Protein AF-0000000080306924 (afdb_homodimer)

Secondary structure (DSSP, 8-state):
---HHHHHS-HHHHHHHHHHHHHHHHHS-TTT--HHHHHHHHT--GGGHHHH-SSHHHHHHHIIIIIHHHHHHHHH--TT-TTS-HHHHHHHHHHHHHHHHHHSHHHHHHHHHHT-TT--HHHHHHHHHHHHHHHHHHHHHHHHHHHTTSB-TTS-HHHHHHHHHHIIIIIHHHHHHHHHT--HHHHHH-HHHHHHS-HHHHHHHHHHHHHHHHHHHB-/---HHHHTS-HHHHHHHHHHHHHHHHHS-TTT--HHHHHHHHT--GGGHHHH-SSHHHHHHHIIIIIHHHHHHHHH--TT-TTS-HHHHHHHHHHHHHHHHHHSHHHHHHHHHHT-TT--HHHHHHHHHHHHHHHHHHHHHHHHHHHTTSB-TTS-HHHHHHHHHHIIIIIHHHHHHHHHT--HHHHHH-HHHHHTS-HHHHHHHHHHHHHHHHHHHB-

Nearest PDB structures (foldseek):
  3nrg-assembly1_A  TM=6.809E-01  e=2.296E-10  Chloroflexus aurantiacus J-10-fl
  3e7q-assembly1_A  TM=7.339E-01  e=5.431E-05  Pseudomonas aeruginosa
  4yze-assembly2_D  TM=7.458E-01  e=1.459E-04  Escherichia coli K-12
  2qtq-assembly1_A  TM=5.943E-01  e=2.810E-05  Novosphingobium aromaticivorans DSM 12444
  3s5r-assembly1_B  TM=6.260E-01  e=7.570E-04  Syntrophus aciditrophicus SB

Foldseek 3Di:
DFDVVLVVDDPVLSVLLLVLLLVQVLVDPLVPGDLQVSCVVSVHDSCVVCNTAVDSLRSLLCCLQPVLVVVLCVQLPACPDPVDDLLVSQLSSLLSLLLCCLVVLSSLRSLVQLCDCPGDPSSNVSNVVNVVSQLVRVLVSVVVCVVVQFFDPPDDSSVLSVVLCVCSRVVSQVVLCVVLVHDSVVSVVDPVSSPVCDSVNSSVVSVVSSVVSSVVTGD/DFDVVLVVDDPVLSVLLLVLLLVQVLVDPLVPGDLQVSCVVSVHDSCVVCNTAVDSLRSLLCCLQPVLVVVLCVQLPACPDPPDDLLVSQLSSLLSLLLCCLVVLSSLRSLVQLCDCPGDPSSNVSNVSNVVSQLVRVLVSVVVCVVVQFFDPPDDSSVLSVVLCVCSRVVSQVVLCVVLVHDSVVSVVDPVSSPVCDSVNSSVVSVVSSVVSSVVTGD

Structure (mmCIF, N/CA/C/O backbone):
data_AF-0000000080306924-model_v1
#
loop_
_entity.id
_entity.type
_entity.pdbx_description
1 polymer 'Transcriptional regulator, TetR family protein'
#
loop_
_atom_site.group_PDB
_atom_site.id
_atom_site.type_symbol
_atom_site.label_atom_id
_atom_site.label_alt_id
_atom_site.label_comp_id
_atom_site.label_asym_id
_atom_site.label_entity_id
_atom_site.label_seq_id
_atom_site.pdbx_PDB_ins_code
_atom_site.Cartn_x
_atom_site.Cartn_y
_atom_site.Cartn_z
_atom_site.occupancy
_atom_site.B_iso_or_equiv
_atom_site.auth_seq_id
_atom_site.auth_comp_id
_atom_site.auth_asym_id
_atom_site.auth_atom_id
_atom_site.pdbx_PDB_model_num
ATOM 1 N N . MET A 1 1 ? 20.203 -15.438 3.871 1 89.31 1 MET A N 1
ATOM 2 C CA . MET A 1 1 ? 21.359 -14.531 3.848 1 89.31 1 MET A CA 1
ATOM 3 C C . MET A 1 1 ? 22.5 -15.133 3.049 1 89.31 1 MET A C 1
ATOM 5 O O . MET A 1 1 ? 22.719 -16.344 3.08 1 89.31 1 MET A O 1
ATOM 9 N N . PRO A 1 2 ? 23.062 -14.156 2.406 1 94.25 2 PRO A N 1
ATOM 10 C CA . PRO A 1 2 ? 24.141 -14.68 1.57 1 94.25 2 PRO A CA 1
ATOM 11 C C . PRO A 1 2 ? 25.266 -15.305 2.389 1 94.25 2 PRO A C 1
ATOM 13 O O . PRO A 1 2 ? 25.609 -14.797 3.461 1 94.25 2 PRO A O 1
ATOM 16 N N . THR A 1 3 ? 25.844 -16.375 1.933 1 93.56 3 THR A N 1
ATOM 17 C CA . THR A 1 3 ? 27 -17 2.543 1 93.56 3 THR A CA 1
ATOM 18 C C . THR A 1 3 ? 28.281 -16.234 2.201 1 93.56 3 THR A C 1
ATOM 20 O O . THR A 1 3 ? 28.281 -15.422 1.278 1 93.56 3 THR A O 1
ATOM 23 N N . PRO A 1 4 ? 29.359 -16.562 2.893 1 93.75 4 PRO A N 1
ATOM 24 C CA . PRO A 1 4 ? 30.641 -15.922 2.559 1 93.75 4 PRO A CA 1
ATOM 25 C C . PRO A 1 4 ? 31.062 -16.188 1.119 1 93.75 4 PRO A C 1
ATOM 27 O O . PRO A 1 4 ? 31.766 -15.367 0.517 1 93.75 4 PRO A O 1
ATOM 30 N N . THR A 1 5 ? 30.719 -17.312 0.599 1 92 5 THR A N 1
ATOM 31 C CA . THR A 1 5 ? 31.078 -17.688 -0.766 1 92 5 THR A CA 1
ATOM 32 C C . THR A 1 5 ? 30.5 -16.688 -1.767 1 92 5 THR A C 1
ATOM 34 O O . THR A 1 5 ? 31.141 -16.375 -2.779 1 92 5 THR A O 1
ATOM 37 N N . PHE A 1 6 ? 29.359 -16.219 -1.459 1 93.88 6 PHE A N 1
ATOM 38 C CA . PHE A 1 6 ? 28.734 -15.219 -2.316 1 93.88 6 PHE A CA 1
ATOM 39 C C . PHE A 1 6 ? 29.594 -13.961 -2.404 1 93.88 6 PHE A C 1
ATOM 41 O O . PHE A 1 6 ? 29.781 -13.406 -3.488 1 93.88 6 PHE A O 1
ATOM 48 N N . PHE A 1 7 ? 30.203 -13.609 -1.329 1 92.12 7 PHE A N 1
ATOM 49 C CA . PHE A 1 7 ? 30.953 -12.367 -1.279 1 92.12 7 PHE A CA 1
ATOM 50 C C . PHE A 1 7 ? 32.375 -12.57 -1.813 1 92.12 7 PHE A C 1
ATOM 52 O O . PHE A 1 7 ? 33.094 -11.602 -2.043 1 92.12 7 PHE A O 1
ATOM 59 N N . ARG A 1 8 ? 32.719 -13.773 -1.98 1 90.75 8 ARG A N 1
ATOM 60 C CA . ARG A 1 8 ? 34.062 -14.078 -2.541 1 90.75 8 ARG A CA 1
ATOM 61 C C . ARG A 1 8 ? 34 -14.094 -4.066 1 90.75 8 ARG A C 1
ATOM 63 O O . ARG A 1 8 ? 35.031 -14.148 -4.723 1 90.75 8 ARG A O 1
ATOM 70 N N . LEU A 1 9 ? 32.781 -13.977 -4.582 1 89.06 9 LEU A N 1
ATOM 71 C CA . LEU A 1 9 ? 32.625 -13.859 -6.031 1 89.06 9 LEU A CA 1
ATOM 72 C C . LEU A 1 9 ? 33.25 -12.562 -6.531 1 89.06 9 LEU A C 1
ATOM 74 O O . LEU A 1 9 ? 33.219 -11.547 -5.832 1 89.06 9 LEU A O 1
ATOM 78 N N . PRO A 1 10 ? 33.812 -12.688 -7.785 1 92.19 10 PRO A N 1
ATOM 79 C CA . PRO A 1 10 ? 34.188 -11.422 -8.391 1 92.19 10 PRO A CA 1
ATOM 80 C C . PRO A 1 10 ? 33.062 -10.406 -8.453 1 92.19 10 PRO A C 1
ATOM 82 O O . PRO A 1 10 ? 31.906 -10.781 -8.688 1 92.19 10 PRO A O 1
ATOM 85 N N . ASP A 1 11 ? 33.375 -9.156 -8.336 1 93.19 11 ASP A N 1
ATOM 86 C CA . ASP A 1 11 ? 32.375 -8.086 -8.234 1 93.19 11 ASP A CA 1
ATOM 87 C C . ASP A 1 11 ? 31.438 -8.102 -9.438 1 93.19 11 ASP A C 1
ATOM 89 O O . ASP A 1 11 ? 30.219 -7.965 -9.289 1 93.19 11 ASP A O 1
ATOM 93 N N . GLU A 1 12 ? 31.969 -8.289 -10.562 1 93.06 12 GLU A N 1
ATOM 94 C CA . GLU A 1 12 ? 31.172 -8.258 -11.781 1 93.06 12 GLU A CA 1
ATOM 95 C C . GLU A 1 12 ? 30.141 -9.383 -11.789 1 93.06 12 GLU A C 1
ATOM 97 O O . GLU A 1 12 ? 28.984 -9.172 -12.172 1 93.06 12 GLU A O 1
ATOM 102 N N . LYS A 1 13 ? 30.547 -10.562 -11.375 1 91.38 13 LYS A N 1
ATOM 103 C CA . LYS A 1 13 ? 29.641 -11.711 -11.344 1 91.38 13 LYS A CA 1
ATOM 104 C C . LYS A 1 13 ? 28.578 -11.555 -10.258 1 91.38 13 LYS A C 1
ATOM 106 O O . LYS A 1 13 ? 27.422 -11.906 -10.469 1 91.38 13 LYS A O 1
ATOM 111 N N . ARG A 1 14 ? 29.031 -11.055 -9.109 1 94.12 14 ARG A N 1
ATOM 112 C CA . ARG A 1 14 ? 28.094 -10.82 -8.008 1 94.12 14 ARG A CA 1
ATOM 113 C C . ARG A 1 14 ? 27.031 -9.805 -8.398 1 94.12 14 ARG A C 1
ATOM 115 O O . ARG A 1 14 ? 25.844 -10.023 -8.148 1 94.12 14 ARG A O 1
ATOM 122 N N . GLU A 1 15 ? 27.469 -8.75 -9.039 1 95.38 15 GLU A N 1
ATOM 123 C CA . GLU A 1 15 ? 26.531 -7.707 -9.469 1 95.38 15 GLU A CA 1
ATOM 124 C C . GLU A 1 15 ? 25.562 -8.234 -10.531 1 95.38 15 GLU A C 1
ATOM 126 O O . GLU A 1 15 ? 24.391 -7.898 -10.516 1 95.38 15 GLU A O 1
ATOM 131 N N . ARG A 1 16 ? 26.078 -9.023 -11.383 1 95.19 16 ARG A N 1
ATOM 132 C CA . ARG A 1 16 ? 25.234 -9.625 -12.406 1 95.19 16 ARG A CA 1
ATOM 133 C C . ARG A 1 16 ? 24.188 -10.531 -11.773 1 95.19 16 ARG A C 1
ATOM 135 O O . ARG A 1 16 ? 23.031 -10.539 -12.195 1 95.19 16 ARG A O 1
ATOM 142 N N . PHE A 1 17 ? 24.656 -11.305 -10.828 1 95.62 17 PHE A N 1
ATOM 143 C CA . PHE A 1 17 ? 23.734 -12.18 -10.117 1 95.62 17 PHE A CA 1
ATOM 144 C C . PHE A 1 17 ? 22.625 -11.375 -9.461 1 95.62 17 PHE A C 1
ATOM 146 O O . PHE A 1 17 ? 21.438 -11.703 -9.602 1 95.62 17 PHE A O 1
ATOM 153 N N . VAL A 1 18 ? 23 -10.32 -8.781 1 96.88 18 VAL A N 1
ATOM 154 C CA . VAL A 1 18 ? 22.047 -9.484 -8.062 1 96.88 18 VAL A CA 1
ATOM 155 C C . VAL A 1 18 ? 21.094 -8.828 -9.055 1 96.88 18 VAL A C 1
ATOM 157 O O . VAL A 1 18 ? 19.875 -8.82 -8.844 1 96.88 18 VAL A O 1
ATOM 160 N N . ASP A 1 19 ? 21.641 -8.375 -10.148 1 96.81 19 ASP A N 1
ATOM 161 C CA . ASP A 1 19 ? 20.812 -7.719 -11.164 1 96.81 19 ASP A CA 1
ATOM 162 C C . ASP A 1 19 ? 19.797 -8.688 -11.758 1 96.81 19 ASP A C 1
ATOM 164 O O . ASP A 1 19 ? 18.641 -8.336 -11.953 1 96.81 19 ASP A O 1
ATOM 168 N N . GLU A 1 20 ? 20.219 -9.883 -12.008 1 96.62 20 GLU A N 1
ATOM 169 C CA . GLU A 1 20 ? 19.312 -10.875 -12.578 1 96.62 20 GLU A CA 1
ATOM 170 C C . GLU A 1 20 ? 18.266 -11.32 -11.562 1 96.62 20 GLU A C 1
ATOM 172 O O . GLU A 1 20 ? 17.125 -11.625 -11.93 1 96.62 20 GLU A O 1
ATOM 177 N N . ALA A 1 21 ? 18.719 -11.414 -10.312 1 97.12 21 ALA A N 1
ATOM 178 C CA . ALA A 1 21 ? 17.75 -11.719 -9.258 1 97.12 21 ALA A CA 1
ATOM 179 C C . ALA A 1 21 ? 16.672 -10.633 -9.172 1 97.12 21 ALA A C 1
ATOM 181 O O . ALA A 1 21 ? 15.484 -10.938 -9.094 1 97.12 21 ALA A O 1
ATOM 182 N N . ILE A 1 22 ? 17.094 -9.367 -9.273 1 96.5 22 ILE A N 1
ATOM 183 C CA . ILE A 1 22 ? 16.172 -8.234 -9.25 1 96.5 22 ILE A CA 1
ATOM 184 C C . ILE A 1 22 ? 15.25 -8.297 -10.461 1 96.5 22 ILE A C 1
ATOM 186 O O . ILE A 1 22 ? 14.031 -8.125 -10.328 1 96.5 22 ILE A O 1
ATOM 190 N N . ASN A 1 23 ? 15.797 -8.609 -11.586 1 95 23 ASN A N 1
ATOM 191 C CA . ASN A 1 23 ? 14.992 -8.742 -12.789 1 95 23 ASN A CA 1
ATOM 192 C C . ASN A 1 23 ? 13.93 -9.828 -12.641 1 95 23 ASN A C 1
ATOM 194 O O . ASN A 1 23 ? 12.766 -9.617 -12.992 1 95 23 ASN A O 1
ATOM 198 N N . GLU A 1 24 ? 14.32 -10.922 -12.094 1 95.56 24 GLU A N 1
ATOM 199 C CA . GLU A 1 24 ? 13.43 -12.062 -11.93 1 95.56 24 GLU A CA 1
ATOM 200 C C . GLU A 1 24 ? 12.273 -11.727 -10.992 1 95.56 24 GLU A C 1
ATOM 202 O O . GLU A 1 24 ? 11.109 -11.953 -11.328 1 95.56 24 GLU A O 1
ATOM 207 N N . PHE A 1 25 ? 12.57 -11.125 -9.883 1 93.94 25 PHE A N 1
ATOM 208 C CA . PHE A 1 25 ? 11.57 -10.859 -8.859 1 93.94 25 PHE A CA 1
ATOM 209 C C . PHE A 1 25 ? 10.742 -9.633 -9.219 1 93.94 25 PHE A C 1
ATOM 211 O O . PHE A 1 25 ? 9.664 -9.422 -8.664 1 93.94 25 PHE A O 1
ATOM 218 N N . ALA A 1 26 ? 11.258 -8.82 -10.109 1 91.69 26 ALA A N 1
ATOM 219 C CA . ALA A 1 26 ? 10.5 -7.66 -10.57 1 91.69 26 ALA A CA 1
ATOM 220 C C . ALA A 1 26 ? 9.523 -8.055 -11.68 1 91.69 26 ALA A C 1
ATOM 222 O O . ALA A 1 26 ? 8.438 -7.484 -11.789 1 91.69 26 ALA A O 1
ATOM 223 N N . ASP A 1 27 ? 9.898 -9.008 -12.477 1 87.62 27 ASP A N 1
ATOM 224 C CA . ASP A 1 27 ? 9.125 -9.367 -13.664 1 87.62 27 ASP A CA 1
ATOM 225 C C . ASP A 1 27 ? 8.062 -10.414 -13.32 1 87.62 27 ASP A C 1
ATOM 227 O O . ASP A 1 27 ? 7.078 -10.562 -14.055 1 87.62 27 ASP A O 1
ATOM 231 N N . ARG A 1 28 ? 8.273 -11.062 -12.203 1 86.25 28 ARG A N 1
ATOM 232 C CA . ARG A 1 28 ? 7.391 -12.156 -11.805 1 86.25 28 ARG A CA 1
ATOM 233 C C . ARG A 1 28 ? 7.004 -12.039 -10.336 1 86.25 28 ARG A C 1
ATOM 235 O O . ARG A 1 28 ? 7.723 -11.422 -9.547 1 86.25 28 ARG A O 1
ATOM 242 N N . SER A 1 29 ? 5.773 -12.625 -10.078 1 83 29 SER A N 1
ATOM 243 C CA . SER A 1 29 ? 5.445 -12.758 -8.664 1 83 29 SER A CA 1
ATOM 244 C C . SER A 1 29 ? 6.457 -13.656 -7.945 1 83 29 SER A C 1
ATOM 246 O O . SER A 1 29 ? 7.18 -14.422 -8.586 1 83 29 SER A O 1
ATOM 248 N N . TYR A 1 30 ? 6.508 -13.539 -6.648 1 87.44 30 TYR A N 1
ATOM 249 C CA . TYR A 1 30 ? 7.402 -14.398 -5.887 1 87.44 30 TYR A CA 1
ATOM 250 C C . TYR A 1 30 ? 7.148 -15.867 -6.203 1 87.44 30 TYR A C 1
ATOM 252 O O . TYR A 1 30 ? 8.086 -16.656 -6.348 1 87.44 30 TYR A O 1
ATOM 260 N N . ALA A 1 31 ? 5.918 -16.188 -6.227 1 83.31 31 ALA A N 1
ATOM 261 C CA . ALA A 1 31 ? 5.551 -17.578 -6.469 1 83.31 31 ALA A CA 1
ATOM 262 C C . ALA A 1 31 ? 6.055 -18.047 -7.828 1 83.31 31 ALA A C 1
ATOM 264 O O . ALA A 1 31 ? 6.488 -19.203 -7.973 1 83.31 31 ALA A O 1
ATOM 265 N N . GLU A 1 32 ? 6.098 -17.25 -8.836 1 86.94 32 GLU A N 1
ATOM 266 C CA . GLU A 1 32 ? 6.445 -17.609 -10.203 1 86.94 32 GLU A CA 1
ATOM 267 C C . GLU A 1 32 ? 7.949 -17.484 -10.438 1 86.94 32 GLU A C 1
ATOM 269 O O . GLU A 1 32 ? 8.477 -18.031 -11.406 1 86.94 32 GLU A O 1
ATOM 274 N N . ALA A 1 33 ? 8.617 -16.703 -9.617 1 91.88 33 ALA A N 1
ATOM 275 C CA . ALA A 1 33 ? 10.055 -16.5 -9.781 1 91.88 33 ALA A CA 1
ATOM 276 C C . ALA A 1 33 ? 10.82 -17.812 -9.578 1 91.88 33 ALA A C 1
ATOM 278 O O . ALA A 1 33 ? 10.367 -18.688 -8.844 1 91.88 33 ALA A O 1
ATOM 279 N N . SER A 1 34 ? 11.938 -17.906 -10.25 1 94 34 SER A N 1
ATOM 280 C CA . SER A 1 34 ? 12.695 -19.156 -10.25 1 94 34 SER A CA 1
ATOM 281 C C . SER A 1 34 ? 14.188 -18.891 -10.07 1 94 34 SER A C 1
ATOM 283 O O . SER A 1 34 ? 14.797 -18.156 -10.844 1 94 34 SER A O 1
ATOM 285 N N . LEU A 1 35 ? 14.727 -19.641 -9.141 1 93.69 35 LEU A N 1
ATOM 286 C CA . LEU A 1 35 ? 16.172 -19.578 -8.93 1 93.69 35 LEU A CA 1
ATOM 287 C C . LEU A 1 35 ? 16.922 -20.141 -10.125 1 93.69 35 LEU A C 1
ATOM 289 O O . LEU A 1 35 ? 17.969 -19.625 -10.516 1 93.69 35 LEU A O 1
ATOM 293 N N . SER A 1 36 ? 16.344 -21.188 -10.688 1 92.19 36 SER A N 1
ATOM 294 C CA . SER A 1 36 ? 16.953 -21.828 -11.844 1 92.19 36 SER A CA 1
ATOM 295 C C . SER A 1 36 ? 17.062 -20.859 -13.016 1 92.19 36 SER A C 1
ATOM 297 O O . SER A 1 36 ? 18.062 -20.875 -13.742 1 92.19 36 SER A O 1
ATOM 299 N N . GLN A 1 37 ? 16.125 -20.062 -13.188 1 93.25 37 GLN A N 1
ATOM 300 C CA . GLN A 1 37 ? 16.141 -19.094 -14.273 1 93.25 37 GLN A CA 1
ATOM 301 C C . GLN A 1 37 ? 17.188 -18.016 -14.031 1 93.25 37 GLN A C 1
ATOM 303 O O . GLN A 1 37 ? 17.859 -17.547 -14.969 1 93.25 37 GLN A O 1
ATOM 308 N N . ILE A 1 38 ? 17.359 -17.578 -12.789 1 93.81 38 ILE A N 1
ATOM 309 C CA . ILE A 1 38 ? 18.359 -16.578 -12.43 1 93.81 38 ILE A CA 1
ATOM 310 C C . ILE A 1 38 ? 19.75 -17.109 -12.773 1 93.81 38 ILE A C 1
ATOM 312 O O . ILE A 1 38 ? 20.531 -16.438 -13.445 1 93.81 38 ILE A O 1
ATOM 316 N N . VAL A 1 39 ? 20.047 -18.312 -12.344 1 91.44 39 VAL A N 1
ATOM 317 C CA . VAL A 1 39 ? 21.359 -18.922 -12.531 1 91.44 39 VAL A CA 1
ATOM 318 C C . VAL A 1 39 ? 21.625 -19.109 -14.023 1 91.44 39 VAL A C 1
ATOM 320 O O . VAL A 1 39 ? 22.75 -18.906 -14.492 1 91.44 39 VAL A O 1
ATOM 323 N N . LYS A 1 40 ? 20.641 -19.547 -14.719 1 92.25 40 LYS A N 1
ATOM 324 C CA . LYS A 1 40 ? 20.766 -19.734 -16.172 1 92.25 40 LYS A CA 1
ATOM 325 C C . LYS A 1 40 ? 21.125 -18.422 -16.859 1 92.25 40 LYS A C 1
ATOM 327 O O . LYS A 1 40 ? 22 -18.391 -17.719 1 92.25 40 LYS A O 1
ATOM 332 N N . ARG A 1 41 ? 20.578 -17.375 -16.5 1 92.38 41 ARG A N 1
ATOM 333 C CA . ARG A 1 41 ? 20.812 -16.078 -17.125 1 92.38 41 ARG A CA 1
ATOM 334 C C . ARG A 1 41 ? 22.203 -15.555 -16.766 1 92.38 41 ARG A C 1
ATOM 336 O O . ARG A 1 41 ? 22.844 -14.867 -17.562 1 92.38 41 ARG A O 1
ATOM 343 N N . VAL A 1 42 ? 22.578 -15.789 -15.531 1 91.5 42 VAL A N 1
ATOM 344 C CA . VAL A 1 42 ? 23.875 -15.336 -15.07 1 91.5 42 VAL A CA 1
ATOM 345 C C . VAL A 1 42 ? 24.969 -16.188 -15.711 1 91.5 42 VAL A C 1
ATOM 347 O O . VAL A 1 42 ? 26.094 -15.711 -15.914 1 91.5 42 VAL A O 1
ATOM 350 N N . GLY A 1 43 ? 24.688 -17.438 -15.992 1 90.06 43 GLY A N 1
ATOM 351 C CA . GLY A 1 43 ? 25.656 -18.344 -16.594 1 90.06 43 GLY A CA 1
ATOM 352 C C . GLY A 1 43 ? 26.484 -19.094 -15.578 1 90.06 43 GLY A C 1
ATOM 353 O O . GLY A 1 43 ? 27.688 -19.266 -15.766 1 90.06 43 GLY A O 1
ATOM 354 N N . ILE A 1 44 ? 25.891 -19.422 -14.531 1 85.44 44 ILE A N 1
ATOM 355 C CA . ILE A 1 44 ? 26.562 -20.234 -13.531 1 85.44 44 ILE A CA 1
ATOM 356 C C . ILE A 1 44 ? 25.844 -21.578 -13.375 1 85.44 44 ILE A C 1
ATOM 358 O O . ILE A 1 44 ? 24.734 -21.75 -13.867 1 85.44 44 ILE A O 1
ATOM 362 N N . ALA A 1 45 ? 26.531 -22.516 -12.68 1 85.25 45 ALA A N 1
ATOM 363 C CA . ALA A 1 45 ? 25.938 -23.844 -12.469 1 85.25 45 ALA A CA 1
ATOM 364 C C . ALA A 1 45 ? 24.719 -23.766 -11.562 1 85.25 45 ALA A C 1
ATOM 366 O O . ALA A 1 45 ? 24.688 -22.969 -10.617 1 85.25 45 ALA A O 1
ATOM 367 N N . LYS A 1 46 ? 23.641 -24.547 -11.789 1 83.69 46 LYS A N 1
ATOM 368 C CA . LYS A 1 46 ? 22.375 -24.547 -11.062 1 83.69 46 LYS A CA 1
ATOM 369 C C . LYS A 1 46 ? 22.594 -24.734 -9.562 1 83.69 46 LYS A C 1
ATOM 371 O O . LYS A 1 46 ? 21.953 -24.062 -8.75 1 83.69 46 LYS A O 1
ATOM 376 N N . GLY A 1 47 ? 23.531 -25.578 -9.211 1 85.62 47 GLY A N 1
ATOM 377 C CA . GLY A 1 47 ? 23.797 -25.859 -7.805 1 85.62 47 GLY A CA 1
ATOM 378 C C . GLY A 1 47 ? 24.531 -24.75 -7.09 1 85.62 47 GLY A C 1
ATOM 379 O O . GLY A 1 47 ? 24.531 -24.688 -5.859 1 85.62 47 GLY A O 1
ATOM 380 N N . SER A 1 48 ? 25.078 -23.797 -7.82 1 87.19 48 SER A N 1
ATOM 381 C CA . SER A 1 48 ? 25.875 -22.719 -7.238 1 87.19 48 SER A CA 1
ATOM 382 C C . SER A 1 48 ? 25.016 -21.797 -6.375 1 87.19 48 SER A C 1
ATOM 384 O O . SER A 1 48 ? 25.484 -21.281 -5.359 1 87.19 48 SER A O 1
ATOM 386 N N . VAL A 1 49 ? 23.766 -21.594 -6.781 1 89.44 49 VAL A N 1
ATOM 387 C CA . VAL A 1 49 ? 22.891 -20.672 -6.059 1 89.44 49 VAL A CA 1
ATOM 388 C C . VAL A 1 49 ? 22.734 -21.141 -4.613 1 89.44 49 VAL A C 1
ATOM 390 O O . VAL A 1 49 ? 22.656 -20.312 -3.695 1 89.44 49 VAL A O 1
ATOM 393 N N . TYR A 1 50 ? 22.797 -22.375 -4.445 1 90.62 50 TYR A N 1
ATOM 394 C CA . TYR A 1 50 ? 22.578 -22.938 -3.113 1 90.62 50 TYR A CA 1
ATOM 395 C C . TYR A 1 50 ? 23.859 -22.828 -2.273 1 90.62 50 TYR A C 1
ATOM 397 O O . TYR A 1 50 ? 23.828 -23.031 -1.059 1 90.62 50 TYR A O 1
ATOM 405 N N . GLN A 1 51 ? 24.922 -22.531 -2.938 1 91.5 51 GLN A N 1
ATOM 406 C CA . GLN A 1 51 ? 26.125 -22.172 -2.209 1 91.5 51 GLN A CA 1
ATOM 407 C C . GLN A 1 51 ? 26.047 -20.75 -1.675 1 91.5 51 GLN A C 1
ATOM 409 O O . GLN A 1 51 ? 26.766 -20.375 -0.745 1 91.5 51 GLN A O 1
ATOM 414 N N . TYR A 1 52 ? 25.234 -20 -2.346 1 93.75 52 TYR A N 1
ATOM 415 C CA . TYR A 1 52 ? 25.141 -18.594 -2 1 93.75 52 TYR A CA 1
ATOM 416 C C . TYR A 1 52 ? 23.984 -18.344 -1.036 1 93.75 52 TYR A C 1
ATOM 418 O O . TYR A 1 52 ? 24.125 -17.578 -0.08 1 93.75 52 TYR A O 1
ATOM 426 N N . PHE A 1 53 ? 22.859 -19 -1.313 1 96.25 53 PHE A N 1
ATOM 427 C CA . PHE A 1 53 ? 21.641 -18.812 -0.531 1 96.25 53 PHE A CA 1
ATOM 428 C C . PHE A 1 53 ? 21.016 -20.172 -0.214 1 96.25 53 PHE A C 1
ATOM 430 O O . PHE A 1 53 ? 21.109 -21.109 -1.003 1 96.25 53 PHE A O 1
ATOM 437 N N . ALA A 1 54 ? 20.297 -20.188 0.881 1 95.12 54 ALA A N 1
ATOM 438 C CA . ALA A 1 54 ? 19.672 -21.438 1.323 1 95.12 54 ALA A CA 1
ATOM 439 C C . ALA A 1 54 ? 18.516 -21.844 0.406 1 95.12 54 ALA A C 1
ATOM 441 O O . ALA A 1 54 ? 18.312 -23.031 0.137 1 95.12 54 ALA A O 1
ATOM 442 N N . ASP A 1 55 ? 17.719 -20.938 0.012 1 94.38 55 ASP A N 1
ATOM 443 C CA . ASP A 1 55 ? 16.578 -21.156 -0.868 1 94.38 55 ASP A CA 1
ATOM 444 C C . ASP A 1 55 ? 16.094 -19.828 -1.464 1 94.38 55 ASP A C 1
ATOM 446 O O . ASP A 1 55 ? 16.734 -18.797 -1.28 1 94.38 55 ASP A O 1
ATOM 450 N N . LYS A 1 56 ? 15.133 -19.859 -2.232 1 94.25 56 LYS A N 1
ATOM 451 C CA . LYS A 1 56 ? 14.562 -18.688 -2.904 1 94.25 56 LYS A CA 1
ATOM 452 C C . LYS A 1 56 ? 14.156 -17.625 -1.896 1 94.25 56 LYS A C 1
ATOM 454 O O . LYS A 1 56 ? 14.406 -16.438 -2.117 1 94.25 56 LYS A O 1
ATOM 459 N N . LEU A 1 57 ? 13.586 -18.047 -0.792 1 93.38 57 LEU A N 1
ATOM 460 C CA . LEU A 1 57 ? 13.125 -17.109 0.225 1 93.38 57 LEU A CA 1
ATOM 461 C C . LEU A 1 57 ? 14.305 -16.391 0.865 1 93.38 57 LEU A C 1
ATOM 463 O O . LEU A 1 57 ? 14.219 -15.188 1.158 1 93.38 57 LEU A O 1
ATOM 467 N N . ASP A 1 58 ? 15.266 -17.078 1.064 1 95.38 58 ASP A N 1
ATOM 468 C CA . ASP A 1 58 ? 16.469 -16.484 1.656 1 95.38 58 ASP A CA 1
ATOM 469 C C . ASP A 1 58 ? 17.047 -15.391 0.762 1 95.38 58 ASP A C 1
ATOM 471 O O . ASP A 1 58 ? 17.391 -14.312 1.243 1 95.38 58 ASP A O 1
ATOM 475 N N . LEU A 1 59 ? 17.172 -15.664 -0.481 1 96.19 59 LEU A N 1
ATOM 476 C CA . LEU A 1 59 ? 17.641 -14.672 -1.444 1 96.19 59 LEU A CA 1
ATOM 477 C C . LEU A 1 59 ? 16.688 -13.484 -1.503 1 96.19 59 LEU A C 1
ATOM 479 O O . LEU A 1 59 ? 17.125 -12.328 -1.456 1 96.19 59 LEU A O 1
ATOM 483 N N . TYR A 1 60 ? 15.422 -13.805 -1.598 1 94.94 60 TYR A N 1
ATOM 484 C CA . TYR A 1 60 ? 14.406 -12.758 -1.687 1 94.94 60 TYR A CA 1
ATOM 485 C C . TYR A 1 60 ? 14.445 -11.859 -0.458 1 94.94 60 TYR A C 1
ATOM 487 O O . TYR A 1 60 ? 14.391 -10.633 -0.578 1 94.94 60 TYR A O 1
ATOM 495 N N . ARG A 1 61 ? 14.555 -12.453 0.655 1 93.88 61 ARG A N 1
ATOM 496 C CA . ARG A 1 61 ? 14.641 -11.711 1.91 1 93.88 61 ARG A CA 1
ATOM 497 C C . ARG A 1 61 ? 15.852 -10.781 1.918 1 93.88 61 ARG A C 1
ATOM 499 O O . ARG A 1 61 ? 15.734 -9.609 2.268 1 93.88 61 ARG A O 1
ATOM 506 N N . TRP A 1 62 ? 16.922 -11.273 1.595 1 95.69 62 TRP A N 1
ATOM 507 C CA . TRP A 1 62 ? 18.141 -10.461 1.575 1 95.69 62 TRP A CA 1
ATOM 508 C C . TRP A 1 62 ? 18 -9.289 0.612 1 95.69 62 TRP A C 1
ATOM 510 O O . TRP A 1 62 ? 18.391 -8.164 0.93 1 95.69 62 TRP A O 1
ATOM 520 N N . LEU A 1 63 ? 17.469 -9.5 -0.604 1 95.81 63 LEU A N 1
ATOM 521 C CA . LEU A 1 63 ? 17.234 -8.43 -1.569 1 95.81 63 LEU A CA 1
ATOM 522 C C . LEU A 1 63 ? 16.375 -7.328 -0.966 1 95.81 63 LEU A C 1
ATOM 524 O O . LEU A 1 63 ? 16.719 -6.148 -1.061 1 95.81 63 LEU A O 1
ATOM 528 N N . LEU A 1 64 ? 15.375 -7.742 -0.275 1 93.81 64 LEU A N 1
ATOM 529 C CA . LEU A 1 64 ? 14.352 -6.805 0.179 1 93.81 64 LEU A CA 1
ATOM 530 C C . LEU A 1 64 ? 14.812 -6.055 1.421 1 93.81 64 LEU A C 1
ATOM 532 O O . LEU A 1 64 ? 14.477 -4.883 1.607 1 93.81 64 LEU A O 1
ATOM 536 N N . ILE A 1 65 ? 15.602 -6.68 2.25 1 92.12 65 ILE A N 1
ATOM 537 C CA . ILE A 1 65 ? 15.922 -6.113 3.557 1 92.12 65 ILE A CA 1
ATOM 538 C C . ILE A 1 65 ? 17.281 -5.414 3.498 1 92.12 65 ILE A C 1
ATOM 540 O O . ILE A 1 65 ? 17.516 -4.457 4.238 1 92.12 65 ILE A O 1
ATOM 544 N N . GLU A 1 66 ? 18.078 -5.809 2.561 1 93.38 66 GLU A N 1
ATOM 545 C CA . GLU A 1 66 ? 19.438 -5.273 2.57 1 93.38 66 GLU A CA 1
ATOM 546 C C . GLU A 1 66 ? 19.781 -4.613 1.237 1 93.38 66 GLU A C 1
ATOM 548 O O . GLU A 1 66 ? 20.062 -3.414 1.188 1 93.38 66 GLU A O 1
ATOM 553 N N . GLU A 1 67 ? 19.672 -5.355 0.194 1 95.31 67 GLU A N 1
ATOM 554 C CA . GLU A 1 67 ? 20.219 -4.906 -1.077 1 95.31 67 GLU A CA 1
ATOM 555 C C . GLU A 1 67 ? 19.406 -3.758 -1.663 1 95.31 67 GLU A C 1
ATOM 557 O O . GLU A 1 67 ? 19.969 -2.73 -2.055 1 95.31 67 GLU A O 1
ATOM 562 N N . VAL A 1 68 ? 18.156 -3.914 -1.736 1 93.44 68 VAL A N 1
ATOM 563 C CA . VAL A 1 68 ? 17.312 -2.898 -2.34 1 93.44 68 VAL A CA 1
ATOM 564 C C . VAL A 1 68 ? 17.344 -1.625 -1.498 1 93.44 68 VAL A C 1
ATOM 566 O O . VAL A 1 68 ? 17.547 -0.531 -2.025 1 93.44 68 VAL A O 1
ATOM 569 N N . PRO A 1 69 ? 17.25 -1.754 -0.175 1 91.5 69 PRO A N 1
ATOM 570 C CA . PRO A 1 69 ? 17.375 -0.547 0.646 1 91.5 69 PRO A CA 1
ATOM 571 C C . PRO A 1 69 ? 18.734 0.137 0.493 1 91.5 69 PRO A C 1
ATOM 573 O O . PRO A 1 69 ? 18.812 1.368 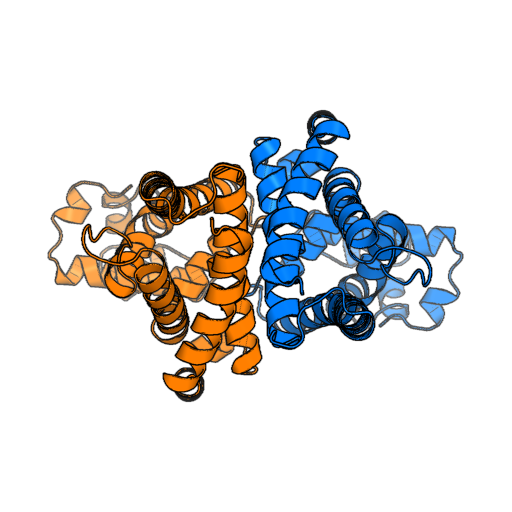0.498 1 91.5 69 PRO A O 1
ATOM 576 N N . ARG A 1 70 ? 19.719 -0.628 0.375 1 93.25 70 ARG A N 1
ATOM 577 C CA . ARG A 1 70 ? 21.047 -0.06 0.179 1 93.25 70 ARG A CA 1
ATOM 578 C C . ARG A 1 70 ? 21.125 0.75 -1.111 1 93.25 70 ARG A C 1
ATOM 580 O O . ARG A 1 70 ? 21.609 1.884 -1.116 1 93.25 70 ARG A O 1
ATOM 587 N N . ARG A 1 71 ? 20.656 0.194 -2.195 1 94.81 71 ARG A N 1
ATOM 588 C CA . ARG A 1 71 ? 20.641 0.885 -3.48 1 94.81 71 ARG A CA 1
ATOM 589 C C . ARG A 1 71 ? 19.797 2.148 -3.414 1 94.81 71 ARG A C 1
ATOM 591 O O . ARG A 1 71 ? 20.156 3.18 -3.986 1 94.81 71 ARG A O 1
ATOM 598 N N . ARG A 1 72 ? 18.75 2.055 -2.736 1 92.12 72 ARG A N 1
ATOM 599 C CA . ARG A 1 72 ? 17.891 3.223 -2.582 1 92.12 72 ARG A CA 1
ATOM 600 C C . ARG A 1 72 ? 18.594 4.32 -1.795 1 92.12 72 ARG A C 1
ATOM 602 O O . ARG A 1 72 ? 18.547 5.492 -2.182 1 92.12 72 ARG A O 1
ATOM 609 N N . ARG A 1 73 ? 19.203 3.93 -0.719 1 90.06 73 ARG A N 1
ATOM 610 C CA . ARG A 1 73 ? 19.922 4.898 0.101 1 90.06 73 ARG A CA 1
ATOM 611 C C . ARG A 1 73 ? 21.031 5.582 -0.702 1 90.06 73 ARG A C 1
ATOM 613 O O . ARG A 1 73 ? 21.25 6.785 -0.559 1 90.06 73 ARG A O 1
ATOM 620 N N . GLU A 1 74 ? 21.641 4.793 -1.446 1 93.06 74 GLU A N 1
ATOM 621 C CA . GLU A 1 74 ? 22.719 5.34 -2.271 1 93.06 74 GLU A CA 1
ATOM 622 C C . GLU A 1 74 ? 22.172 6.355 -3.275 1 93.06 74 GLU A C 1
ATOM 624 O O . GLU A 1 74 ? 22.844 7.355 -3.57 1 93.06 74 GLU A O 1
ATOM 629 N N . PHE A 1 75 ? 21.016 6.129 -3.734 1 93.81 75 PHE A N 1
ATOM 630 C CA . PHE A 1 75 ? 20.438 7 -4.746 1 93.81 75 PHE A CA 1
ATOM 631 C C . PHE A 1 75 ? 19.766 8.211 -4.094 1 93.81 75 PHE A C 1
ATOM 633 O O . PHE A 1 75 ? 19.984 9.344 -4.512 1 93.81 75 PHE A O 1
ATOM 640 N N . VAL A 1 76 ? 18.984 7.957 -3.059 1 90.75 76 VAL A N 1
ATOM 641 C CA . VAL A 1 76 ? 18.125 8.977 -2.469 1 90.75 76 VAL A CA 1
ATOM 642 C C . VAL A 1 76 ? 18.906 9.789 -1.439 1 90.75 76 VAL A C 1
ATOM 644 O O . VAL A 1 76 ? 18.625 10.969 -1.22 1 90.75 76 VAL A O 1
ATOM 647 N N . GLY A 1 77 ? 19.844 9.211 -0.841 1 84.06 77 GLY A N 1
ATOM 648 C CA . GLY A 1 77 ? 20.609 9.844 0.223 1 84.06 77 GLY A CA 1
ATOM 649 C C . GLY A 1 77 ? 19.984 9.664 1.593 1 84.06 77 GLY A C 1
ATOM 650 O O . GLY A 1 77 ? 18.938 9.023 1.725 1 84.06 77 GLY A O 1
ATOM 651 N N . VAL A 1 78 ? 20.656 10.031 2.656 1 75.5 78 VAL A N 1
ATOM 652 C CA . VAL A 1 78 ? 20.203 9.969 4.039 1 75.5 78 VAL A CA 1
ATOM 653 C C . VAL A 1 78 ? 20.109 11.383 4.613 1 75.5 78 VAL A C 1
ATOM 655 O O . VAL A 1 78 ? 20.859 12.273 4.211 1 75.5 78 VAL A O 1
ATOM 658 N N . ILE A 1 79 ? 19.016 11.57 5.406 1 72.75 79 ILE A N 1
ATOM 659 C CA . ILE A 1 79 ? 18.922 12.844 6.109 1 72.75 79 ILE A CA 1
ATOM 660 C C . ILE A 1 79 ? 19.953 12.906 7.223 1 72.75 79 ILE A C 1
ATOM 662 O O . ILE A 1 79 ? 19.812 12.258 8.258 1 72.75 79 ILE A O 1
ATOM 666 N N . ASP A 1 80 ? 21.141 12.531 7.188 1 66.31 80 ASP A N 1
ATOM 667 C CA . ASP A 1 80 ? 22.125 12.492 8.266 1 66.31 80 ASP A CA 1
ATOM 668 C C . ASP A 1 80 ? 22.969 13.773 8.281 1 66.31 80 ASP A C 1
ATOM 670 O O . ASP A 1 80 ? 23.812 13.953 9.164 1 66.31 80 ASP A O 1
ATOM 674 N N . ASP A 1 81 ? 22.766 14.609 7.305 1 59.19 81 ASP A N 1
ATOM 675 C CA . ASP A 1 81 ? 23.875 15.547 7.293 1 59.19 81 ASP A CA 1
ATOM 676 C C . ASP A 1 81 ? 23.656 16.672 8.297 1 59.19 81 ASP A C 1
ATOM 678 O O . ASP A 1 81 ? 22.594 17.312 8.297 1 59.19 81 ASP A O 1
ATOM 682 N N . ALA A 1 82 ? 24.516 16.656 9.383 1 59.53 82 ALA A N 1
ATOM 683 C CA . ALA A 1 82 ? 24.594 17.547 10.547 1 59.53 82 ALA A CA 1
ATOM 684 C C . ALA A 1 82 ? 24.391 19 10.141 1 59.53 82 ALA A C 1
ATOM 686 O O . ALA A 1 82 ? 23.812 19.781 10.906 1 59.53 82 ALA A O 1
ATOM 687 N N . ASP A 1 83 ? 24.609 19.297 8.945 1 63.72 83 ASP A N 1
ATOM 688 C CA . ASP A 1 83 ? 24.641 20.734 8.688 1 63.72 83 ASP A CA 1
ATOM 689 C C . ASP A 1 83 ? 23.453 21.156 7.82 1 63.72 83 ASP A C 1
ATOM 691 O O . ASP A 1 83 ? 23.25 22.359 7.586 1 63.72 83 ASP A O 1
ATOM 695 N N . THR A 1 84 ? 22.578 20.188 7.582 1 74.38 84 THR A N 1
ATOM 696 C CA . THR A 1 84 ? 21.516 20.562 6.664 1 74.38 84 THR A CA 1
ATOM 697 C C . THR A 1 84 ? 20.188 20.719 7.414 1 74.38 84 THR A C 1
ATOM 699 O O . THR A 1 84 ? 19.953 20.031 8.406 1 74.38 84 THR A O 1
ATOM 702 N N . ASP A 1 85 ? 19.516 21.75 7.023 1 87.62 85 ASP A N 1
ATOM 703 C CA . ASP A 1 85 ? 18.141 21.922 7.48 1 87.62 85 ASP A CA 1
ATOM 704 C C . ASP A 1 85 ? 17.312 20.656 7.258 1 87.62 85 ASP A C 1
ATOM 706 O O . ASP A 1 85 ? 17.344 20.078 6.168 1 87.62 85 ASP A O 1
ATOM 710 N N . PHE A 1 86 ? 16.719 20.203 8.305 1 89.19 86 PHE A N 1
ATOM 711 C CA . PHE A 1 86 ? 15.969 18.953 8.297 1 89.19 86 PHE A CA 1
ATOM 712 C C . PHE A 1 86 ? 14.961 18.938 7.156 1 89.19 86 PHE A C 1
ATOM 714 O O . PHE A 1 86 ? 14.867 17.953 6.41 1 89.19 86 PHE A O 1
ATOM 721 N N . TRP A 1 87 ? 14.258 20 7.016 1 92.25 87 TRP A N 1
ATOM 722 C CA . TRP A 1 87 ? 13.188 20.062 6.031 1 92.25 87 TRP A CA 1
ATOM 723 C C . TRP A 1 87 ? 13.75 20.109 4.617 1 92.25 87 TRP A C 1
ATOM 725 O O . TRP A 1 87 ? 13.195 19.484 3.701 1 92.25 87 TRP A O 1
ATOM 735 N N . ALA A 1 88 ? 14.828 20.797 4.453 1 91.5 88 ALA A N 1
ATOM 736 C CA . ALA A 1 88 ? 15.484 20.844 3.148 1 91.5 88 ALA A CA 1
ATOM 737 C C . ALA A 1 88 ? 15.992 19.453 2.752 1 91.5 88 ALA A C 1
ATOM 739 O O . ALA A 1 88 ? 15.875 19.047 1.594 1 91.5 88 ALA A O 1
ATOM 740 N N . ALA A 1 89 ? 16.484 18.781 3.703 1 90.88 89 ALA A N 1
ATOM 741 C CA . ALA A 1 89 ? 16.969 17.422 3.463 1 90.88 89 ALA A CA 1
ATOM 742 C C . ALA A 1 89 ? 15.82 16.484 3.117 1 90.88 89 ALA A C 1
ATOM 744 O O . ALA A 1 89 ? 15.938 15.664 2.207 1 90.88 89 ALA A O 1
ATOM 745 N N . LEU A 1 90 ? 14.727 16.625 3.818 1 91.75 90 LEU A N 1
ATOM 746 C CA . LEU A 1 90 ? 13.57 15.781 3.557 1 91.75 90 LEU A CA 1
ATOM 747 C C . LEU A 1 90 ? 12.984 16.062 2.178 1 91.75 90 LEU A C 1
ATOM 749 O O . LEU A 1 90 ? 12.586 15.141 1.465 1 91.75 90 LEU A O 1
ATOM 753 N N . GLU A 1 91 ? 12.977 17.281 1.827 1 93.56 91 GLU A N 1
ATOM 754 C CA . GLU A 1 91 ? 12.5 17.641 0.496 1 93.56 91 GLU A CA 1
ATOM 755 C C . GLU A 1 91 ? 13.32 16.95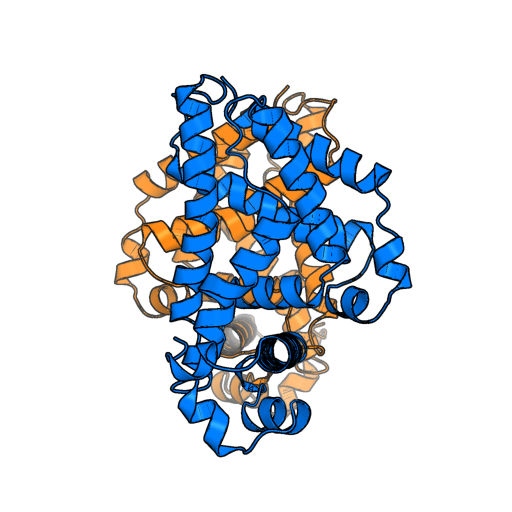3 -0.592 1 93.56 91 GLU A C 1
ATOM 757 O O . GLU A 1 91 ? 12.766 16.422 -1.549 1 93.56 91 GLU A O 1
ATOM 762 N N . THR A 1 92 ? 14.609 17.031 -0.408 1 92.56 92 THR A N 1
ATOM 763 C CA . THR A 1 92 ? 15.516 16.406 -1.358 1 92.56 92 THR A CA 1
ATOM 764 C C . THR A 1 92 ? 15.289 14.891 -1.411 1 92.56 92 THR A C 1
ATOM 766 O O . THR A 1 92 ? 15.281 14.297 -2.49 1 92.56 92 THR A O 1
ATOM 769 N N . GLN A 1 93 ? 15.078 14.336 -0.321 1 92.25 93 GLN A N 1
ATOM 770 C CA . GLN A 1 93 ? 14.844 12.898 -0.262 1 92.25 93 GLN A CA 1
ATOM 771 C C . GLN A 1 93 ? 13.539 12.523 -0.954 1 92.25 93 GLN A C 1
ATOM 773 O O . GLN A 1 93 ? 13.461 11.5 -1.635 1 92.25 93 GLN A O 1
ATOM 778 N N . ILE A 1 94 ? 12.539 13.336 -0.739 1 94.25 94 ILE A N 1
ATOM 779 C CA . ILE A 1 94 ? 11.25 13.086 -1.374 1 94.25 94 ILE A CA 1
ATOM 780 C C . ILE A 1 94 ? 11.391 13.188 -2.891 1 94.25 94 ILE A C 1
ATOM 782 O O . ILE A 1 94 ? 10.93 12.312 -3.627 1 94.25 94 ILE A O 1
ATOM 786 N N . GLU A 1 95 ? 12.055 14.211 -3.318 1 95.69 95 GLU A N 1
ATOM 787 C CA . GLU A 1 95 ? 12.258 14.414 -4.75 1 95.69 95 GLU A CA 1
ATOM 788 C C . GLU A 1 95 ? 13.055 13.258 -5.359 1 95.69 95 GLU A C 1
ATOM 790 O O . GLU A 1 95 ? 12.703 12.742 -6.418 1 95.69 95 GLU A O 1
ATOM 795 N N . ARG A 1 96 ? 14.102 12.875 -4.719 1 94.38 96 ARG A N 1
ATOM 796 C CA . ARG A 1 96 ? 14.945 11.789 -5.207 1 94.38 96 ARG A CA 1
ATOM 797 C C . ARG A 1 96 ? 14.227 10.445 -5.105 1 94.38 96 ARG A C 1
ATOM 799 O O . ARG A 1 96 ? 14.477 9.547 -5.906 1 94.38 96 ARG A O 1
ATOM 806 N N . GLY A 1 97 ? 13.398 10.367 -4.117 1 93.94 97 GLY A N 1
ATOM 807 C CA . GLY A 1 97 ? 12.57 9.172 -4.031 1 93.94 97 GLY A CA 1
ATOM 808 C C . GLY A 1 97 ? 11.672 8.984 -5.238 1 93.94 97 GLY A C 1
ATOM 809 O O . GLY A 1 97 ? 11.523 7.867 -5.742 1 93.94 97 GLY A O 1
ATOM 810 N N . MET A 1 98 ? 11.109 10.055 -5.711 1 94.12 98 MET A N 1
ATOM 811 C CA . MET A 1 98 ? 10.289 9.992 -6.922 1 94.12 98 MET A CA 1
ATOM 812 C C . MET A 1 98 ? 11.141 9.648 -8.141 1 94.12 98 MET A C 1
ATOM 814 O O . MET A 1 98 ? 10.727 8.875 -9 1 94.12 98 MET A O 1
ATOM 818 N N . ALA A 1 99 ? 12.312 10.227 -8.164 1 93.75 99 ALA A N 1
ATOM 819 C CA . ALA A 1 99 ? 13.234 9.914 -9.25 1 93.75 99 ALA A CA 1
ATOM 820 C C . ALA A 1 99 ? 13.625 8.438 -9.234 1 93.75 99 ALA A C 1
ATOM 822 O O . ALA A 1 99 ? 13.734 7.809 -10.289 1 93.75 99 ALA A O 1
ATOM 823 N N . PHE A 1 100 ? 13.82 7.938 -8.078 1 93.06 100 PHE A N 1
ATOM 824 C CA . PHE A 1 100 ? 14.188 6.535 -7.914 1 93.06 100 PHE A CA 1
ATOM 825 C C . PHE A 1 100 ? 13.117 5.625 -8.516 1 93.06 100 PHE A C 1
ATOM 827 O O . PHE A 1 100 ? 13.445 4.641 -9.18 1 93.06 100 PHE A O 1
ATOM 834 N N . LEU A 1 101 ? 11.906 5.953 -8.281 1 92.12 101 LEU A N 1
ATOM 835 C CA . LEU A 1 101 ? 10.781 5.172 -8.773 1 92.12 101 LEU A CA 1
ATOM 836 C C . LEU A 1 101 ? 10.805 5.074 -10.297 1 92.12 101 LEU A C 1
ATOM 838 O O . LEU A 1 101 ? 10.555 4.008 -10.859 1 92.12 101 LEU A O 1
ATOM 842 N N . VAL A 1 102 ? 11.148 6.141 -10.953 1 92.38 102 VAL A N 1
ATOM 843 C CA . VAL A 1 102 ? 11.039 6.18 -12.406 1 92.38 102 VAL A CA 1
ATOM 844 C C . VAL A 1 102 ? 12.352 5.707 -13.039 1 92.38 102 VAL A C 1
ATOM 846 O O . VAL A 1 102 ? 12.344 5.109 -14.117 1 92.38 102 VAL A O 1
ATOM 849 N N . GLU A 1 103 ? 13.438 5.902 -12.344 1 92.62 103 GLU A N 1
ATOM 850 C CA . GLU A 1 103 ? 14.734 5.551 -12.914 1 92.62 103 GLU A CA 1
ATOM 851 C C . GLU A 1 103 ? 15.102 4.105 -12.594 1 92.62 103 GLU A C 1
ATOM 853 O O . GLU A 1 103 ? 15.914 3.496 -13.289 1 92.62 103 GLU A O 1
ATOM 858 N N . HIS A 1 104 ? 14.57 3.613 -11.539 1 93.25 104 HIS A N 1
ATOM 859 C CA . HIS A 1 104 ? 14.805 2.232 -11.133 1 93.25 104 HIS A CA 1
ATOM 860 C C . HIS A 1 104 ? 13.492 1.5 -10.891 1 93.25 104 HIS A C 1
ATOM 862 O O . HIS A 1 104 ? 13.25 0.99 -9.797 1 93.25 104 HIS A O 1
ATOM 868 N N . PRO A 1 105 ? 12.719 1.383 -11.945 1 91.44 105 PRO A N 1
ATOM 869 C CA . PRO A 1 105 ? 11.359 0.865 -11.789 1 91.44 105 PRO A CA 1
ATOM 870 C C . PRO A 1 105 ? 11.328 -0.582 -11.297 1 91.44 105 PRO A C 1
ATOM 872 O O . PRO A 1 105 ? 10.391 -0.982 -10.594 1 91.44 105 PRO A O 1
ATOM 875 N N . LYS A 1 106 ? 12.328 -1.354 -11.578 1 93.56 106 LYS A N 1
ATOM 876 C CA . LYS A 1 106 ? 12.367 -2.734 -11.102 1 93.56 106 LYS A CA 1
ATOM 877 C C . LYS A 1 106 ? 12.531 -2.789 -9.586 1 93.56 106 LYS A C 1
ATOM 879 O O . LYS A 1 106 ? 11.875 -3.588 -8.914 1 93.56 106 LYS A O 1
ATOM 884 N N . LEU A 1 107 ? 13.422 -1.936 -9.078 1 93.75 107 LEU A N 1
ATOM 885 C CA . LEU A 1 107 ? 13.602 -1.874 -7.637 1 93.75 107 LEU A CA 1
ATOM 886 C C . LEU A 1 107 ? 12.336 -1.383 -6.945 1 93.75 107 LEU A C 1
ATOM 888 O O . LEU A 1 107 ? 11.961 -1.899 -5.891 1 93.75 107 LEU A O 1
ATOM 892 N N . ALA A 1 108 ? 11.719 -0.449 -7.578 1 90.12 108 ALA A N 1
ATOM 893 C CA . ALA A 1 108 ? 10.461 0.073 -7.039 1 90.12 108 ALA A CA 1
ATOM 894 C C . ALA A 1 108 ? 9.383 -1.006 -7.016 1 90.12 108 ALA A C 1
ATOM 896 O O . ALA A 1 108 ? 8.617 -1.108 -6.055 1 90.12 108 ALA A O 1
ATOM 897 N N . ARG A 1 109 ? 9.352 -1.783 -7.992 1 90.5 109 ARG A N 1
ATOM 898 C CA . ARG A 1 109 ? 8.336 -2.83 -8.094 1 90.5 109 ARG A CA 1
ATOM 899 C C . ARG A 1 109 ? 8.547 -3.896 -7.02 1 90.5 109 ARG A C 1
ATOM 901 O O . ARG A 1 109 ? 7.59 -4.348 -6.391 1 90.5 109 ARG A O 1
ATOM 908 N N . ILE A 1 110 ? 9.766 -4.285 -6.816 1 91.25 110 ILE A N 1
ATOM 909 C CA . ILE A 1 110 ? 10.07 -5.305 -5.82 1 91.25 110 ILE A CA 1
ATOM 910 C C . ILE A 1 110 ? 9.727 -4.781 -4.426 1 91.25 110 ILE A C 1
ATOM 912 O O . ILE A 1 110 ? 9.195 -5.52 -3.592 1 91.25 110 ILE A O 1
ATOM 916 N N . THR A 1 111 ? 9.969 -3.547 -4.246 1 89 111 THR A N 1
ATOM 917 C CA . THR A 1 111 ? 9.672 -2.928 -2.959 1 89 111 THR A CA 1
ATOM 918 C C . THR A 1 111 ? 8.164 -2.861 -2.727 1 89 111 THR A C 1
ATOM 920 O O . THR A 1 111 ? 7.68 -3.193 -1.642 1 89 111 THR A O 1
ATOM 923 N N . ALA A 1 112 ? 7.488 -2.479 -3.73 1 87.81 112 ALA A N 1
ATOM 924 C CA . ALA A 1 112 ? 6.035 -2.385 -3.625 1 87.81 112 ALA A CA 1
ATOM 925 C C . ALA A 1 112 ? 5.414 -3.756 -3.379 1 87.81 112 ALA A C 1
ATOM 927 O O . ALA A 1 112 ? 4.488 -3.891 -2.574 1 87.81 112 ALA A O 1
ATOM 928 N N . ALA A 1 113 ? 5.926 -4.719 -4.023 1 86.88 113 ALA A N 1
ATOM 929 C CA . ALA A 1 113 ? 5.418 -6.078 -3.854 1 86.88 113 ALA A CA 1
ATOM 930 C C . ALA A 1 113 ? 5.652 -6.578 -2.43 1 86.88 113 ALA A C 1
ATOM 932 O O . ALA A 1 113 ? 4.793 -7.246 -1.853 1 86.88 113 ALA A O 1
ATOM 933 N N . ALA A 1 114 ? 6.793 -6.215 -1.929 1 84.81 114 ALA A N 1
ATOM 934 C CA . ALA A 1 114 ? 7.156 -6.648 -0.582 1 84.81 114 ALA A CA 1
ATOM 935 C C . ALA A 1 114 ? 6.305 -5.941 0.47 1 84.81 114 ALA A C 1
ATOM 937 O O . ALA A 1 114 ? 6.121 -6.453 1.575 1 84.81 114 ALA A O 1
ATOM 938 N N . ALA A 1 115 ? 5.754 -4.836 0.079 1 82.69 115 ALA A N 1
ATOM 939 C CA . ALA A 1 115 ? 4.969 -4.031 1.014 1 82.69 115 ALA A CA 1
ATOM 940 C C . ALA A 1 115 ? 3.494 -4.414 0.966 1 82.69 115 ALA A C 1
ATOM 942 O O . ALA A 1 115 ? 2.682 -3.879 1.725 1 82.69 115 ALA A O 1
ATOM 943 N N . ASP A 1 116 ? 3.154 -5.328 0.149 1 84.12 116 ASP A N 1
ATOM 944 C CA . ASP A 1 116 ? 1.771 -5.773 0.029 1 84.12 116 ASP A CA 1
ATOM 945 C C . ASP A 1 116 ? 1.356 -6.613 1.236 1 84.12 116 ASP A C 1
ATOM 947 O O . ASP A 1 116 ? 1.851 -7.727 1.426 1 84.12 116 ASP A O 1
ATOM 951 N N . PRO A 1 117 ? 0.41 -6.137 1.979 1 83.44 117 PRO A N 1
ATOM 952 C CA . PRO A 1 117 ? 0.018 -6.871 3.186 1 83.44 117 PRO A CA 1
ATOM 953 C C . PRO A 1 117 ? -0.75 -8.156 2.871 1 83.44 117 PRO A C 1
ATOM 955 O O . PRO A 1 117 ? -1.02 -8.953 3.773 1 83.44 117 PRO A O 1
ATOM 958 N N . THR A 1 118 ? -1.061 -8.383 1.629 1 80.94 118 THR A N 1
ATOM 959 C CA . THR A 1 118 ? -1.854 -9.547 1.255 1 80.94 118 THR A CA 1
ATOM 960 C C . THR A 1 118 ? -0.996 -10.578 0.522 1 80.94 118 THR A C 1
ATOM 962 O O . THR A 1 118 ? -1.52 -11.523 -0.067 1 80.94 118 THR A O 1
ATOM 965 N N . ALA A 1 119 ? 0.238 -10.344 0.571 1 77 119 ALA A N 1
ATOM 966 C CA . ALA A 1 119 ? 1.155 -11.227 -0.147 1 77 119 ALA A CA 1
ATOM 967 C C . ALA A 1 119 ? 0.977 -12.68 0.29 1 77 119 ALA A C 1
ATOM 969 O O . ALA A 1 119 ? 0.434 -12.945 1.363 1 77 119 ALA A O 1
ATOM 970 N N . HIS A 1 120 ? 1.47 -13.477 -0.472 1 73.94 120 HIS A N 1
ATOM 971 C CA . HIS A 1 120 ? 1.393 -14.922 -0.263 1 73.94 120 HIS A CA 1
ATOM 972 C C . HIS A 1 120 ? 1.985 -15.312 1.085 1 73.94 120 HIS A C 1
ATOM 974 O O . HIS A 1 120 ? 2.887 -14.641 1.593 1 73.94 120 HIS A O 1
ATOM 980 N N . GLU A 1 121 ? 1.564 -16.453 1.557 1 75.62 121 GLU A N 1
ATOM 981 C CA . GLU A 1 121 ? 1.933 -16.938 2.885 1 75.62 121 GLU A CA 1
ATOM 982 C C . GLU A 1 121 ? 3.443 -17.094 3.014 1 75.62 121 GLU A C 1
ATOM 984 O O . GLU A 1 121 ? 4.016 -16.828 4.07 1 75.62 121 GLU A O 1
ATOM 989 N N . GLU A 1 122 ? 4.016 -17.438 1.907 1 78.56 122 GLU A N 1
ATOM 990 C CA . GLU A 1 122 ? 5.445 -17.734 1.934 1 78.56 122 GLU A CA 1
ATOM 991 C C . GLU A 1 122 ? 6.258 -16.484 2.256 1 78.56 122 GLU A C 1
ATOM 993 O O . GLU A 1 122 ? 7.367 -16.578 2.791 1 78.56 122 GLU A O 1
ATOM 998 N N . VAL A 1 123 ? 5.676 -15.336 1.923 1 83.62 123 VAL A N 1
ATOM 999 C CA . VAL A 1 123 ? 6.477 -14.125 2.08 1 83.62 123 VAL A CA 1
ATOM 1000 C C . VAL A 1 123 ? 5.812 -13.195 3.096 1 83.62 123 VAL A C 1
ATOM 1002 O O . VAL A 1 123 ? 6.266 -12.062 3.305 1 83.62 123 VAL A O 1
ATOM 1005 N N . ARG A 1 124 ? 4.781 -13.68 3.74 1 77.38 124 ARG A N 1
ATOM 1006 C CA . ARG A 1 124 ? 4.008 -12.875 4.672 1 77.38 124 ARG A CA 1
ATOM 1007 C C . ARG A 1 124 ? 4.883 -12.352 5.809 1 77.38 124 ARG A C 1
ATOM 1009 O O . ARG A 1 124 ? 4.738 -11.211 6.238 1 77.38 124 ARG A O 1
ATOM 1016 N N . GLY A 1 125 ? 5.719 -13.219 6.289 1 77.69 125 GLY A N 1
ATOM 1017 C CA . GLY A 1 125 ? 6.613 -12.828 7.367 1 77.69 125 GLY A CA 1
ATOM 1018 C C . GLY A 1 125 ? 7.57 -11.719 6.977 1 77.69 125 GLY A C 1
ATOM 1019 O O . GLY A 1 125 ? 8.031 -10.961 7.828 1 77.69 125 GLY A O 1
ATOM 1020 N N . LEU A 1 126 ? 7.734 -11.602 5.688 1 84 126 LEU A N 1
ATOM 1021 C CA . LEU A 1 126 ? 8.68 -10.609 5.191 1 84 126 LEU A CA 1
ATOM 1022 C C . LEU A 1 126 ? 8.047 -9.227 5.145 1 84 126 LEU A C 1
ATOM 1024 O O . LEU A 1 126 ? 8.734 -8.211 5.289 1 84 126 LEU A O 1
ATOM 1028 N N . HIS A 1 127 ? 6.719 -9.172 4.961 1 83.5 127 HIS A N 1
ATOM 1029 C CA . HIS A 1 127 ? 6.016 -7.898 4.887 1 83.5 127 HIS A CA 1
ATOM 1030 C C . HIS A 1 127 ? 6.32 -7.031 6.105 1 83.5 127 HIS A C 1
ATOM 1032 O O . HIS A 1 127 ? 6.719 -5.871 5.961 1 83.5 127 HIS A O 1
ATOM 1038 N N . ARG A 1 128 ? 6.184 -7.633 7.227 1 83.44 128 ARG A N 1
ATOM 1039 C CA . ARG A 1 128 ? 6.402 -6.891 8.469 1 83.44 128 ARG A CA 1
ATOM 1040 C C . ARG A 1 128 ? 7.844 -6.406 8.57 1 83.44 128 ARG A C 1
ATOM 1042 O O . ARG A 1 128 ? 8.094 -5.258 8.938 1 83.44 128 ARG A O 1
ATOM 1049 N N . ALA A 1 129 ? 8.688 -7.289 8.203 1 84.06 129 ALA A N 1
ATOM 1050 C CA . ALA A 1 129 ? 10.109 -6.953 8.289 1 84.06 129 ALA A CA 1
ATOM 1051 C C . ALA A 1 129 ? 10.461 -5.812 7.336 1 84.06 129 ALA A C 1
ATOM 1053 O O . ALA A 1 129 ? 11.227 -4.914 7.688 1 84.06 129 ALA A O 1
ATOM 1054 N N . VAL A 1 130 ? 9.922 -5.824 6.191 1 85.88 130 VAL A N 1
ATOM 1055 C CA . VAL A 1 130 ? 10.195 -4.812 5.176 1 85.88 130 VAL A CA 1
ATOM 1056 C C . VAL A 1 130 ? 9.625 -3.467 5.621 1 85.88 130 VAL A C 1
ATOM 1058 O O . VAL A 1 130 ? 10.305 -2.441 5.543 1 85.88 130 VAL A O 1
ATOM 1061 N N . CYS A 1 131 ? 8.398 -3.477 6.102 1 84.81 131 CYS A N 1
ATOM 1062 C CA . CYS A 1 131 ? 7.777 -2.246 6.574 1 84.81 131 CYS A CA 1
ATOM 1063 C C . CYS A 1 131 ? 8.547 -1.666 7.758 1 84.81 131 CYS A C 1
ATOM 1065 O O . CYS A 1 131 ? 8.789 -0.459 7.809 1 84.81 131 CYS A O 1
ATOM 1067 N N . GLN A 1 132 ? 8.977 -2.525 8.602 1 83.88 132 GLN A N 1
ATOM 1068 C CA . GLN A 1 132 ? 9.711 -2.086 9.781 1 83.88 132 GLN A CA 1
ATOM 1069 C C . GLN A 1 132 ? 11.07 -1.517 9.406 1 83.88 132 GLN A C 1
ATOM 1071 O O . GLN A 1 132 ? 11.531 -0.538 10 1 83.88 132 GLN A O 1
ATOM 1076 N N . ALA A 1 133 ? 11.656 -2.127 8.477 1 81.81 133 ALA A N 1
ATOM 1077 C CA . ALA A 1 133 ? 12.953 -1.636 8.031 1 81.81 133 ALA A CA 1
ATOM 1078 C C . ALA A 1 133 ? 12.836 -0.239 7.426 1 81.81 133 ALA A C 1
ATOM 1080 O O . ALA A 1 133 ? 13.68 0.625 7.68 1 81.81 133 ALA A O 1
ATOM 1081 N N . GLY A 1 134 ? 11.828 -0.015 6.605 1 82.81 134 GLY A N 1
ATOM 1082 C CA . GLY A 1 134 ? 11.594 1.298 6.027 1 82.81 134 GLY A CA 1
ATOM 1083 C C . GLY A 1 134 ? 11.281 2.359 7.066 1 82.81 134 GLY A C 1
ATOM 1084 O O . GLY A 1 134 ? 11.766 3.488 6.973 1 82.81 134 GLY A O 1
ATOM 1085 N N . GLU A 1 135 ? 10.578 1.972 8.047 1 87.25 135 GLU A N 1
ATOM 1086 C CA . GLU A 1 135 ? 10.195 2.918 9.094 1 87.25 135 GLU A CA 1
ATOM 1087 C C . GLU A 1 135 ? 11.383 3.232 10.008 1 87.25 135 GLU A C 1
ATOM 1089 O O . GLU A 1 135 ? 11.516 4.355 10.492 1 87.25 135 GLU A O 1
ATOM 1094 N N . ALA A 1 136 ? 12.219 2.236 10.227 1 84.56 136 ALA A N 1
ATOM 1095 C CA . ALA A 1 136 ? 13.367 2.439 11.102 1 84.56 136 ALA A CA 1
ATOM 1096 C C . ALA A 1 136 ? 14.312 3.498 10.531 1 84.56 136 ALA A C 1
ATOM 1098 O O . ALA A 1 136 ? 14.883 4.293 11.273 1 84.56 136 ALA A O 1
ATOM 1099 N N . GLU A 1 137 ? 14.438 3.5 9.289 1 81.31 137 GLU A N 1
ATOM 1100 C CA . GLU A 1 137 ? 15.281 4.496 8.633 1 81.31 137 GLU A CA 1
ATOM 1101 C C . GLU A 1 137 ? 14.734 5.906 8.852 1 81.31 137 GLU A C 1
ATOM 1103 O O . GLU A 1 137 ? 15.484 6.832 9.156 1 81.31 137 GLU A O 1
ATOM 1108 N N . LEU A 1 138 ? 13.477 6.035 8.719 1 87.62 138 LEU A N 1
ATOM 1109 C CA . LEU A 1 138 ? 12.844 7.34 8.867 1 87.62 138 LEU A CA 1
ATOM 1110 C C . LEU A 1 138 ? 12.797 7.762 10.328 1 87.62 138 LEU A C 1
ATOM 1112 O O . LEU A 1 138 ? 12.867 8.953 10.641 1 87.62 138 LEU A O 1
ATOM 1116 N N . GLU A 1 139 ? 12.648 6.746 11.156 1 88.12 139 GLU A N 1
ATOM 1117 C CA . GLU A 1 139 ? 12.578 7.023 12.586 1 88.12 139 GLU A CA 1
ATOM 1118 C C . GLU A 1 139 ? 13.828 7.746 13.078 1 88.12 139 GLU A C 1
ATOM 1120 O O . GLU A 1 139 ? 13.742 8.695 13.852 1 88.12 139 GLU A O 1
ATOM 1125 N N . ARG A 1 140 ? 14.938 7.352 12.602 1 84.19 140 ARG A N 1
ATOM 1126 C CA . ARG A 1 140 ? 16.203 7.984 12.977 1 84.19 140 ARG A CA 1
ATOM 1127 C C . ARG A 1 140 ? 16.234 9.438 12.508 1 84.19 140 ARG A C 1
ATOM 1129 O O . ARG A 1 140 ? 16.688 10.312 13.25 1 84.19 140 ARG A O 1
ATOM 1136 N N . SER A 1 141 ? 15.758 9.617 11.336 1 84.31 141 SER A N 1
ATOM 1137 C CA . SER A 1 141 ? 15.734 10.969 10.781 1 84.31 141 SER A CA 1
ATOM 1138 C C . SER A 1 141 ? 14.766 11.859 11.547 1 84.31 141 SER A C 1
ATOM 1140 O O . SER A 1 141 ? 15.078 13.023 11.836 1 84.31 141 SER A O 1
ATOM 1142 N N . LEU A 1 142 ? 13.625 11.375 11.922 1 86.81 142 LEU A N 1
ATOM 1143 C CA . LEU A 1 142 ? 12.617 12.164 12.625 1 86.81 142 LEU A CA 1
ATOM 1144 C C . LEU A 1 142 ? 13.07 12.492 14.039 1 86.81 142 LEU A C 1
ATOM 1146 O O . LEU A 1 142 ? 12.789 13.578 14.547 1 86.81 142 LEU A O 1
ATOM 1150 N N . GLU A 1 143 ? 13.734 11.555 14.656 1 85.5 143 GLU A N 1
ATOM 1151 C CA . GLU A 1 143 ? 14.281 11.797 15.984 1 85.5 143 GLU A CA 1
ATOM 1152 C C . GLU A 1 143 ? 15.289 12.938 15.969 1 85.5 143 GLU A C 1
ATOM 1154 O O . GLU A 1 143 ? 15.312 13.773 16.875 1 85.5 143 GLU A O 1
ATOM 1159 N N . ARG A 1 144 ? 16.062 12.953 15.008 1 83.31 144 ARG A N 1
ATOM 1160 C CA . ARG A 1 144 ? 17 14.055 14.836 1 83.31 144 ARG A CA 1
ATOM 1161 C C . ARG A 1 144 ? 16.281 15.383 14.664 1 83.31 144 ARG A C 1
ATOM 1163 O O . ARG A 1 144 ? 16.703 16.406 15.203 1 83.31 144 ARG A O 1
ATOM 1170 N N . GLY A 1 145 ? 15.203 15.359 13.898 1 86.25 145 GLY A N 1
ATOM 1171 C CA . GLY A 1 145 ? 14.391 16.547 13.711 1 86.25 145 GLY A CA 1
ATOM 1172 C C . GLY A 1 145 ? 13.758 17.047 15 1 86.25 145 GLY A C 1
ATOM 1173 O O . GLY A 1 145 ? 13.648 18.25 15.219 1 86.25 145 GLY A O 1
ATOM 1174 N N . ILE A 1 146 ? 13.414 16.141 15.812 1 86.81 146 ILE A N 1
ATOM 1175 C CA . ILE A 1 146 ? 12.844 16.484 17.109 1 86.81 146 ILE A CA 1
ATOM 1176 C C . ILE A 1 146 ? 13.922 17.094 18 1 86.81 146 ILE A C 1
ATOM 1178 O O . ILE A 1 146 ? 13.703 18.141 18.625 1 86.81 146 ILE A O 1
ATOM 1182 N N . ARG A 1 147 ? 15.016 16.484 18.047 1 84.75 147 ARG A N 1
ATOM 1183 C CA . ARG A 1 147 ? 16.125 16.953 18.859 1 84.75 147 ARG A CA 1
ATOM 1184 C C . ARG A 1 147 ? 16.562 18.344 18.453 1 84.75 147 ARG A C 1
ATOM 1186 O O . ARG A 1 147 ? 16.953 19.156 19.297 1 84.75 147 ARG A O 1
ATOM 1193 N N . ARG A 1 148 ? 16.438 18.672 17.219 1 87.06 148 ARG A N 1
ATOM 1194 C CA . ARG A 1 148 ? 16.875 19.953 16.672 1 87.06 148 ARG A CA 1
ATOM 1195 C C . ARG A 1 148 ? 15.758 21 16.781 1 87.06 148 ARG A C 1
ATOM 1197 O O . ARG A 1 148 ? 15.953 22.156 16.406 1 87.06 148 ARG A O 1
ATOM 1204 N N . GLY A 1 149 ? 14.586 20.547 17.125 1 88.75 149 GLY A N 1
ATOM 1205 C CA . GLY A 1 149 ? 13.477 21.469 17.312 1 88.75 149 GLY A CA 1
ATOM 1206 C C . GLY A 1 149 ? 12.68 21.703 16.047 1 88.75 149 GLY A C 1
ATOM 1207 O O . GLY A 1 149 ? 11.797 22.562 16.016 1 88.75 149 GLY A O 1
ATOM 1208 N N . ALA A 1 150 ? 12.953 20.984 15 1 89.12 150 ALA A N 1
ATOM 1209 C CA . ALA A 1 150 ? 12.234 21.141 13.734 1 89.12 150 ALA A CA 1
ATOM 1210 C C . ALA A 1 150 ? 10.852 20.516 13.812 1 89.12 150 ALA A C 1
ATOM 1212 O O . ALA A 1 150 ? 9.906 21 13.18 1 89.12 150 ALA A O 1
ATOM 1213 N N . ILE A 1 151 ? 10.75 19.469 14.594 1 89.38 151 ILE A N 1
ATOM 1214 C CA . ILE A 1 151 ? 9.492 18.734 14.734 1 89.38 151 ILE A CA 1
ATOM 1215 C C . ILE A 1 151 ? 8.906 18.969 16.125 1 89.38 151 ILE A C 1
ATOM 1217 O O . ILE A 1 151 ? 9.641 18.984 17.109 1 89.38 151 ILE A O 1
ATOM 1221 N N . SER A 1 152 ? 7.633 19.156 16.156 1 89.25 152 SER A N 1
ATOM 1222 C CA . SER A 1 152 ? 6.934 19.422 17.406 1 89.25 152 SER A CA 1
ATOM 1223 C C . SER A 1 152 ? 7.105 18.281 18.406 1 89.25 152 SER A C 1
ATOM 1225 O O . SER A 1 152 ? 7.043 17.109 18.031 1 89.25 152 SER A O 1
ATOM 1227 N N . LYS A 1 153 ? 7.23 18.594 19.703 1 84.81 153 LYS A N 1
ATOM 1228 C CA . LYS A 1 153 ? 7.371 17.625 20.766 1 84.81 153 LYS A CA 1
ATOM 1229 C C . LYS A 1 153 ? 6.035 16.953 21.094 1 84.81 153 LYS A C 1
ATOM 1231 O O . LYS A 1 153 ? 5.992 15.93 21.766 1 84.81 153 LYS A O 1
ATOM 1236 N N . ASP A 1 154 ? 5.004 17.5 20.531 1 81.56 154 ASP A N 1
ATOM 1237 C CA . ASP A 1 154 ? 3.664 17.016 20.844 1 81.56 154 ASP A CA 1
ATOM 1238 C C . ASP A 1 154 ? 3.268 15.859 19.938 1 81.56 154 ASP A C 1
ATOM 1240 O O . ASP A 1 154 ? 2.225 15.234 20.141 1 81.56 154 ASP A O 1
ATOM 1244 N N . VAL A 1 155 ? 4.145 15.586 19.062 1 81.44 155 VAL A N 1
ATOM 1245 C CA . VAL A 1 155 ? 3.818 14.516 18.141 1 81.44 155 VAL A CA 1
ATOM 1246 C C . VAL A 1 155 ? 4.395 13.195 18.641 1 81.44 155 VAL A C 1
ATOM 1248 O O . VAL A 1 155 ? 5.535 13.148 19.125 1 81.44 155 VAL A O 1
ATOM 1251 N N . ASP A 1 156 ? 3.598 12.164 18.562 1 84.31 156 ASP A N 1
ATOM 1252 C CA . ASP A 1 156 ? 4.129 10.836 18.828 1 84.31 156 ASP A CA 1
ATOM 1253 C C . ASP A 1 156 ? 5.051 10.383 17.688 1 84.31 156 ASP A C 1
ATOM 1255 O O . ASP A 1 156 ? 4.609 10.203 16.562 1 84.31 156 ASP A O 1
ATOM 1259 N N . PRO A 1 157 ? 6.297 10.211 18.016 1 85.44 157 PRO A N 1
ATOM 1260 C CA . PRO A 1 157 ? 7.266 9.914 16.953 1 85.44 157 PRO A CA 1
ATOM 1261 C C . PRO A 1 157 ? 6.926 8.641 16.188 1 85.44 157 PRO A C 1
ATOM 1263 O O . PRO A 1 157 ? 7.164 8.562 14.984 1 85.44 157 PRO A O 1
ATOM 1266 N N . LYS A 1 158 ? 6.41 7.637 16.828 1 85.31 158 LYS A N 1
ATOM 1267 C CA . LYS A 1 158 ? 6.078 6.383 16.156 1 85.31 158 LYS A CA 1
ATOM 1268 C C . LYS A 1 158 ? 4.949 6.586 15.156 1 85.31 158 LYS A C 1
ATOM 1270 O O . LYS A 1 158 ? 5.008 6.07 14.031 1 85.31 158 LYS A O 1
ATOM 1275 N N . ILE A 1 159 ? 4.027 7.32 15.555 1 83.94 159 ILE A N 1
ATOM 1276 C CA . ILE A 1 159 ? 2.895 7.586 14.672 1 83.94 159 ILE A CA 1
ATOM 1277 C C . ILE A 1 159 ? 3.33 8.492 13.523 1 83.94 159 ILE A C 1
ATOM 1279 O O . ILE A 1 159 ? 2.914 8.305 12.383 1 83.94 159 ILE A O 1
ATOM 1283 N N . ALA A 1 160 ? 4.199 9.453 13.891 1 88.56 160 ALA A N 1
ATOM 1284 C CA . ALA A 1 160 ? 4.738 10.328 12.852 1 88.56 160 ALA A CA 1
ATOM 1285 C C . ALA A 1 160 ? 5.48 9.531 11.781 1 88.56 160 ALA A C 1
ATOM 1287 O O . ALA A 1 160 ? 5.305 9.766 10.586 1 88.56 160 ALA A O 1
ATOM 1288 N N . VAL A 1 161 ? 6.25 8.586 12.227 1 91.44 161 VAL A N 1
ATOM 1289 C CA . VAL A 1 161 ? 7.016 7.742 11.312 1 91.44 161 VAL A CA 1
ATOM 1290 C C . VAL A 1 161 ? 6.062 6.977 10.398 1 91.44 161 VAL A C 1
ATOM 1292 O O . VAL A 1 161 ? 6.289 6.895 9.188 1 91.44 161 VAL A O 1
ATOM 1295 N N . HIS A 1 162 ? 5.027 6.504 10.922 1 89.19 162 HIS A N 1
ATOM 1296 C CA . HIS A 1 162 ? 4.062 5.746 10.141 1 89.19 162 HIS A CA 1
ATOM 1297 C C . HIS A 1 162 ? 3.43 6.613 9.055 1 89.19 162 HIS A C 1
ATOM 1299 O O . HIS A 1 162 ? 3.363 6.211 7.891 1 89.19 162 HIS A O 1
ATOM 1305 N N . PHE A 1 163 ? 3.029 7.711 9.414 1 88.06 163 PHE A N 1
ATOM 1306 C CA . PHE A 1 163 ? 2.285 8.547 8.484 1 88.06 163 PHE A CA 1
ATOM 1307 C C . PHE A 1 163 ? 3.215 9.156 7.438 1 88.06 163 PHE A C 1
ATOM 1309 O O . PHE A 1 163 ? 2.852 9.266 6.266 1 88.06 163 PHE A O 1
ATOM 1316 N N . VAL A 1 164 ? 4.449 9.562 7.852 1 91.81 164 VAL A N 1
ATOM 1317 C CA . VAL A 1 164 ? 5.406 10.078 6.875 1 91.81 164 VAL A CA 1
ATOM 1318 C C . VAL A 1 164 ? 5.805 8.969 5.906 1 91.81 164 VAL A C 1
ATOM 1320 O O . VAL A 1 164 ? 5.941 9.203 4.707 1 91.81 164 VAL A O 1
ATOM 1323 N N . THR A 1 165 ? 5.93 7.781 6.441 1 92.19 165 THR A N 1
ATOM 1324 C CA . THR A 1 165 ? 6.23 6.641 5.586 1 92.19 165 THR A CA 1
ATOM 1325 C C . THR A 1 165 ? 5.098 6.391 4.598 1 92.19 165 THR A C 1
ATOM 1327 O O . THR A 1 165 ? 5.344 6.086 3.426 1 92.19 165 THR A O 1
ATOM 1330 N N . ALA A 1 166 ? 3.893 6.516 5.055 1 92.06 166 ALA A N 1
ATOM 1331 C CA . ALA A 1 166 ? 2.744 6.324 4.168 1 92.06 166 ALA A CA 1
ATOM 1332 C C . ALA A 1 166 ? 2.746 7.355 3.043 1 92.06 166 ALA A C 1
ATOM 1334 O O . ALA A 1 166 ? 2.426 7.031 1.896 1 92.06 166 ALA A O 1
ATOM 1335 N N . ILE A 1 167 ? 3.117 8.523 3.344 1 92.88 167 ILE A N 1
ATOM 1336 C CA . ILE A 1 167 ? 3.139 9.602 2.367 1 92.88 167 ILE A CA 1
ATOM 1337 C C . ILE A 1 167 ? 4.297 9.398 1.393 1 92.88 167 ILE A C 1
ATOM 1339 O O . ILE A 1 167 ? 4.109 9.469 0.176 1 92.88 167 ILE A O 1
ATOM 1343 N N . THR A 1 168 ? 5.473 9.078 1.922 1 91.25 168 THR A N 1
ATOM 1344 C CA . THR A 1 168 ? 6.68 9.062 1.101 1 91.25 168 THR A CA 1
ATOM 1345 C C . THR A 1 168 ? 6.859 7.703 0.433 1 91.25 168 THR A C 1
ATOM 1347 O O . THR A 1 168 ? 7.691 7.551 -0.464 1 91.25 168 THR A O 1
ATOM 1350 N N . GLY A 1 169 ? 6.121 6.758 0.813 1 89.81 169 GLY A N 1
ATOM 1351 C CA . GLY A 1 169 ? 6.121 5.438 0.199 1 89.81 169 GLY A CA 1
ATOM 1352 C C . GLY A 1 169 ? 4.996 5.246 -0.799 1 89.81 169 GLY A C 1
ATOM 1353 O O . GLY A 1 169 ? 5.078 5.715 -1.937 1 89.81 169 GLY A O 1
ATOM 1354 N N . PRO A 1 170 ? 3.943 4.629 -0.34 1 87.81 170 PRO A N 1
ATOM 1355 C CA . PRO A 1 170 ? 2.82 4.395 -1.251 1 87.81 170 PRO A CA 1
ATOM 1356 C C . PRO A 1 170 ? 2.176 5.688 -1.739 1 87.81 170 PRO A C 1
ATOM 1358 O O . PRO A 1 170 ? 1.668 5.746 -2.863 1 87.81 170 PRO A O 1
ATOM 1361 N N . GLY A 1 171 ? 2.16 6.664 -0.937 1 89.81 171 GLY A N 1
ATOM 1362 C CA . GLY A 1 171 ? 1.585 7.934 -1.344 1 89.81 171 GLY A CA 1
ATOM 1363 C C . GLY A 1 171 ? 2.293 8.555 -2.531 1 89.81 171 GLY A C 1
ATOM 1364 O O . GLY A 1 171 ? 1.651 8.961 -3.502 1 89.81 171 GLY A O 1
ATOM 1365 N N . LEU A 1 172 ? 3.584 8.656 -2.465 1 90.25 172 LEU A N 1
ATOM 1366 C CA . LEU A 1 172 ? 4.355 9.227 -3.564 1 90.25 172 LEU A CA 1
ATOM 1367 C C . LEU A 1 172 ? 4.281 8.336 -4.801 1 90.25 172 LEU A C 1
ATOM 1369 O O . LEU A 1 172 ? 4.242 8.836 -5.93 1 90.25 172 LEU A O 1
ATOM 1373 N N . THR A 1 173 ? 4.336 7.039 -4.551 1 89.38 173 THR A N 1
ATOM 1374 C CA . THR A 1 173 ? 4.203 6.105 -5.664 1 89.38 173 THR A CA 1
ATOM 1375 C C . THR A 1 173 ? 2.91 6.363 -6.434 1 89.38 173 THR A C 1
ATOM 1377 O O . THR A 1 173 ? 2.926 6.492 -7.656 1 89.38 173 THR A O 1
ATOM 1380 N N . ASN A 1 174 ? 1.819 6.504 -5.758 1 87.81 174 ASN A N 1
ATOM 1381 C CA . ASN A 1 174 ? 0.523 6.707 -6.395 1 87.81 174 ASN A CA 1
ATOM 1382 C C . ASN A 1 174 ? 0.457 8.055 -7.113 1 87.81 174 ASN A C 1
ATOM 1384 O O . ASN A 1 174 ? -0.124 8.156 -8.195 1 87.81 174 ASN A O 1
ATOM 1388 N N . VAL A 1 175 ? 1.049 9.062 -6.496 1 88.5 175 VAL A N 1
ATOM 1389 C CA . VAL A 1 175 ? 1.056 10.383 -7.121 1 88.5 175 VAL A CA 1
ATOM 1390 C C . VAL A 1 175 ? 1.819 10.328 -8.438 1 88.5 175 VAL A C 1
ATOM 1392 O O . VAL A 1 175 ? 1.381 10.891 -9.445 1 88.5 175 VAL A O 1
ATOM 1395 N N . VAL A 1 176 ? 2.916 9.656 -8.445 1 90.06 176 VAL A N 1
ATOM 1396 C CA . VAL A 1 176 ? 3.744 9.555 -9.641 1 90.06 176 VAL A CA 1
ATOM 1397 C C . VAL A 1 176 ? 3.002 8.773 -10.727 1 90.06 176 VAL A C 1
ATOM 1399 O O . VAL A 1 176 ? 2.98 9.172 -11.891 1 90.06 176 VAL A O 1
ATOM 1402 N N . LEU A 1 177 ? 2.383 7.68 -10.352 1 88.56 177 LEU A N 1
ATOM 1403 C CA . LEU A 1 177 ? 1.638 6.871 -11.312 1 88.56 177 LEU A CA 1
ATOM 1404 C C . LEU A 1 177 ? 0.488 7.668 -11.914 1 88.56 177 LEU A C 1
ATOM 1406 O O . LEU A 1 177 ? 0.255 7.609 -13.125 1 88.56 177 LEU A O 1
ATOM 1410 N N . GLN A 1 178 ? -0.151 8.367 -11.109 1 86.25 178 GLN A N 1
ATOM 1411 C CA . GLN A 1 178 ? -1.268 9.18 -11.586 1 86.25 178 GLN A CA 1
ATOM 1412 C C . GLN A 1 178 ? -0.783 10.289 -12.516 1 86.25 178 GLN A C 1
ATOM 1414 O O . GLN A 1 178 ? -1.411 10.578 -13.531 1 86.25 178 GLN A O 1
ATOM 1419 N N . GLU A 1 179 ? 0.274 10.898 -12.109 1 86.69 179 GLU A N 1
ATOM 1420 C CA . GLU A 1 179 ? 0.844 11.977 -12.914 1 86.69 179 GLU A CA 1
ATOM 1421 C C . GLU A 1 179 ? 1.247 11.469 -14.297 1 86.69 179 GLU A C 1
ATOM 1423 O O . GLU A 1 179 ? 1.087 12.172 -15.297 1 86.69 179 GLU A O 1
ATOM 1428 N N . LEU A 1 180 ? 1.706 10.289 -14.344 1 89.62 180 LEU A N 1
ATOM 1429 C CA . LEU A 1 180 ? 2.186 9.719 -15.602 1 89.62 180 LEU A CA 1
ATOM 1430 C C . LEU A 1 180 ? 1.047 9.047 -16.359 1 89.62 180 LEU A C 1
ATOM 1432 O O . LEU A 1 180 ? 1.193 8.719 -17.547 1 89.62 180 LEU A O 1
ATOM 1436 N N . GLY A 1 181 ? -0.066 8.867 -15.672 1 85.94 181 GLY A N 1
ATOM 1437 C CA . GLY A 1 181 ? -1.165 8.148 -16.297 1 85.94 181 GLY A CA 1
ATOM 1438 C C . GLY A 1 181 ? -0.81 6.719 -16.656 1 85.94 181 GLY A C 1
ATOM 1439 O O . GLY A 1 181 ? -1.186 6.23 -17.719 1 85.94 181 GLY A O 1
ATOM 1440 N N . ALA A 1 182 ? 0.108 6.078 -15.875 1 86.5 182 ALA A N 1
ATOM 1441 C CA . ALA A 1 182 ? 0.629 4.742 -16.156 1 86.5 182 ALA A CA 1
ATOM 1442 C C . ALA A 1 182 ? 0.744 3.916 -14.875 1 86.5 182 ALA A C 1
ATOM 1444 O O . ALA A 1 182 ? 0.811 4.473 -13.773 1 86.5 182 ALA A O 1
ATOM 1445 N N . ASP A 1 183 ? 0.624 2.678 -15.016 1 83.75 183 ASP A N 1
ATOM 1446 C CA . ASP A 1 183 ? 0.912 1.805 -13.883 1 83.75 183 ASP A CA 1
ATOM 1447 C C . ASP A 1 183 ? 2.383 1.396 -13.867 1 83.75 183 ASP A C 1
ATOM 1449 O O . ASP A 1 183 ? 3.145 1.756 -14.766 1 83.75 183 ASP A O 1
ATOM 1453 N N . LEU A 1 184 ? 2.762 0.724 -12.836 1 83.94 184 LEU A N 1
ATOM 1454 C CA . LEU A 1 184 ? 4.168 0.387 -12.633 1 83.94 184 LEU A CA 1
ATOM 1455 C C . LEU A 1 184 ? 4.68 -0.504 -13.758 1 83.94 184 LEU A C 1
ATOM 1457 O O . LEU A 1 184 ? 5.852 -0.426 -14.133 1 83.94 184 LEU A O 1
ATOM 1461 N N . HIS A 1 185 ? 3.807 -1.31 -14.266 1 83.81 185 HIS A N 1
ATOM 1462 C CA . HIS A 1 185 ? 4.203 -2.189 -15.359 1 83.81 185 HIS A CA 1
ATOM 1463 C C . HIS A 1 185 ? 4.488 -1.396 -16.625 1 83.81 185 HIS A C 1
ATOM 1465 O O . HIS A 1 185 ? 5.445 -1.69 -17.344 1 83.81 185 HIS A O 1
ATOM 1471 N N . GLU A 1 186 ? 3.613 -0.475 -16.875 1 86.62 186 GLU A N 1
ATOM 1472 C CA . GLU A 1 186 ? 3.799 0.389 -18.031 1 86.62 186 GLU A CA 1
ATOM 1473 C C . GLU A 1 186 ? 5.082 1.202 -17.922 1 86.62 186 GLU A C 1
ATOM 1475 O O . GLU A 1 186 ? 5.809 1.372 -18.906 1 86.62 186 GLU A O 1
ATOM 1480 N N . ILE A 1 187 ? 5.355 1.693 -16.766 1 87.56 187 ILE A N 1
ATOM 1481 C CA . ILE A 1 187 ? 6.559 2.488 -16.531 1 87.56 187 ILE A CA 1
ATOM 1482 C C . ILE A 1 187 ? 7.797 1.625 -16.75 1 87.56 187 ILE A C 1
ATOM 1484 O O . ILE A 1 187 ? 8.781 2.076 -17.344 1 87.56 187 ILE A O 1
ATOM 1488 N N . LEU A 1 188 ? 7.738 0.393 -16.281 1 84.5 188 LEU A N 1
ATOM 1489 C CA . LEU A 1 188 ? 8.836 -0.549 -16.453 1 84.5 188 LEU A CA 1
ATOM 1490 C C . LEU A 1 188 ? 9.094 -0.811 -17.938 1 84.5 188 LEU A C 1
ATOM 1492 O O . LEU A 1 188 ? 10.25 -0.96 -18.359 1 84.5 188 LEU A O 1
ATOM 1496 N N . ALA A 1 189 ? 8.055 -0.772 -18.734 1 85.81 189 ALA A N 1
ATOM 1497 C CA . ALA A 1 189 ? 8.133 -1.202 -20.125 1 85.81 189 ALA A CA 1
ATOM 1498 C C . ALA A 1 189 ? 8.453 -0.026 -21.047 1 85.81 189 ALA A C 1
ATOM 1500 O O . ALA A 1 189 ? 8.781 -0.218 -22.219 1 85.81 189 ALA A O 1
ATOM 1501 N N . SER A 1 190 ? 8.383 1.207 -20.562 1 90.88 190 SER A N 1
ATOM 1502 C CA . SER A 1 190 ? 8.438 2.346 -21.469 1 90.88 190 SER A CA 1
ATOM 1503 C C . SER A 1 190 ? 9.438 3.393 -20.984 1 90.88 190 SER A C 1
ATOM 1505 O O . SER A 1 190 ? 9.156 4.133 -20.047 1 90.88 190 SER A O 1
ATOM 1507 N N . ASP A 1 191 ? 10.445 3.611 -21.75 1 87.25 191 ASP A N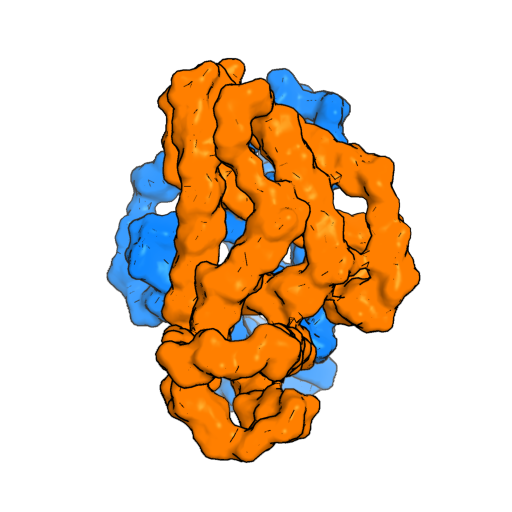 1
ATOM 1508 C CA . ASP A 1 191 ? 11.414 4.672 -21.469 1 87.25 191 ASP A CA 1
ATOM 1509 C C . ASP A 1 191 ? 10.773 6.051 -21.625 1 87.25 191 ASP A C 1
ATOM 1511 O O . ASP A 1 191 ? 11.109 6.984 -20.891 1 87.25 191 ASP A O 1
ATOM 1515 N N . GLU A 1 192 ? 9.914 6.105 -22.5 1 89.19 192 GLU A N 1
ATOM 1516 C CA . GLU A 1 192 ? 9.234 7.371 -22.766 1 89.19 192 GLU A CA 1
ATOM 1517 C C . GLU A 1 192 ? 8.445 7.836 -21.547 1 89.19 192 GLU A C 1
ATOM 1519 O O . GLU A 1 192 ? 8.484 9.016 -21.188 1 89.19 192 GLU A O 1
ATOM 1524 N N . LEU A 1 193 ? 7.801 6.93 -20.953 1 88.81 193 LEU A N 1
ATOM 1525 C CA . LEU A 1 193 ? 7.016 7.27 -19.766 1 88.81 193 LEU A CA 1
ATOM 1526 C C . LEU A 1 193 ? 7.922 7.73 -18.625 1 88.81 193 LEU A C 1
ATOM 1528 O O . LEU A 1 193 ? 7.59 8.68 -17.906 1 88.81 193 LEU A O 1
ATOM 1532 N N . ARG A 1 194 ? 9 7.117 -18.516 1 85.19 194 ARG A N 1
ATOM 1533 C CA . ARG A 1 194 ? 9.938 7.453 -17.438 1 85.19 194 ARG A CA 1
ATOM 1534 C C . ARG A 1 194 ? 10.492 8.867 -17.625 1 85.19 194 ARG A C 1
ATOM 1536 O O . ARG A 1 194 ? 10.711 9.578 -16.641 1 85.19 194 ARG A O 1
ATOM 1543 N N . ARG A 1 195 ? 10.594 9.297 -18.797 1 87.19 195 ARG A N 1
ATOM 1544 C CA . ARG A 1 195 ? 11.148 10.617 -19.109 1 87.19 195 ARG A CA 1
ATOM 1545 C C . ARG A 1 195 ? 10.094 11.703 -18.938 1 87.19 195 ARG A C 1
ATOM 1547 O O . ARG A 1 195 ? 10.43 12.891 -18.859 1 87.19 195 ARG A O 1
ATOM 1554 N N . LYS A 1 196 ? 8.844 11.266 -18.828 1 86.62 196 LYS A N 1
ATOM 1555 C CA . LYS A 1 196 ? 7.754 12.234 -18.734 1 86.62 196 LYS A CA 1
ATOM 1556 C C . LYS A 1 196 ? 7.73 12.914 -17.375 1 86.62 196 LYS A C 1
ATOM 1558 O O . LYS A 1 196 ? 7.137 13.977 -17.219 1 86.62 196 LYS A O 1
ATOM 1563 N N . LEU A 1 197 ? 8.312 12.266 -16.422 1 89.69 197 LEU A N 1
ATOM 1564 C CA . LEU A 1 197 ? 8.383 12.922 -15.117 1 89.69 197 LEU A CA 1
ATOM 1565 C C . LEU A 1 197 ? 9.641 13.781 -15 1 89.69 197 LEU A C 1
ATOM 1567 O O . LEU A 1 197 ? 10.641 13.352 -14.422 1 89.69 197 LEU A O 1
ATOM 1571 N N . ASP A 1 198 ? 9.461 14.984 -15.438 1 89.19 198 ASP A N 1
ATOM 1572 C CA . ASP A 1 198 ? 10.625 15.859 -15.477 1 89.19 198 ASP A CA 1
ATOM 1573 C C . ASP A 1 198 ? 10.953 16.406 -14.086 1 89.19 198 ASP A C 1
ATOM 1575 O O . ASP A 1 198 ? 10.117 16.344 -13.18 1 89.19 198 ASP A O 1
ATOM 1579 N N . PRO A 1 199 ? 12.086 16.953 -13.953 1 90.81 199 PRO A N 1
ATOM 1580 C CA . PRO A 1 199 ? 12.57 17.422 -12.648 1 90.81 199 PRO A CA 1
ATOM 1581 C C . PRO A 1 199 ? 11.703 18.547 -12.086 1 90.81 199 PRO A C 1
ATOM 1583 O O . PRO A 1 199 ? 11.523 18.641 -10.867 1 90.81 199 PRO A O 1
ATOM 1586 N N . ARG A 1 200 ? 11.109 19.391 -12.891 1 91.94 200 ARG A N 1
ATOM 1587 C CA . ARG A 1 200 ? 10.289 20.5 -12.398 1 91.94 200 ARG A CA 1
ATOM 1588 C C . ARG A 1 200 ? 9.016 19.969 -11.742 1 91.94 200 ARG A C 1
ATOM 1590 O O . ARG A 1 200 ? 8.609 20.453 -10.68 1 91.94 200 ARG A O 1
ATOM 1597 N N . ARG A 1 201 ? 8.438 19 -12.406 1 89.44 201 ARG A N 1
ATOM 1598 C CA . ARG A 1 201 ? 7.223 18.406 -11.859 1 89.44 201 ARG A CA 1
ATOM 1599 C C . ARG A 1 201 ? 7.52 17.641 -10.57 1 89.44 201 ARG A C 1
ATOM 1601 O O . ARG A 1 201 ? 6.754 17.734 -9.602 1 89.44 201 ARG A O 1
ATOM 1608 N N . ARG A 1 202 ? 8.617 16.922 -10.586 1 92.81 202 ARG A N 1
ATOM 1609 C CA . ARG A 1 202 ? 9.016 16.188 -9.398 1 92.81 202 ARG A CA 1
ATOM 1610 C C . ARG A 1 202 ? 9.242 17.125 -8.219 1 92.81 202 ARG A C 1
ATOM 1612 O O . ARG A 1 202 ? 8.828 16.844 -7.094 1 92.81 202 ARG A O 1
ATOM 1619 N N . ARG A 1 203 ? 9.898 18.25 -8.492 1 93.88 203 ARG A N 1
ATOM 1620 C CA . ARG A 1 203 ? 10.18 19.234 -7.445 1 93.88 203 ARG A CA 1
ATOM 1621 C C . ARG A 1 203 ? 8.891 19.844 -6.902 1 93.88 203 ARG A C 1
ATOM 1623 O O . ARG A 1 203 ? 8.758 20.047 -5.695 1 93.88 203 ARG A O 1
ATOM 1630 N N . ARG A 1 204 ? 7.965 20.078 -7.789 1 90.75 204 ARG A N 1
ATOM 1631 C CA . ARG A 1 204 ? 6.684 20.641 -7.363 1 90.75 204 ARG A CA 1
ATOM 1632 C C . ARG A 1 204 ? 5.938 19.672 -6.453 1 90.75 204 ARG A C 1
ATOM 1634 O O . ARG A 1 204 ? 5.418 20.078 -5.406 1 90.75 204 ARG A O 1
ATOM 1641 N N . LEU A 1 205 ? 5.906 18.422 -6.84 1 90.75 205 LEU A N 1
ATOM 1642 C CA . LEU A 1 205 ? 5.242 17.391 -6.047 1 90.75 205 LEU A CA 1
ATOM 1643 C C . LEU A 1 205 ? 5.922 17.219 -4.695 1 90.75 205 LEU A C 1
ATOM 1645 O O . LEU A 1 205 ? 5.254 17.094 -3.67 1 90.75 205 LEU A O 1
ATOM 1649 N N . ALA A 1 206 ? 7.242 17.234 -4.738 1 93.75 206 ALA A N 1
ATOM 1650 C CA . ALA A 1 206 ? 8.016 17.094 -3.504 1 93.75 206 ALA A CA 1
ATOM 1651 C C . ALA A 1 206 ? 7.73 18.25 -2.543 1 93.75 206 ALA A C 1
ATOM 1653 O O . ALA A 1 206 ? 7.574 18.031 -1.339 1 93.75 206 ALA A O 1
ATOM 1654 N N . LYS A 1 207 ? 7.648 19.438 -3.078 1 93.12 207 LYS A N 1
ATOM 1655 C CA . LYS A 1 207 ? 7.367 20.609 -2.256 1 93.12 207 LYS A CA 1
ATOM 1656 C C . LYS A 1 207 ? 5.984 20.531 -1.62 1 93.12 207 LYS A C 1
ATOM 1658 O O . LYS A 1 207 ? 5.801 20.906 -0.464 1 93.12 207 LYS A O 1
ATOM 1663 N N . GLN A 1 208 ? 5.066 20.047 -2.395 1 89.69 208 GLN A N 1
ATOM 1664 C CA . GLN A 1 208 ? 3.705 19.906 -1.88 1 89.69 208 GLN A CA 1
ATOM 1665 C C . GLN A 1 208 ? 3.631 18.859 -0.775 1 89.69 208 GLN A C 1
ATOM 1667 O O . GLN A 1 208 ? 2.967 19.062 0.243 1 89.69 208 GLN A O 1
ATOM 1672 N N . ALA A 1 209 ? 4.281 17.734 -0.991 1 92.12 209 ALA A N 1
ATOM 1673 C CA . ALA A 1 209 ? 4.336 16.703 0.037 1 92.12 209 ALA A CA 1
ATOM 1674 C C . ALA A 1 209 ? 5.012 17.219 1.303 1 92.12 209 ALA A C 1
ATOM 1676 O O . ALA A 1 209 ? 4.527 16.984 2.412 1 92.12 209 ALA A O 1
ATOM 1677 N N . LEU A 1 210 ? 6.094 17.922 1.074 1 92.81 210 LEU A N 1
ATOM 1678 C CA . LEU A 1 210 ? 6.844 18.438 2.209 1 92.81 210 LEU A CA 1
ATOM 1679 C C . LEU A 1 210 ? 6 19.438 3.006 1 92.81 210 LEU A C 1
ATOM 1681 O O . LEU A 1 210 ? 6.047 19.438 4.238 1 92.81 210 LEU A O 1
ATOM 1685 N N . LEU A 1 211 ? 5.312 20.281 2.291 1 90.25 211 LEU A N 1
ATOM 1686 C CA . LEU A 1 211 ? 4.484 21.281 2.955 1 90.25 211 LEU A CA 1
ATOM 1687 C C . LEU A 1 211 ? 3.484 20.625 3.898 1 90.25 211 LEU A C 1
ATOM 1689 O O . LEU A 1 211 ? 3.322 21.047 5.043 1 90.25 211 LEU A O 1
ATOM 1693 N N . LEU A 1 212 ? 2.861 19.562 3.471 1 88.94 212 LEU A N 1
ATOM 1694 C CA . LEU A 1 212 ? 1.908 18.844 4.301 1 88.94 212 LEU A CA 1
ATOM 1695 C C . LEU A 1 212 ? 2.596 18.25 5.523 1 88.94 212 LEU A C 1
ATOM 1697 O O . LEU A 1 212 ? 2.102 18.375 6.645 1 88.94 212 LEU A O 1
ATOM 1701 N N . ILE A 1 213 ? 3.734 17.609 5.32 1 91.62 213 ILE A N 1
ATOM 1702 C CA . ILE A 1 213 ? 4.453 16.953 6.402 1 91.62 213 ILE A CA 1
ATOM 1703 C C . ILE A 1 213 ? 4.977 17.984 7.391 1 91.62 213 ILE A C 1
ATOM 1705 O O . ILE A 1 213 ? 4.832 17.828 8.602 1 91.62 213 ILE A O 1
ATOM 1709 N N . GLN A 1 214 ? 5.535 19.016 6.84 1 91.81 214 GLN A N 1
ATOM 1710 C CA . GLN A 1 214 ? 6.137 20.047 7.672 1 91.81 214 GLN A CA 1
ATOM 1711 C C . GLN A 1 214 ? 5.082 20.766 8.516 1 91.81 214 GLN A C 1
ATOM 1713 O O . GLN A 1 214 ? 5.277 20.969 9.711 1 91.81 214 GLN A O 1
ATOM 1718 N N . ARG A 1 215 ? 3.99 21.109 7.957 1 89.56 215 ARG A N 1
ATOM 1719 C CA . ARG A 1 215 ? 2.908 21.734 8.711 1 89.56 215 ARG A CA 1
ATOM 1720 C C . ARG A 1 215 ? 2.324 20.766 9.734 1 89.56 215 ARG A C 1
ATOM 1722 O O . ARG A 1 215 ? 1.954 21.172 10.836 1 89.56 215 ARG A O 1
ATOM 1729 N N . GLY A 1 216 ? 2.254 19.531 9.367 1 89.12 216 GLY A N 1
ATOM 1730 C CA . GLY A 1 216 ? 1.685 18.516 10.234 1 89.12 216 GLY A CA 1
ATOM 1731 C C . GLY A 1 216 ? 2.553 18.203 11.445 1 89.12 216 GLY A C 1
ATOM 1732 O O . GLY A 1 216 ? 2.041 17.953 12.531 1 89.12 216 GLY A O 1
ATOM 1733 N N . LEU A 1 217 ? 3.844 18.297 11.195 1 89.25 217 LEU A N 1
ATOM 1734 C CA . LEU A 1 217 ? 4.742 17.812 12.242 1 89.25 217 LEU A CA 1
ATOM 1735 C C . LEU A 1 217 ? 5.531 18.969 12.844 1 89.25 217 LEU A C 1
ATOM 1737 O O . LEU A 1 217 ? 6.125 18.828 13.914 1 89.25 217 LEU A O 1
ATOM 1741 N N . GLY A 1 218 ? 5.527 19.953 12.117 1 86.06 218 GLY A N 1
ATOM 1742 C CA . GLY A 1 218 ? 6.422 21.047 12.484 1 86.06 218 GLY A CA 1
ATOM 1743 C C . GLY A 1 218 ? 6.09 21.672 13.828 1 86.06 218 GLY A C 1
ATOM 1744 O O . GLY A 1 218 ? 4.961 21.547 14.305 1 86.06 218 GLY A O 1
ATOM 1745 N N . ALA A 1 219 ? 7.148 22.172 14.445 1 75.62 219 ALA A N 1
ATOM 1746 C CA . ALA A 1 219 ? 7.031 22.891 15.711 1 75.62 219 ALA A CA 1
ATOM 1747 C C . ALA A 1 219 ? 6.457 24.281 15.5 1 75.62 219 ALA A C 1
ATOM 1749 O O . ALA A 1 219 ? 6.645 24.891 14.445 1 75.62 219 ALA A O 1
ATOM 1750 N N . MET B 1 1 ? -19.938 -6.359 -14.711 1 89.31 1 MET B N 1
ATOM 1751 C CA . MET B 1 1 ? -21.078 -5.789 -13.992 1 89.31 1 MET B CA 1
ATOM 1752 C C . MET B 1 1 ? -22.234 -6.773 -13.945 1 89.31 1 MET B C 1
ATOM 1754 O O . MET B 1 1 ? -22.469 -7.516 -14.898 1 89.31 1 MET B O 1
ATOM 1758 N N . PRO B 1 2 ? -22.781 -6.652 -12.773 1 94.31 2 PRO B N 1
ATOM 1759 C CA . PRO B 1 2 ? -23.875 -7.621 -12.648 1 94.31 2 PRO B CA 1
ATOM 1760 C C . PRO B 1 2 ? -25 -7.371 -13.641 1 94.31 2 PRO B C 1
ATOM 1762 O O . PRO B 1 2 ? -25.328 -6.219 -13.93 1 94.31 2 PRO B O 1
ATOM 1765 N N . THR B 1 3 ? -25.594 -8.398 -14.164 1 93.62 3 THR B N 1
ATOM 1766 C CA . THR B 1 3 ? -26.75 -8.312 -15.039 1 93.62 3 THR B CA 1
ATOM 1767 C C . THR B 1 3 ? -28.016 -8.07 -14.219 1 93.62 3 THR B C 1
ATOM 1769 O O . THR B 1 3 ? -28.031 -8.258 -13 1 93.62 3 THR B O 1
ATOM 1772 N N . PRO B 1 4 ? -29.109 -7.719 -14.898 1 93.81 4 PRO B N 1
ATOM 1773 C CA . PRO B 1 4 ? -30.391 -7.551 -14.188 1 93.81 4 PRO B CA 1
ATOM 1774 C C . PRO B 1 4 ? -30.828 -8.828 -13.477 1 93.81 4 PRO B C 1
ATOM 1776 O O . PRO B 1 4 ? -31.516 -8.758 -12.453 1 93.81 4 PRO B O 1
ATOM 1779 N N . THR B 1 5 ? -30.5 -9.938 -14.008 1 92 5 THR B N 1
ATOM 1780 C CA . THR B 1 5 ? -30.875 -11.227 -13.422 1 92 5 THR B CA 1
ATOM 1781 C C . THR B 1 5 ? -30.312 -11.367 -12.016 1 92 5 THR B C 1
ATOM 1783 O O . THR B 1 5 ? -30.953 -11.953 -11.141 1 92 5 THR B O 1
ATOM 1786 N N . PHE B 1 6 ? -29.156 -10.859 -11.859 1 93.94 6 PHE B N 1
ATOM 1787 C CA . PHE B 1 6 ? -28.531 -10.898 -10.547 1 93.94 6 PHE B CA 1
ATOM 1788 C C . PHE B 1 6 ? -29.359 -10.148 -9.516 1 93.94 6 PHE B C 1
ATOM 1790 O O . PHE B 1 6 ? -29.562 -10.633 -8.398 1 93.94 6 PHE B O 1
ATOM 1797 N N . PHE B 1 7 ? -29.953 -9.078 -9.93 1 92.06 7 PHE B N 1
ATOM 1798 C CA . PHE B 1 7 ? -30.703 -8.234 -9 1 92.06 7 PHE B CA 1
ATOM 1799 C C . PHE B 1 7 ? -32.125 -8.758 -8.812 1 92.06 7 PHE B C 1
ATOM 1801 O O . PHE B 1 7 ? -32.844 -8.305 -7.914 1 92.06 7 PHE B O 1
ATOM 1808 N N . ARG B 1 8 ? -32.5 -9.664 -9.641 1 90.56 8 ARG B N 1
ATOM 1809 C CA . ARG B 1 8 ? -33.812 -10.266 -9.508 1 90.56 8 ARG B CA 1
ATOM 1810 C C . ARG B 1 8 ? -33.781 -11.453 -8.547 1 90.56 8 ARG B C 1
ATOM 1812 O O . ARG B 1 8 ? -34.844 -11.977 -8.164 1 90.56 8 ARG B O 1
ATOM 1819 N N . LEU B 1 9 ? -32.562 -11.797 -8.133 1 89 9 LEU B N 1
ATOM 1820 C CA . LEU B 1 9 ? -32.438 -12.836 -7.117 1 89 9 LEU B CA 1
ATOM 1821 C C . LEU B 1 9 ? -33.031 -12.383 -5.793 1 89 9 LEU B C 1
ATOM 1823 O O . LEU B 1 9 ? -33 -11.195 -5.457 1 89 9 LEU B O 1
ATOM 1827 N N . PRO B 1 10 ? -33.594 -13.422 -5.098 1 92.12 10 PRO B N 1
ATOM 1828 C CA . PRO B 1 10 ? -34 -13.078 -3.729 1 92.12 10 PRO B CA 1
ATOM 1829 C C . PRO B 1 10 ? -32.844 -12.492 -2.918 1 92.12 10 PRO B C 1
ATOM 1831 O O . PRO B 1 10 ? -31.688 -12.93 -3.062 1 92.12 10 PRO B O 1
ATOM 1834 N N . ASP B 1 11 ? -33.125 -11.602 -2.039 1 93.06 11 ASP B N 1
ATOM 1835 C CA . ASP B 1 11 ? -32.125 -10.859 -1.281 1 93.06 11 ASP B CA 1
ATOM 1836 C C . ASP B 1 11 ? -31.188 -11.805 -0.525 1 93.06 11 ASP B C 1
ATOM 1838 O O . ASP B 1 11 ? -29.969 -11.617 -0.525 1 93.06 11 ASP B O 1
ATOM 1842 N N . GLU B 1 12 ? -31.75 -12.773 0.058 1 93.06 12 GLU B N 1
ATOM 1843 C CA . GLU B 1 12 ? -30.969 -13.711 0.852 1 93.06 12 GLU B CA 1
ATOM 1844 C C . GLU B 1 12 ? -29.938 -14.445 -0.014 1 93.06 12 GLU B C 1
ATOM 1846 O O . GLU B 1 12 ? -28.797 -14.625 0.39 1 93.06 12 GLU B O 1
ATOM 1851 N N . LYS B 1 13 ? -30.344 -14.883 -1.189 1 91.38 13 LYS B N 1
ATOM 1852 C CA . LYS B 1 13 ? -29.469 -15.602 -2.1 1 91.38 13 LYS B CA 1
ATOM 1853 C C . LYS B 1 13 ? -28.391 -14.688 -2.674 1 91.38 13 LYS B C 1
ATOM 1855 O O . LYS B 1 13 ? -27.234 -15.086 -2.82 1 91.38 13 LYS B O 1
ATOM 1860 N N . ARG B 1 14 ? -28.812 -13.469 -3.004 1 94.06 14 ARG B N 1
ATOM 1861 C CA . ARG B 1 14 ? -27.875 -12.484 -3.531 1 94.06 14 ARG B CA 1
ATOM 1862 C C . ARG B 1 14 ? -26.797 -12.156 -2.506 1 94.06 14 ARG B C 1
ATOM 1864 O O . ARG B 1 14 ? -25.609 -12.125 -2.84 1 94.06 14 ARG B O 1
ATOM 1871 N N . GLU B 1 15 ? -27.219 -11.977 -1.285 1 95.31 15 GLU B N 1
ATOM 1872 C CA . GLU B 1 15 ? -26.281 -11.664 -0.213 1 95.31 15 GLU B CA 1
ATOM 1873 C C . GLU B 1 15 ? -25.328 -12.828 0.054 1 95.31 15 GLU B C 1
ATOM 1875 O O . GLU B 1 15 ? -24.141 -12.617 0.298 1 95.31 15 GLU B O 1
ATOM 1880 N N . ARG B 1 16 ? -25.875 -13.977 -0.006 1 95.19 16 ARG B N 1
ATOM 1881 C CA . ARG B 1 16 ? -25.031 -15.156 0.179 1 95.19 16 ARG B CA 1
ATOM 1882 C C . ARG B 1 16 ? -24 -15.273 -0.929 1 95.19 16 ARG B C 1
ATOM 1884 O O . ARG B 1 16 ? -22.844 -15.617 -0.671 1 95.19 16 ARG B O 1
ATOM 1891 N N . PHE B 1 17 ? -24.469 -15.023 -2.119 1 95.56 17 PHE B N 1
ATOM 1892 C CA . PHE B 1 17 ? -23.547 -15.055 -3.25 1 95.56 17 PHE B CA 1
ATOM 1893 C C . PHE B 1 17 ? -22.422 -14.047 -3.061 1 95.56 17 PHE B C 1
ATOM 1895 O O . PHE B 1 17 ? -21.25 -14.391 -3.225 1 95.56 17 PHE B O 1
ATOM 1902 N N . VAL B 1 18 ? -22.781 -12.852 -2.68 1 96.81 18 VAL B N 1
ATOM 1903 C CA . VAL B 1 18 ? -21.812 -11.781 -2.496 1 96.81 18 VAL B CA 1
ATOM 1904 C C . VAL B 1 18 ? -20.859 -12.141 -1.363 1 96.81 18 VAL B C 1
ATOM 1906 O O . VAL B 1 18 ? -19.641 -11.992 -1.5 1 96.81 18 VAL B O 1
ATOM 1909 N N . ASP B 1 19 ? -21.406 -12.68 -0.318 1 96.81 19 ASP B N 1
ATOM 1910 C CA . ASP B 1 19 ? -20.578 -13.055 0.832 1 96.81 19 ASP B CA 1
ATOM 1911 C C . ASP B 1 19 ? -19.594 -14.148 0.465 1 96.81 19 ASP B C 1
ATOM 1913 O O . ASP B 1 19 ? -18.422 -14.094 0.853 1 96.81 19 ASP B O 1
ATOM 1917 N N . GLU B 1 20 ? -20.016 -15.094 -0.298 1 96.56 20 GLU B N 1
ATOM 1918 C CA . GLU B 1 20 ? -19.141 -16.188 -0.706 1 96.56 20 GLU B CA 1
ATOM 1919 C C . GLU B 1 20 ? -18.094 -15.703 -1.701 1 96.56 20 GLU B C 1
ATOM 1921 O O . GLU B 1 20 ? -16.953 -16.188 -1.705 1 96.56 20 GLU B O 1
ATOM 1926 N N . ALA B 1 21 ? -18.516 -14.789 -2.564 1 97.12 21 ALA B N 1
ATOM 1927 C CA . ALA B 1 21 ? -17.531 -14.18 -3.471 1 97.12 21 ALA B CA 1
ATOM 1928 C C . ALA B 1 21 ? -16.453 -13.445 -2.695 1 97.12 21 ALA B C 1
ATOM 1930 O O . ALA B 1 21 ? -15.258 -13.594 -2.984 1 97.12 21 ALA B O 1
ATOM 1931 N N . ILE B 1 22 ? -16.859 -12.711 -1.659 1 96.5 22 ILE B N 1
ATOM 1932 C CA . ILE B 1 22 ? -15.922 -11.984 -0.804 1 96.5 22 ILE B CA 1
ATOM 1933 C C . ILE B 1 22 ? -15.008 -12.969 -0.085 1 96.5 22 ILE B C 1
ATOM 1935 O O . ILE B 1 22 ? -13.789 -12.773 -0.04 1 96.5 22 ILE B O 1
ATOM 1939 N N . ASN B 1 23 ? -15.57 -14.023 0.393 1 95 23 ASN B N 1
ATOM 1940 C CA . ASN B 1 23 ? -14.773 -15.055 1.056 1 95 23 ASN B CA 1
ATOM 1941 C C . ASN B 1 23 ? -13.727 -15.641 0.118 1 95 23 ASN B C 1
ATOM 1943 O O . ASN B 1 23 ? -12.562 -15.797 0.498 1 95 23 ASN B O 1
ATOM 1947 N N . GLU B 1 24 ? -14.133 -15.914 -1.068 1 95.56 24 GLU B N 1
ATOM 1948 C CA . GLU B 1 24 ? -13.25 -16.531 -2.055 1 95.56 24 GLU B CA 1
ATOM 1949 C C . GLU B 1 24 ? -12.086 -15.609 -2.406 1 95.56 24 GLU B C 1
ATOM 1951 O O . GLU B 1 24 ? -10.93 -16.031 -2.375 1 95.56 24 GLU B O 1
ATOM 1956 N N . PHE B 1 25 ? -12.367 -14.367 -2.643 1 94 25 PHE B N 1
ATOM 1957 C CA . PHE B 1 25 ? -11.352 -13.43 -3.096 1 94 25 PHE B CA 1
ATOM 1958 C C . PHE B 1 25 ? -10.508 -12.938 -1.927 1 94 25 PHE B C 1
ATOM 1960 O O . PHE B 1 25 ? -9.422 -12.391 -2.127 1 94 25 PHE B O 1
ATOM 1967 N N . ALA B 1 26 ? -11.023 -13.094 -0.719 1 91.75 26 ALA B N 1
ATOM 1968 C CA . ALA B 1 26 ? -10.25 -12.719 0.46 1 91.75 26 ALA B CA 1
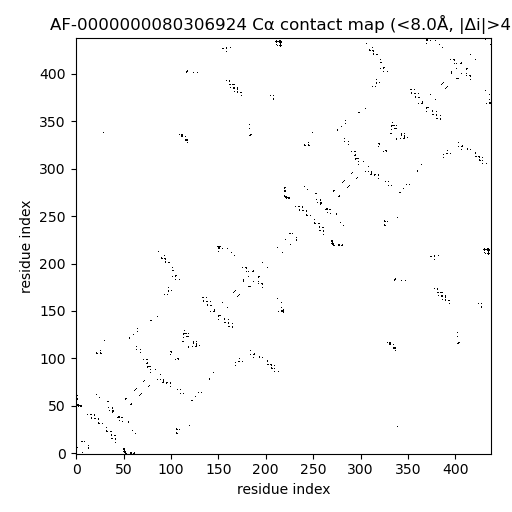ATOM 1969 C C . ALA B 1 26 ? -9.289 -13.836 0.861 1 91.75 26 ALA B C 1
ATOM 1971 O O . ALA B 1 26 ? -8.188 -13.57 1.362 1 91.75 26 ALA B O 1
ATOM 1972 N N . ASP B 1 27 ? -9.672 -15.047 0.63 1 87.94 27 ASP B N 1
ATOM 1973 C CA . ASP B 1 27 ? -8.914 -16.203 1.099 1 87.94 27 ASP B CA 1
ATOM 1974 C C . ASP B 1 27 ? -7.859 -16.625 0.075 1 87.94 27 ASP B C 1
ATOM 1976 O O . ASP B 1 27 ? -6.879 -17.281 0.421 1 87.94 27 ASP B O 1
ATOM 1980 N N . ARG B 1 28 ? -8.078 -16.172 -1.146 1 86.62 28 ARG B N 1
ATOM 1981 C CA . ARG B 1 28 ? -7.203 -16.578 -2.244 1 86.62 28 ARG B CA 1
ATOM 1982 C C . ARG B 1 28 ? -6.797 -15.383 -3.094 1 86.62 28 ARG B C 1
ATOM 1984 O O . ARG B 1 28 ? -7.5 -14.367 -3.119 1 86.62 28 ARG B O 1
ATOM 1991 N N . SER B 1 29 ? -5.594 -15.57 -3.717 1 83.12 29 SER B N 1
ATOM 1992 C CA . SER B 1 29 ? -5.254 -14.578 -4.727 1 83.12 29 SER B CA 1
ATOM 1993 C C . SER B 1 29 ? -6.266 -14.57 -5.863 1 83.12 29 SER B C 1
ATOM 1995 O O . SER B 1 29 ? -7.012 -15.539 -6.047 1 83.12 29 SER B O 1
ATOM 1997 N N . TYR B 1 30 ? -6.301 -13.5 -6.598 1 87.56 30 TYR B N 1
ATOM 1998 C CA . TYR B 1 30 ? -7.199 -13.445 -7.742 1 87.56 30 TYR B CA 1
ATOM 1999 C C . TYR B 1 30 ? -6.969 -14.625 -8.68 1 87.56 30 TYR B C 1
ATOM 2001 O O . TYR B 1 30 ? -7.922 -15.219 -9.18 1 87.56 30 TYR B O 1
ATOM 2009 N N . ALA B 1 31 ? -5.746 -14.883 -8.914 1 83.5 31 ALA B N 1
ATOM 2010 C CA . ALA B 1 31 ? -5.402 -15.961 -9.844 1 83.5 31 ALA B CA 1
ATOM 2011 C C . ALA B 1 31 ? -5.926 -17.297 -9.336 1 83.5 31 ALA B C 1
ATOM 2013 O O . ALA B 1 31 ? -6.375 -18.141 -10.125 1 83.5 31 ALA B O 1
ATOM 2014 N N . GLU B 1 32 ? -5.965 -17.562 -8.078 1 87.06 32 GLU B N 1
ATOM 2015 C CA . GLU B 1 32 ? -6.328 -18.844 -7.484 1 87.06 32 GLU B CA 1
ATOM 2016 C C . GLU B 1 32 ? -7.832 -18.922 -7.23 1 87.06 32 GLU B C 1
ATOM 2018 O O . GLU B 1 32 ? -8.375 -20.016 -7.043 1 87.06 32 GLU B O 1
ATOM 2023 N N . ALA B 1 33 ? -8.484 -17.781 -7.137 1 91.94 33 ALA B N 1
ATOM 2024 C CA . ALA B 1 33 ? -9.922 -17.75 -6.863 1 91.94 33 ALA B CA 1
ATOM 2025 C C . ALA B 1 33 ? -10.703 -18.422 -7.996 1 91.94 33 ALA B C 1
ATOM 2027 O O . ALA B 1 33 ? -10.273 -18.406 -9.148 1 91.94 33 ALA B O 1
ATOM 2028 N N . SER B 1 34 ? -11.82 -18.984 -7.637 1 93.88 34 SER B N 1
ATOM 2029 C CA . SER B 1 34 ? -12.594 -19.766 -8.594 1 93.88 34 SER B CA 1
ATOM 2030 C C . SER B 1 34 ? -14.078 -19.438 -8.508 1 93.88 34 SER B C 1
ATOM 2032 O O . SER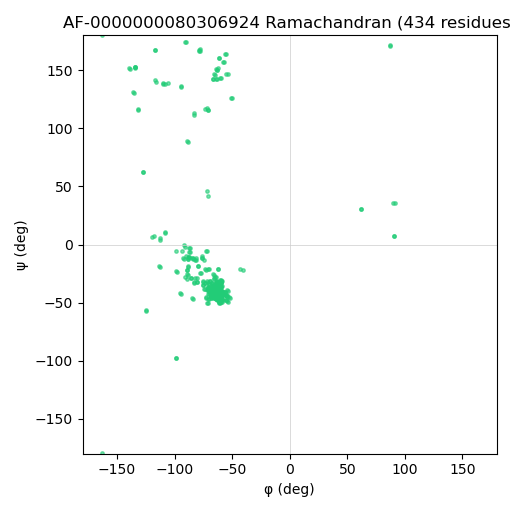 B 1 34 ? -14.68 -19.562 -7.441 1 93.88 34 SER B O 1
ATOM 2034 N N . LEU B 1 35 ? -14.625 -19.188 -9.672 1 93.56 35 LEU B N 1
ATOM 2035 C CA . LEU B 1 35 ? -16.062 -18.953 -9.75 1 93.56 35 LEU B CA 1
ATOM 2036 C C . LEU B 1 35 ? -16.828 -20.234 -9.422 1 93.56 35 LEU B C 1
ATOM 2038 O O . LEU B 1 35 ? -17.875 -20.188 -8.766 1 93.56 35 LEU B O 1
ATOM 2042 N N . SER B 1 36 ? -16.266 -21.344 -9.867 1 92 36 SER B N 1
ATOM 2043 C CA . SER B 1 36 ? -16.906 -22.625 -9.625 1 92 36 SER B CA 1
ATOM 2044 C C . SER B 1 36 ? -17.016 -22.922 -8.133 1 92 36 SER B C 1
ATOM 2046 O O . SER B 1 36 ? -18.016 -23.469 -7.676 1 92 36 SER B O 1
ATOM 2048 N N . GLN B 1 37 ? -16.062 -22.547 -7.41 1 93.06 37 GLN B N 1
ATOM 2049 C CA . GLN B 1 37 ? -16.078 -22.766 -5.969 1 93.06 37 GLN B CA 1
ATOM 2050 C C . GLN B 1 37 ? -17.109 -21.875 -5.289 1 93.06 37 GLN B C 1
ATOM 2052 O O . GLN B 1 37 ? -17.766 -22.297 -4.336 1 93.06 37 GLN B O 1
ATOM 2057 N N . ILE B 1 38 ? -17.25 -20.641 -5.754 1 93.69 38 ILE B N 1
ATOM 2058 C CA . ILE B 1 38 ? -18.25 -19.719 -5.207 1 93.69 38 ILE B CA 1
ATOM 2059 C C . ILE B 1 38 ? -19.641 -20.297 -5.395 1 93.69 38 ILE B C 1
ATOM 2061 O O . ILE B 1 38 ? -20.422 -20.375 -4.445 1 93.69 38 ILE B O 1
ATOM 2065 N N . VAL B 1 39 ? -19.953 -20.734 -6.586 1 91.25 39 VAL B N 1
ATOM 2066 C CA . VAL B 1 39 ? -21.266 -21.25 -6.93 1 91.25 39 VAL B CA 1
ATOM 2067 C C . VAL B 1 39 ? -21.562 -22.516 -6.117 1 91.25 39 VAL B C 1
ATOM 2069 O O . VAL B 1 39 ? -22.688 -22.719 -5.656 1 91.25 39 VAL B O 1
ATOM 2072 N N . LYS B 1 40 ? -20.578 -23.344 -6.012 1 92.06 40 LYS B N 1
ATOM 2073 C CA . LYS B 1 40 ? -20.719 -24.578 -5.23 1 92.06 40 LYS B CA 1
ATOM 2074 C C . LYS B 1 40 ? -21.062 -24.266 -3.777 1 92.06 40 LYS B C 1
ATOM 2076 O O . LYS B 1 40 ? -21.953 -24.906 -3.199 1 92.06 40 LYS B O 1
ATOM 2081 N N . ARG B 1 41 ? -20.5 -23.328 -3.193 1 92.12 41 ARG B N 1
ATOM 2082 C CA . ARG B 1 41 ? -20.734 -22.969 -1.799 1 92.12 41 ARG B CA 1
ATOM 2083 C C . ARG B 1 41 ? -22.109 -22.344 -1.62 1 92.12 41 ARG B C 1
ATOM 2085 O O . ARG B 1 41 ? -22.75 -22.516 -0.58 1 92.12 41 ARG B O 1
ATOM 2092 N N . VAL B 1 42 ? -22.469 -21.531 -2.588 1 91.31 42 VAL B N 1
ATOM 2093 C CA . VAL B 1 42 ? -23.766 -20.875 -2.529 1 91.31 42 VAL B CA 1
ATOM 2094 C C . VAL B 1 42 ? -24.875 -21.891 -2.76 1 91.31 42 VAL B C 1
ATOM 2096 O O . VAL B 1 42 ? -26 -21.734 -2.256 1 91.31 42 VAL B O 1
ATOM 2099 N N . GLY B 1 43 ? -24.609 -22.906 -3.559 1 89.88 43 GLY B N 1
ATOM 2100 C CA . GLY B 1 43 ? -25.594 -23.938 -3.85 1 89.88 43 GLY B CA 1
ATOM 2101 C C . GLY B 1 43 ? -26.422 -23.625 -5.078 1 89.88 43 GLY B C 1
ATOM 2102 O O . GLY B 1 43 ? -27.641 -23.859 -5.082 1 89.88 43 GLY B O 1
ATOM 2103 N N . ILE B 1 44 ? -25.844 -23.047 -6.008 1 85.12 44 ILE B N 1
ATOM 2104 C CA . ILE B 1 44 ? -26.531 -22.781 -7.266 1 85.12 44 ILE B CA 1
ATOM 2105 C C . ILE B 1 44 ? -25.828 -23.531 -8.398 1 85.12 44 ILE B C 1
ATOM 2107 O O . ILE B 1 44 ? -24.719 -24.047 -8.219 1 85.12 44 ILE B O 1
ATOM 2111 N N . ALA B 1 45 ? -26.516 -23.578 -9.562 1 84.88 45 ALA B N 1
ATOM 2112 C CA . ALA B 1 45 ? -25.953 -24.266 -10.719 1 84.88 45 ALA B CA 1
ATOM 2113 C C . ALA B 1 45 ? -24.719 -23.547 -11.242 1 84.88 45 ALA B C 1
ATOM 2115 O O . ALA B 1 45 ? -24.656 -22.312 -11.234 1 84.88 45 ALA B O 1
ATOM 2116 N N . LYS B 1 46 ? -23.641 -24.234 -11.711 1 82.88 46 LYS B N 1
ATOM 2117 C CA . LYS B 1 46 ? -22.359 -23.719 -12.188 1 82.88 46 LYS B CA 1
ATOM 2118 C C . LYS B 1 46 ? -22.578 -22.672 -13.281 1 82.88 46 LYS B C 1
ATOM 2120 O O . LYS B 1 46 ? -21.922 -21.625 -13.297 1 82.88 46 LYS B O 1
ATOM 2125 N N . GLY B 1 47 ? -23.531 -22.906 -14.164 1 85.31 47 GLY B N 1
ATOM 2126 C CA . GLY B 1 47 ? -23.766 -22 -15.281 1 85.31 47 GLY B CA 1
ATOM 2127 C C . GLY B 1 47 ? -24.484 -20.734 -14.875 1 85.31 47 GLY B C 1
ATOM 2128 O O . GLY B 1 47 ? -24.484 -19.75 -15.617 1 85.31 47 GLY B O 1
ATOM 2129 N N . SER B 1 48 ? -25.016 -20.672 -13.672 1 87.06 48 SER B N 1
ATOM 2130 C CA . SER B 1 48 ? -25.797 -19.531 -13.211 1 87.06 48 SER B CA 1
ATOM 2131 C C . SER B 1 48 ? -24.922 -18.281 -13.055 1 87.06 48 SER B C 1
ATOM 2133 O O . SER B 1 48 ? -25.391 -17.172 -13.305 1 87.06 48 SER B O 1
ATOM 2135 N N . VAL B 1 49 ? -23.672 -18.469 -12.648 1 89.31 49 VAL B N 1
ATOM 2136 C CA . VAL B 1 49 ? -22.797 -17.344 -12.406 1 89.31 49 VAL B CA 1
ATOM 2137 C C . VAL B 1 49 ? -22.625 -16.516 -13.688 1 89.31 49 VAL B C 1
ATOM 2139 O O . VAL B 1 49 ? -22.531 -15.289 -13.633 1 89.31 49 VAL B O 1
ATOM 2142 N N . TYR B 1 50 ? -22.703 -17.188 -14.742 1 90.62 50 TYR B N 1
ATOM 2143 C CA . TYR B 1 50 ? -22.484 -16.516 -16.016 1 90.62 50 TYR B CA 1
ATOM 2144 C C . TYR B 1 50 ? -23.75 -15.789 -16.469 1 90.62 50 TYR B C 1
ATOM 2146 O O . TYR B 1 50 ? -23.703 -14.977 -17.406 1 90.62 50 TYR B O 1
ATOM 2154 N N . GLN B 1 51 ? -24.812 -16.078 -15.805 1 91.38 51 GLN B N 1
ATOM 2155 C CA . GLN B 1 51 ? -26 -15.266 -15.984 1 91.38 51 GLN B CA 1
ATOM 2156 C C . GLN B 1 51 ? -25.891 -13.945 -15.227 1 91.38 51 GLN B C 1
ATOM 2158 O O . GLN B 1 51 ? -26.609 -12.984 -15.531 1 91.38 51 GLN B O 1
ATOM 2163 N N . TYR B 1 52 ? -25.078 -14.008 -14.234 1 93.69 52 TYR B N 1
ATOM 2164 C CA . TYR B 1 52 ? -24.953 -12.844 -13.367 1 93.69 52 TYR B CA 1
ATOM 2165 C C . TYR B 1 52 ? -23.797 -11.961 -13.797 1 93.69 52 TYR B C 1
ATOM 2167 O O . TYR B 1 52 ? -23.906 -10.734 -13.812 1 93.69 52 TYR B O 1
ATOM 2175 N N . PHE B 1 53 ? -22.688 -12.617 -14.133 1 96.19 53 PHE B N 1
ATOM 2176 C CA . PHE B 1 53 ? -21.453 -11.93 -14.5 1 96.19 53 PHE B CA 1
ATOM 2177 C C . PHE B 1 53 ? -20.844 -12.555 -15.742 1 96.19 53 PHE B C 1
ATOM 2179 O O . PHE B 1 53 ? -20.953 -13.758 -15.961 1 96.19 53 PHE B O 1
ATOM 2186 N N . ALA B 1 54 ? -20.125 -11.727 -16.469 1 95.06 54 ALA B N 1
ATOM 2187 C CA . ALA B 1 54 ? -19.516 -12.195 -17.719 1 95.06 54 ALA B CA 1
ATOM 2188 C C . ALA B 1 54 ? -18.375 -13.172 -17.438 1 95.06 54 ALA B C 1
ATOM 2190 O O . ALA B 1 54 ? -18.188 -14.133 -18.188 1 95.06 54 ALA B O 1
ATOM 2191 N N . ASP B 1 55 ? -17.562 -12.922 -16.5 1 94.38 55 ASP B N 1
ATOM 2192 C CA . ASP B 1 55 ? -16.438 -13.75 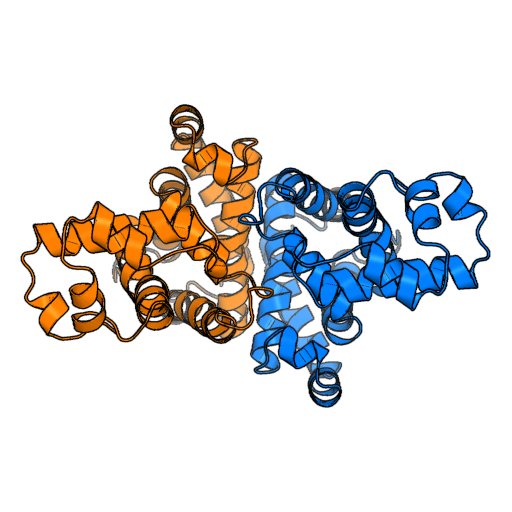-16.109 1 94.38 55 ASP B CA 1
ATOM 2193 C C . ASP B 1 55 ? -15.938 -13.375 -14.711 1 94.38 55 ASP B C 1
ATOM 2195 O O . ASP B 1 55 ? -16.562 -12.562 -14.023 1 94.38 55 ASP B O 1
ATOM 2199 N N . LYS B 1 56 ? -14.977 -13.984 -14.242 1 94.25 56 LYS B N 1
ATOM 2200 C CA . LYS B 1 56 ? -14.398 -13.773 -12.922 1 94.25 56 LYS B CA 1
ATOM 2201 C C . LYS B 1 56 ? -13.977 -12.32 -12.734 1 94.25 56 LYS B C 1
ATOM 2203 O O . LYS B 1 56 ? -14.211 -11.727 -11.672 1 94.25 56 LYS B O 1
ATOM 2208 N N . LEU B 1 57 ? -13.398 -11.734 -13.766 1 93.44 57 LEU B N 1
ATOM 2209 C CA . LEU B 1 57 ? -12.922 -10.359 -13.695 1 93.44 57 LEU B CA 1
ATOM 2210 C C . LEU B 1 57 ? -14.086 -9.391 -13.539 1 93.44 57 LEU B C 1
ATOM 2212 O O . LEU B 1 57 ? -13.984 -8.406 -12.805 1 93.44 57 LEU B O 1
ATOM 2216 N N . ASP B 1 58 ? -15.047 -9.672 -14.188 1 95.44 58 ASP B N 1
ATOM 2217 C CA . ASP B 1 58 ? -16.234 -8.828 -14.117 1 95.44 58 ASP B CA 1
ATOM 2218 C C . ASP B 1 58 ? -16.812 -8.805 -12.695 1 95.44 58 ASP B C 1
ATOM 2220 O O . ASP B 1 58 ? -17.141 -7.742 -12.172 1 95.44 58 ASP B O 1
ATOM 2224 N N . LEU B 1 59 ? -16.953 -9.945 -12.109 1 96.25 59 LEU B N 1
ATOM 2225 C CA . LEU B 1 59 ? -17.406 -10.047 -10.734 1 96.25 59 LEU B CA 1
ATOM 2226 C C . LEU B 1 59 ? -16.453 -9.344 -9.781 1 96.25 59 LEU B C 1
ATOM 2228 O O . LEU B 1 59 ? -16.875 -8.562 -8.922 1 96.25 59 LEU B O 1
ATOM 2232 N N . TYR B 1 60 ? -15.188 -9.641 -9.969 1 95 60 TYR B N 1
ATOM 2233 C CA . TYR B 1 60 ? -14.164 -9.055 -9.109 1 95 60 TYR B CA 1
ATOM 2234 C C . TYR B 1 60 ? -14.188 -7.531 -9.203 1 95 60 TYR B C 1
ATOM 2236 O O . TYR B 1 60 ? -14.117 -6.844 -8.18 1 95 60 TYR B O 1
ATOM 2244 N N . ARG B 1 61 ? -14.281 -7.047 -10.367 1 93.88 61 ARG B N 1
ATOM 2245 C CA . ARG B 1 61 ? -14.352 -5.609 -10.602 1 93.88 61 ARG B CA 1
ATOM 2246 C C . ARG B 1 61 ? -15.555 -4.992 -9.891 1 93.88 61 ARG B C 1
ATOM 2248 O O . ARG B 1 61 ? -15.422 -3.975 -9.203 1 93.88 61 ARG B O 1
ATOM 2255 N N . TRP B 1 62 ? -16.641 -5.531 -10.055 1 95.69 62 TRP B N 1
ATOM 2256 C CA . TRP B 1 62 ? -17.844 -5.012 -9.414 1 95.69 62 TRP B CA 1
ATOM 2257 C C . TRP B 1 62 ? -17.688 -5.008 -7.898 1 95.69 62 TRP B C 1
ATOM 2259 O O . TRP B 1 62 ? -18.078 -4.043 -7.234 1 95.69 62 TRP B O 1
ATOM 2269 N N . LEU B 1 63 ? -17.188 -6.102 -7.289 1 95.94 63 LEU B N 1
ATOM 2270 C CA . LEU B 1 63 ? -16.953 -6.168 -5.848 1 95.94 63 LEU B CA 1
ATOM 2271 C C . LEU B 1 63 ? -16.078 -5.012 -5.387 1 95.94 63 LEU B C 1
ATOM 2273 O O . LEU B 1 63 ? -16.406 -4.324 -4.414 1 95.94 63 LEU B O 1
ATOM 2277 N N . LEU B 1 64 ? -15.07 -4.746 -6.148 1 93.94 64 LEU B N 1
ATOM 2278 C CA . LEU B 1 64 ? -14.031 -3.812 -5.719 1 93.94 64 LEU B CA 1
ATOM 2279 C C . LEU B 1 64 ? -14.477 -2.369 -5.934 1 93.94 64 LEU B C 1
ATOM 2281 O O . LEU B 1 64 ? -14.117 -1.483 -5.152 1 93.94 64 LEU B O 1
ATOM 2285 N N . ILE B 1 65 ? -15.258 -2.133 -6.945 1 92.12 65 ILE B N 1
ATOM 2286 C CA . ILE B 1 65 ? -15.562 -0.762 -7.344 1 92.12 65 ILE B CA 1
ATOM 2287 C C . ILE B 1 65 ? -16.906 -0.34 -6.762 1 92.12 65 ILE B C 1
ATOM 2289 O O . ILE B 1 65 ? -17.125 0.844 -6.496 1 92.12 65 ILE B O 1
ATOM 2293 N N . GLU B 1 66 ? -17.719 -1.296 -6.465 1 93.38 66 GLU B N 1
ATOM 2294 C CA . GLU B 1 66 ? -19.078 -0.93 -6.055 1 93.38 66 GLU B CA 1
ATOM 2295 C C . GLU B 1 66 ? -19.422 -1.528 -4.691 1 93.38 66 GLU B C 1
ATOM 2297 O O . GLU B 1 66 ? -19.688 -0.797 -3.738 1 93.38 66 GLU B O 1
ATOM 2302 N N . GLU B 1 67 ? -19.312 -2.811 -4.602 1 95.38 67 GLU B N 1
ATOM 2303 C CA . GLU B 1 67 ? -19.875 -3.496 -3.441 1 95.38 67 GLU B CA 1
ATOM 2304 C C . GLU B 1 67 ? -19.062 -3.223 -2.186 1 95.38 67 GLU B C 1
ATOM 2306 O O . GLU B 1 67 ? -19.609 -2.861 -1.143 1 95.38 67 GLU B O 1
ATOM 2311 N N . VAL B 1 68 ? -17.812 -3.393 -2.266 1 93.5 68 VAL B N 1
ATOM 2312 C CA . VAL B 1 68 ? -16.953 -3.217 -1.103 1 93.5 68 VAL B CA 1
ATOM 2313 C C . VAL B 1 68 ? -16.969 -1.756 -0.662 1 93.5 68 VAL B C 1
ATOM 2315 O O . VAL B 1 68 ? -17.172 -1.46 0.519 1 93.5 68 VAL B O 1
ATOM 2318 N N . PRO B 1 69 ? -16.859 -0.822 -1.604 1 91.56 69 PRO B N 1
ATOM 2319 C CA . PRO B 1 69 ? -16.969 0.583 -1.201 1 91.56 69 PRO B CA 1
ATOM 2320 C C . PRO B 1 69 ? -18.312 0.917 -0.571 1 91.56 69 PRO B C 1
ATOM 2322 O O . PRO B 1 69 ? -18.375 1.707 0.375 1 91.56 69 PRO B O 1
ATOM 2325 N N . ARG B 1 70 ? -19.328 0.353 -1.078 1 93.25 70 ARG B N 1
ATOM 2326 C CA . ARG B 1 70 ? -20.641 0.58 -0.51 1 93.25 70 ARG B CA 1
ATOM 2327 C C . ARG B 1 70 ? -20.703 0.102 0.937 1 93.25 70 ARG B C 1
ATOM 2329 O O . ARG B 1 70 ? -21.188 0.826 1.814 1 93.25 70 ARG B O 1
ATOM 2336 N N . ARG B 1 71 ? -20.266 -1.088 1.198 1 94.81 71 ARG B N 1
ATOM 2337 C CA . ARG B 1 71 ? -20.25 -1.639 2.551 1 94.81 71 ARG B CA 1
ATOM 2338 C C . ARG B 1 71 ? -19.391 -0.791 3.477 1 94.81 71 ARG B C 1
ATOM 2340 O O . ARG B 1 71 ? -19.75 -0.569 4.637 1 94.81 71 ARG B O 1
ATOM 2347 N N . ARG B 1 72 ? -18.328 -0.347 2.969 1 92.19 72 ARG B N 1
ATOM 2348 C CA . ARG B 1 72 ? -17.453 0.505 3.766 1 92.19 72 ARG B CA 1
ATOM 2349 C C . ARG B 1 72 ? -18.141 1.822 4.113 1 92.19 72 ARG B C 1
ATOM 2351 O O . ARG B 1 72 ? -18.094 2.271 5.262 1 92.19 72 ARG B O 1
ATOM 2358 N N . ARG B 1 73 ? -18.75 2.41 3.125 1 90.12 73 ARG B N 1
ATOM 2359 C CA . ARG B 1 73 ? -19.453 3.668 3.352 1 90.12 73 ARG B CA 1
ATOM 2360 C C . ARG B 1 73 ? -20.562 3.502 4.395 1 90.12 73 ARG B C 1
ATOM 2362 O O . ARG B 1 73 ? -20.766 4.383 5.234 1 90.12 73 ARG B O 1
ATOM 2369 N N . GLU B 1 74 ? -21.188 2.424 4.27 1 93.06 74 GLU B N 1
ATOM 2370 C CA . GLU B 1 74 ? -22.25 2.148 5.223 1 93.06 74 GLU B CA 1
ATOM 2371 C C . GLU B 1 74 ? -21.703 2.02 6.641 1 93.06 74 GLU B C 1
ATOM 2373 O O . GLU B 1 74 ? -22.359 2.438 7.602 1 93.06 74 GLU B O 1
ATOM 2378 N N . PHE B 1 75 ? -20.562 1.5 6.762 1 93.88 75 PHE B N 1
ATOM 2379 C CA . PHE B 1 75 ? -19.969 1.271 8.07 1 93.88 75 PHE B CA 1
ATOM 2380 C C . PHE B 1 75 ? -19.281 2.529 8.586 1 93.88 75 PHE B C 1
ATOM 2382 O O . PHE B 1 75 ? -19.484 2.938 9.727 1 93.88 75 PHE B O 1
ATOM 2389 N N . VAL B 1 76 ? -18.484 3.16 7.723 1 90.75 76 VAL B N 1
ATOM 2390 C CA . VAL B 1 76 ? -17.609 4.254 8.125 1 90.75 76 VAL B CA 1
ATOM 2391 C C . VAL B 1 76 ? -18.375 5.574 8.086 1 90.75 76 VAL B C 1
ATOM 2393 O O . VAL B 1 76 ? -18.078 6.492 8.852 1 90.75 76 VAL B O 1
ATOM 2396 N N . GLY B 1 77 ? -19.328 5.68 7.258 1 84 77 GLY B N 1
ATOM 2397 C CA . GLY B 1 77 ? -20.062 6.918 7.07 1 84 77 GLY B CA 1
ATOM 2398 C C . GLY B 1 77 ? -19.422 7.848 6.055 1 84 77 GLY B C 1
ATOM 2399 O O . GLY B 1 77 ? -18.391 7.52 5.469 1 84 77 GLY B O 1
ATOM 2400 N N . VAL B 1 78 ? -20.078 8.93 5.68 1 75.81 78 VAL B N 1
ATOM 2401 C CA . VAL B 1 78 ? -19.594 9.953 4.754 1 75.81 78 VAL B CA 1
ATOM 2402 C C . VAL B 1 78 ? -19.484 11.297 5.477 1 75.81 78 VAL B C 1
ATOM 2404 O O . VAL B 1 78 ? -20.234 11.562 6.418 1 75.81 78 VAL B O 1
ATOM 2407 N N . ILE B 1 79 ? -18.391 11.992 5.094 1 72.81 79 ILE B N 1
ATOM 2408 C CA . ILE B 1 79 ? -18.266 13.344 5.617 1 72.81 79 ILE B CA 1
ATOM 2409 C C . ILE B 1 79 ? -19.297 14.25 4.941 1 72.81 79 ILE B C 1
ATOM 2411 O O . ILE B 1 79 ? -19.125 14.648 3.789 1 72.81 79 ILE B O 1
ATOM 2415 N N . ASP B 1 80 ? -20.484 14.039 4.746 1 66.19 80 ASP B N 1
ATOM 2416 C CA . ASP B 1 80 ? -21.453 14.836 4.004 1 66.19 80 ASP B CA 1
ATOM 2417 C C . ASP B 1 80 ? -22.297 15.695 4.949 1 66.19 80 ASP B C 1
ATOM 2419 O O . ASP B 1 80 ? -23.094 16.516 4.5 1 66.19 80 ASP B O 1
ATOM 2423 N N . ASP B 1 81 ? -22.109 15.492 6.203 1 59.34 81 ASP B N 1
ATOM 2424 C CA . ASP B 1 81 ? -23.203 16.125 6.93 1 59.34 81 ASP B CA 1
ATOM 2425 C C . ASP B 1 81 ? -22.938 17.609 7.133 1 59.34 81 ASP B C 1
ATOM 2427 O O . ASP B 1 81 ? -21.859 18 7.59 1 59.34 81 ASP B O 1
ATOM 2431 N N . ALA B 1 82 ? -23.797 18.453 6.457 1 59.88 82 ALA B N 1
ATOM 2432 C CA . ALA B 1 82 ? -23.844 19.906 6.391 1 59.88 82 ALA B CA 1
ATOM 2433 C C . ALA B 1 82 ? -23.625 20.516 7.773 1 59.88 82 ALA B C 1
ATOM 2435 O O . ALA B 1 82 ? -23.062 21.609 7.895 1 59.88 82 ALA B O 1
ATOM 2436 N N . ASP B 1 83 ? -23.844 19.766 8.742 1 64.25 83 ASP B N 1
ATOM 2437 C CA . ASP B 1 83 ? -23.859 20.469 10.023 1 64.25 83 ASP B CA 1
ATOM 2438 C C . ASP B 1 83 ? -22.688 20.062 10.906 1 64.25 83 ASP B C 1
ATOM 2440 O O . ASP B 1 83 ? -22.469 20.641 11.969 1 64.25 83 ASP B O 1
ATOM 2444 N N . THR B 1 84 ? -21.844 19.219 10.328 1 74.56 84 THR B N 1
ATOM 2445 C CA . THR B 1 84 ? -20.781 18.75 11.195 1 74.56 84 THR B CA 1
ATOM 2446 C C . THR B 1 84 ? -19.453 19.406 10.844 1 74.56 84 THR B C 1
ATOM 2448 O O . THR B 1 84 ? -19.203 19.734 9.68 1 74.56 84 THR B O 1
ATOM 2451 N N . ASP B 1 85 ? -18.781 19.734 11.875 1 87.75 85 ASP B N 1
ATOM 2452 C CA . ASP B 1 85 ? -17.406 20.188 11.727 1 87.75 85 ASP B CA 1
ATOM 2453 C C . ASP B 1 85 ? -16.594 19.203 10.891 1 87.75 85 ASP B C 1
ATOM 2455 O O . ASP B 1 85 ? -16.625 17.984 11.141 1 87.75 85 ASP B O 1
ATOM 2459 N N . PHE B 1 86 ? -15.992 19.719 9.875 1 89.31 86 PHE B N 1
ATOM 2460 C CA . PHE B 1 86 ? -15.258 18.891 8.914 1 89.31 86 PHE B CA 1
ATOM 2461 C C . PHE B 1 86 ? -14.25 18 9.625 1 89.31 86 PHE B C 1
ATOM 2463 O O . PHE B 1 86 ? -14.18 16.797 9.352 1 89.31 86 PHE B O 1
ATOM 2470 N N . TRP B 1 87 ? -13.539 18.562 10.539 1 92.31 87 TRP B N 1
ATOM 2471 C CA . TRP B 1 87 ? -12.469 17.828 11.211 1 92.31 87 TRP B CA 1
ATOM 2472 C C . TRP B 1 87 ? -13.047 16.766 12.148 1 92.31 87 TRP B C 1
ATOM 2474 O O . TRP B 1 87 ? -12.508 15.664 12.258 1 92.31 87 TRP B O 1
ATOM 2484 N N . ALA B 1 88 ? -14.125 17.109 12.789 1 91.69 88 ALA B N 1
ATOM 2485 C CA . ALA B 1 88 ? -14.797 16.125 13.648 1 91.69 88 ALA B CA 1
ATOM 2486 C C . ALA B 1 88 ? -15.32 14.953 12.836 1 91.69 88 ALA B C 1
ATOM 2488 O O . ALA B 1 88 ? -15.219 13.797 13.273 1 91.69 88 ALA B O 1
ATOM 2489 N N . ALA B 1 89 ? -15.82 15.258 11.719 1 91.06 89 ALA B N 1
ATOM 2490 C CA . ALA B 1 89 ? -16.312 14.211 10.836 1 91.06 89 ALA B CA 1
ATOM 2491 C C . ALA B 1 89 ? -15.18 13.328 10.328 1 91.06 89 ALA B C 1
ATOM 2493 O O . ALA B 1 89 ? -15.305 12.109 10.273 1 91.06 89 ALA B O 1
ATOM 2494 N N . LEU B 1 90 ? -14.07 13.953 9.977 1 91.88 90 LEU B N 1
ATOM 2495 C CA . LEU B 1 90 ? -12.922 13.195 9.484 1 91.88 90 LEU B CA 1
ATOM 2496 C C . LEU B 1 90 ? -12.352 12.305 10.586 1 91.88 90 LEU B C 1
ATOM 2498 O O . LEU B 1 90 ? -11.961 11.164 10.328 1 91.88 90 LEU B O 1
ATOM 2502 N N . GLU B 1 91 ? -12.336 12.812 11.75 1 93.62 91 GLU B N 1
ATOM 2503 C CA . GLU B 1 91 ? -11.867 12.008 12.875 1 93.62 91 GLU B CA 1
ATOM 2504 C C . GLU B 1 91 ? -12.703 10.75 13.047 1 93.62 91 GLU B C 1
ATOM 2506 O O . GLU B 1 91 ? -12.156 9.656 13.234 1 93.62 91 GLU B O 1
ATOM 2511 N N . THR B 1 92 ? -13.977 10.945 12.992 1 92.69 92 THR B N 1
ATOM 2512 C CA . THR B 1 92 ? -14.906 9.82 13.117 1 92.69 92 THR B CA 1
ATOM 2513 C C . THR B 1 92 ? -14.695 8.82 11.984 1 92.69 92 THR B C 1
ATOM 2515 O O . THR B 1 92 ? -14.695 7.605 12.219 1 92.69 92 THR B O 1
ATOM 2518 N N . GLN B 1 93 ? -14.484 9.297 10.867 1 92.38 93 GLN B N 1
ATOM 2519 C CA . GLN B 1 93 ? -14.266 8.422 9.719 1 92.38 93 GLN B CA 1
ATOM 2520 C C . GLN B 1 93 ? -12.961 7.637 9.867 1 92.38 93 GLN B C 1
ATOM 2522 O O . GLN B 1 93 ? -12.898 6.461 9.508 1 92.38 93 GLN B O 1
ATOM 2527 N N . ILE B 1 94 ? -11.953 8.305 10.359 1 94.38 94 ILE B N 1
ATOM 2528 C CA . ILE B 1 94 ? -10.672 7.637 10.562 1 94.38 94 ILE B CA 1
ATOM 2529 C C . ILE B 1 94 ? -10.828 6.539 11.617 1 94.38 94 ILE B C 1
ATOM 2531 O O . ILE B 1 94 ? -10.383 5.406 11.406 1 94.38 94 ILE B O 1
ATOM 2535 N N . GLU B 1 95 ? -11.477 6.875 12.672 1 95.81 95 GLU B N 1
ATOM 2536 C CA . GLU B 1 95 ? -11.695 5.902 13.734 1 95.81 95 GLU B CA 1
ATOM 2537 C C . GLU B 1 95 ? -12.508 4.711 13.242 1 95.81 95 GLU B C 1
ATOM 2539 O O . GLU B 1 95 ? -12.164 3.561 13.516 1 95.81 95 GLU B O 1
ATOM 2544 N N . ARG B 1 96 ? -13.555 4.973 12.539 1 94.44 96 ARG B N 1
ATOM 2545 C CA . ARG B 1 96 ? -14.414 3.914 12.016 1 94.44 96 ARG B CA 1
ATOM 2546 C C . ARG B 1 96 ? -13.711 3.127 10.914 1 94.44 96 ARG B C 1
ATOM 2548 O O . ARG B 1 96 ? -13.969 1.935 10.734 1 94.44 96 ARG B O 1
ATOM 2555 N N . GLY B 1 97 ? -12.875 3.826 10.227 1 94 97 GLY B N 1
ATOM 2556 C CA . GLY B 1 97 ? -12.055 3.123 9.25 1 94 97 GLY B CA 1
ATOM 2557 C C . GLY B 1 97 ? -11.172 2.057 9.875 1 94 97 GLY B C 1
ATOM 2558 O O . GLY B 1 97 ? -11.047 0.956 9.336 1 94 97 GLY B O 1
ATOM 2559 N N . MET B 1 98 ? -10.602 2.354 10.992 1 94.19 98 MET B N 1
ATOM 2560 C CA . MET B 1 98 ? -9.797 1.37 11.711 1 94.19 98 MET B CA 1
ATOM 2561 C C . MET B 1 98 ? -10.664 0.229 12.227 1 94.19 98 MET B C 1
ATOM 2563 O O . MET B 1 98 ? -10.266 -0.935 12.18 1 94.19 98 MET B O 1
ATOM 2567 N N . ALA B 1 99 ? -11.828 0.596 12.695 1 93.88 99 ALA B N 1
ATOM 2568 C CA . ALA B 1 99 ? -12.766 -0.426 13.148 1 93.88 99 ALA B CA 1
ATOM 2569 C C . ALA B 1 99 ? -13.172 -1.352 12.008 1 93.88 99 ALA B C 1
ATOM 2571 O O . ALA B 1 99 ? -13.305 -2.562 12.195 1 93.88 99 ALA B O 1
ATOM 2572 N N . PHE B 1 100 ? -13.375 -0.771 10.883 1 93.19 100 PHE B N 1
ATOM 2573 C CA . PHE B 1 100 ? -13.758 -1.537 9.703 1 93.19 100 PHE B CA 1
ATOM 2574 C C . PHE B 1 100 ? -12.703 -2.594 9.383 1 93.19 100 PHE B C 1
ATOM 2576 O O . PHE B 1 100 ? -13.039 -3.732 9.055 1 93.19 100 PHE B O 1
ATOM 2583 N N . LEU B 1 101 ? -11.484 -2.221 9.461 1 92.31 101 LEU B N 1
ATOM 2584 C CA . LEU B 1 101 ? -10.367 -3.115 9.172 1 92.31 101 LEU B CA 1
ATOM 2585 C C . LEU B 1 101 ? -10.406 -4.344 10.07 1 92.31 101 LEU B C 1
ATOM 2587 O O . LEU B 1 101 ? -10.18 -5.465 9.609 1 92.31 101 LEU B O 1
ATOM 2591 N N . VAL B 1 102 ? -10.727 -4.164 11.32 1 92.62 102 VAL B N 1
ATOM 2592 C CA . VAL B 1 102 ? -10.633 -5.254 12.281 1 92.62 102 VAL B CA 1
ATOM 2593 C C . VAL B 1 102 ? -11.953 -6.031 12.312 1 92.62 102 VAL B C 1
ATOM 2595 O O . VAL B 1 102 ? -11.961 -7.242 12.539 1 92.62 102 VAL B O 1
ATOM 2598 N N . GLU B 1 103 ? -13.039 -5.359 12.031 1 92.75 103 GLU B N 1
ATOM 2599 C CA . GLU B 1 103 ? -14.344 -6.004 12.125 1 92.75 103 GLU B CA 1
ATOM 2600 C C . GLU B 1 103 ? -14.719 -6.68 10.812 1 92.75 103 GLU B C 1
ATOM 2602 O O . GLU B 1 103 ? -15.547 -7.598 10.789 1 92.75 103 GLU B O 1
ATOM 2607 N N . HIS B 1 104 ? -14.188 -6.191 9.758 1 93.38 104 HIS B N 1
ATOM 2608 C CA . HIS B 1 104 ? -14.43 -6.75 8.438 1 93.38 104 HIS B CA 1
ATOM 2609 C C . HIS B 1 104 ? -13.125 -7.051 7.715 1 93.38 104 HIS B C 1
ATOM 2611 O O . HIS B 1 104 ? -12.883 -6.539 6.621 1 93.38 104 HIS B O 1
ATOM 2617 N N . PRO B 1 105 ? -12.359 -7.945 8.281 1 91.56 105 PRO B N 1
ATOM 2618 C CA . PRO B 1 105 ? -11 -8.172 7.777 1 91.56 105 PRO B CA 1
ATOM 2619 C C . PRO B 1 105 ? -10.992 -8.727 6.352 1 91.56 105 PRO B C 1
ATOM 2621 O O . PRO B 1 105 ? -10.055 -8.453 5.59 1 91.56 105 PRO B O 1
ATOM 2624 N N . LYS B 1 106 ? -12 -9.422 5.945 1 93.69 106 LYS B N 1
ATOM 2625 C CA . LYS B 1 106 ? -12.062 -9.938 4.582 1 93.69 106 LYS B CA 1
ATOM 2626 C C . LYS B 1 106 ? -12.211 -8.805 3.57 1 93.69 106 LYS B C 1
ATOM 2628 O O . LYS B 1 106 ? -11.562 -8.812 2.523 1 93.69 106 LYS B O 1
ATOM 2633 N N . LEU B 1 107 ? -13.078 -7.863 3.904 1 93.81 107 LEU B N 1
ATOM 2634 C CA . LEU B 1 107 ? -13.25 -6.711 3.025 1 93.81 107 LEU B CA 1
ATOM 2635 C C . LEU B 1 107 ? -11.969 -5.883 2.953 1 93.81 107 LEU B C 1
ATOM 2637 O O . LEU B 1 107 ? -11.594 -5.414 1.879 1 93.81 107 LEU B O 1
ATOM 2641 N N . ALA B 1 108 ? -11.352 -5.773 4.074 1 90.31 108 ALA B N 1
ATOM 2642 C CA . ALA B 1 108 ? -10.086 -5.043 4.125 1 90.31 108 ALA B CA 1
ATOM 2643 C C . ALA B 1 108 ? -9.016 -5.734 3.279 1 90.31 108 ALA B C 1
ATOM 2645 O O . ALA B 1 108 ? -8.25 -5.074 2.578 1 90.31 108 ALA B O 1
ATOM 2646 N N . ARG B 1 109 ? -9 -6.98 3.307 1 90.62 109 ARG B N 1
ATOM 2647 C CA . ARG B 1 109 ? -8 -7.746 2.564 1 90.62 109 ARG B CA 1
ATOM 2648 C C . ARG B 1 109 ? -8.211 -7.609 1.061 1 90.62 109 ARG B C 1
ATOM 2650 O O . ARG B 1 109 ? -7.254 -7.426 0.308 1 90.62 109 ARG B O 1
ATOM 2657 N N . ILE B 1 110 ? -9.43 -7.684 0.63 1 91.38 110 ILE B N 1
ATOM 2658 C CA . ILE B 1 110 ? -9.734 -7.574 -0.792 1 91.38 110 ILE B CA 1
ATOM 2659 C C . ILE B 1 110 ? -9.375 -6.176 -1.291 1 91.38 110 ILE B C 1
ATOM 2661 O O . ILE B 1 110 ? -8.844 -6.023 -2.395 1 91.38 110 ILE B O 1
ATOM 2665 N N . THR B 1 111 ? -9.602 -5.246 -0.459 1 89.19 111 THR B N 1
ATOM 2666 C CA . THR B 1 111 ? -9.289 -3.865 -0.818 1 89.19 111 THR B CA 1
ATOM 2667 C C . THR B 1 111 ? -7.781 -3.66 -0.917 1 89.19 111 THR B C 1
ATOM 2669 O O . THR B 1 111 ? -7.293 -3.051 -1.872 1 89.19 111 THR B O 1
ATOM 2672 N N . ALA B 1 112 ? -7.109 -4.184 0.031 1 87.88 112 ALA B N 1
ATOM 2673 C CA . ALA B 1 112 ? -5.656 -4.059 0.037 1 87.88 112 ALA B CA 1
ATOM 2674 C C . ALA B 1 112 ? -5.039 -4.758 -1.17 1 87.88 112 ALA B C 1
ATOM 2676 O O . ALA B 1 112 ? -4.109 -4.238 -1.791 1 87.88 112 ALA B O 1
ATOM 2677 N N . ALA B 1 113 ? -5.562 -5.859 -1.492 1 87 113 ALA B N 1
ATOM 2678 C CA . ALA B 1 113 ? -5.059 -6.613 -2.639 1 87 113 ALA B CA 1
ATOM 2679 C C . ALA B 1 113 ? -5.281 -5.848 -3.939 1 87 113 ALA B C 1
ATOM 2681 O O . ALA B 1 113 ? -4.422 -5.844 -4.82 1 87 113 ALA B O 1
ATOM 2682 N N . ALA B 1 114 ? -6.418 -5.219 -4.004 1 85.25 114 ALA B N 1
ATOM 2683 C CA . ALA B 1 114 ? -6.77 -4.469 -5.207 1 85.25 114 ALA B CA 1
ATOM 2684 C C . ALA B 1 114 ? -5.918 -3.209 -5.34 1 85.25 114 ALA B C 1
ATOM 2686 O O . ALA B 1 114 ? -5.734 -2.689 -6.441 1 85.25 114 ALA B O 1
ATOM 2687 N N . ALA B 1 115 ? -5.375 -2.803 -4.23 1 82.69 115 ALA B N 1
ATOM 2688 C CA . ALA B 1 115 ? -4.586 -1.573 -4.211 1 82.69 115 ALA B CA 1
ATOM 2689 C C . ALA B 1 115 ? -3.113 -1.863 -4.488 1 82.69 115 ALA B C 1
ATOM 2691 O O . ALA B 1 115 ? -2.299 -0.941 -4.586 1 82.69 115 ALA B O 1
ATOM 2692 N N . ASP B 1 116 ? -2.785 -3.086 -4.648 1 83.94 116 ASP B N 1
ATOM 2693 C CA . ASP B 1 116 ? -1.403 -3.473 -4.926 1 83.94 116 ASP B CA 1
ATOM 2694 C C . ASP B 1 116 ? -0.996 -3.086 -6.344 1 83.94 116 ASP B C 1
ATOM 2696 O O . ASP B 1 116 ? -1.513 -3.639 -7.316 1 83.94 116 ASP B O 1
ATOM 2700 N N . PRO B 1 117 ? -0.025 -2.225 -6.461 1 83.12 117 PRO B N 1
ATOM 2701 C CA . PRO B 1 117 ? 0.363 -1.772 -7.797 1 83.12 117 PRO B CA 1
ATOM 2702 C C . PRO B 1 117 ? 1.111 -2.844 -8.586 1 83.12 117 PRO B C 1
ATOM 2704 O O . PRO B 1 117 ? 1.37 -2.668 -9.781 1 83.12 117 PRO B O 1
ATOM 2707 N N . THR B 1 118 ? 1.411 -3.951 -7.973 1 80.25 118 THR B N 1
ATOM 2708 C CA . THR B 1 118 ? 2.184 -4.996 -8.633 1 80.25 118 THR B CA 1
ATOM 2709 C C . THR B 1 118 ? 1.301 -6.199 -8.961 1 80.25 118 THR B C 1
ATOM 2711 O O . THR B 1 118 ? 1.805 -7.27 -9.297 1 80.25 118 THR B O 1
ATOM 2714 N N . ALA B 1 119 ? 0.079 -5.988 -8.797 1 76.69 119 ALA B N 1
ATOM 2715 C CA . ALA B 1 119 ? -0.863 -7.082 -9.008 1 76.69 119 ALA B CA 1
ATOM 2716 C C . ALA B 1 119 ? -0.697 -7.684 -10.406 1 76.69 119 ALA B C 1
ATOM 2718 O O . ALA B 1 119 ? -0.132 -7.047 -11.297 1 76.69 119 ALA B O 1
ATOM 2719 N N . HIS B 1 120 ? -1.22 -8.766 -10.539 1 73.69 120 HIS B N 1
ATOM 2720 C CA . HIS B 1 120 ? -1.168 -9.531 -11.781 1 73.69 120 HIS B CA 1
ATOM 2721 C C . HIS B 1 120 ? -1.751 -8.734 -12.945 1 73.69 120 HIS B C 1
ATOM 2723 O O . HIS B 1 120 ? -2.635 -7.898 -12.75 1 73.69 120 HIS B O 1
ATOM 2729 N N . GLU B 1 121 ? -1.34 -9.102 -14.117 1 75.5 121 GLU B N 1
ATOM 2730 C CA . GLU B 1 121 ? -1.701 -8.383 -15.336 1 75.5 121 GLU B CA 1
ATOM 2731 C C . GLU B 1 121 ? -3.213 -8.359 -15.531 1 75.5 121 GLU B C 1
ATOM 2733 O O . GLU B 1 121 ? -3.77 -7.352 -15.984 1 75.5 121 GLU B O 1
ATOM 2738 N N . GLU B 1 122 ? -3.812 -9.422 -15.094 1 78.62 122 GLU B N 1
ATOM 2739 C CA . GLU B 1 122 ? -5.246 -9.562 -15.328 1 78.62 122 GLU B CA 1
ATOM 2740 C C . GLU B 1 122 ? -6.035 -8.508 -14.555 1 78.62 122 GLU B C 1
ATOM 2742 O O . GLU B 1 122 ? -7.141 -8.133 -14.961 1 78.62 122 GLU B O 1
ATOM 2747 N N . VAL B 1 123 ? -5.438 -8.031 -13.477 1 84.06 123 VAL B N 1
ATOM 2748 C CA . VAL B 1 123 ? -6.215 -7.141 -12.617 1 84.06 123 VAL B CA 1
ATOM 2749 C C . VAL B 1 123 ? -5.523 -5.777 -12.539 1 84.06 123 VAL B C 1
ATOM 2751 O O . VAL B 1 123 ? -5.949 -4.906 -11.773 1 84.06 123 VAL B O 1
ATOM 2754 N N . ARG B 1 124 ? -4.492 -5.602 -13.32 1 77.25 124 ARG B N 1
ATOM 2755 C CA . ARG B 1 124 ? -3.693 -4.383 -13.273 1 77.25 124 ARG B CA 1
ATOM 2756 C C . ARG B 1 124 ? 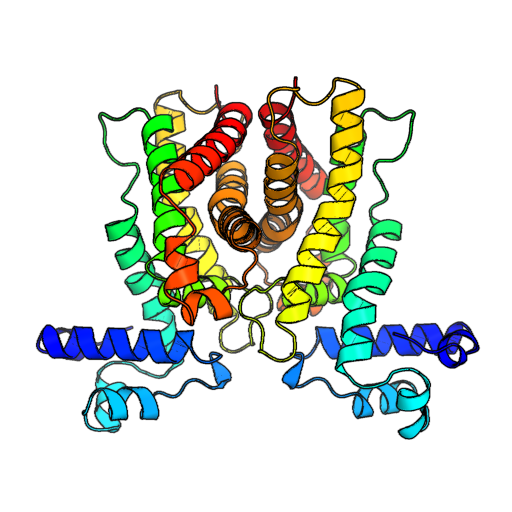-4.551 -3.154 -13.555 1 77.25 124 ARG B C 1
ATOM 2758 O O . ARG B 1 124 ? -4.379 -2.111 -12.922 1 77.25 124 ARG B O 1
ATOM 2765 N N . GLY B 1 125 ? -5.41 -3.285 -14.531 1 77.69 125 GLY B N 1
ATOM 2766 C CA . GLY B 1 125 ? -6.289 -2.18 -14.875 1 77.69 125 GLY B CA 1
ATOM 2767 C C . GLY B 1 125 ? -7.223 -1.787 -13.75 1 77.69 125 GLY B C 1
ATOM 2768 O O . GLY B 1 125 ? -7.652 -0.635 -13.664 1 77.69 125 GLY B O 1
ATOM 2769 N N . LEU B 1 126 ? -7.395 -2.715 -12.867 1 83.94 126 LEU B N 1
ATOM 2770 C CA . LEU B 1 126 ? -8.32 -2.477 -11.758 1 83.94 126 LEU B CA 1
ATOM 2771 C C . LEU B 1 126 ? -7.652 -1.646 -10.664 1 83.94 126 LEU B C 1
ATOM 2773 O O . LEU B 1 126 ? -8.32 -0.879 -9.969 1 83.94 126 LEU B O 1
ATOM 2777 N N . HIS B 1 127 ? -6.328 -1.769 -10.531 1 83.62 127 HIS B N 1
ATOM 2778 C CA . HIS B 1 127 ? -5.605 -1.014 -9.508 1 83.62 127 HIS B CA 1
ATOM 2779 C C . HIS B 1 127 ? -5.887 0.48 -9.625 1 83.62 127 HIS B C 1
ATOM 2781 O O . HIS B 1 127 ? -6.273 1.12 -8.648 1 83.62 127 HIS B O 1
ATOM 2787 N N . ARG B 1 128 ? -5.762 0.943 -10.805 1 83.5 128 ARG B N 1
ATOM 2788 C CA . ARG B 1 128 ? -5.965 2.369 -11.039 1 83.5 128 ARG B CA 1
ATOM 2789 C C . ARG B 1 128 ? -7.402 2.775 -10.719 1 83.5 128 ARG B C 1
ATOM 2791 O O . ARG B 1 128 ? -7.637 3.805 -10.086 1 83.5 128 ARG B O 1
ATOM 2798 N N . ALA B 1 129 ? -8.266 1.951 -11.148 1 84.06 129 ALA B N 1
ATOM 2799 C CA . ALA B 1 129 ? -9.68 2.244 -10.938 1 84.06 129 ALA B CA 1
ATOM 2800 C C . ALA B 1 129 ? -10.023 2.254 -9.453 1 84.06 129 ALA B C 1
ATOM 2802 O O . ALA B 1 129 ? -10.781 3.109 -8.992 1 84.06 129 ALA B O 1
ATOM 2803 N N . VAL B 1 130 ? -9.484 1.365 -8.727 1 86.06 130 VAL B N 1
ATOM 2804 C CA . VAL B 1 130 ? -9.75 1.246 -7.293 1 86.06 130 VAL B CA 1
ATOM 2805 C C . VAL B 1 130 ? -9.164 2.449 -6.559 1 86.06 130 VAL B C 1
ATOM 2807 O O . VAL B 1 130 ? -9.828 3.059 -5.719 1 86.06 130 VAL B O 1
ATOM 2810 N N . CYS B 1 131 ? -7.938 2.797 -6.879 1 84.75 131 CYS B N 1
ATOM 2811 C CA . CYS B 1 131 ? -7.297 3.947 -6.25 1 84.75 131 CYS B CA 1
ATOM 2812 C C . CYS B 1 131 ? -8.055 5.23 -6.566 1 84.75 131 CYS B C 1
ATOM 2814 O O . CYS B 1 131 ? -8.289 6.055 -5.68 1 84.75 131 CYS B O 1
ATOM 2816 N N . GLN B 1 132 ? -8.5 5.332 -7.762 1 83.81 132 GLN B N 1
ATOM 2817 C CA . GLN B 1 132 ? -9.219 6.523 -8.188 1 83.81 132 GLN B CA 1
ATOM 2818 C C . GLN B 1 132 ? -10.578 6.617 -7.504 1 83.81 132 GLN B C 1
ATOM 2820 O O . GLN B 1 132 ? -11.023 7.707 -7.137 1 83.81 132 GLN B O 1
ATOM 2825 N N . ALA B 1 133 ? -11.164 5.512 -7.359 1 81.75 133 ALA B N 1
ATOM 2826 C CA . ALA B 1 133 ? -12.461 5.5 -6.688 1 81.75 133 ALA B CA 1
ATOM 2827 C C . ALA B 1 133 ? -12.336 5.941 -5.23 1 81.75 133 ALA B C 1
ATOM 2829 O O . ALA B 1 133 ? -13.164 6.699 -4.73 1 81.75 133 ALA B O 1
ATOM 2830 N N . GLY B 1 134 ? -11.32 5.445 -4.543 1 82.88 134 GLY B N 1
ATOM 2831 C CA . GLY B 1 134 ? -11.07 5.848 -3.166 1 82.88 134 GLY B CA 1
ATOM 2832 C C . GLY B 1 134 ? -10.75 7.324 -3.025 1 82.88 134 GLY B C 1
ATOM 2833 O O . GLY B 1 134 ? -11.219 7.984 -2.1 1 82.88 134 GLY B O 1
ATOM 2834 N N . GLU B 1 135 ? -10.047 7.824 -3.963 1 87.25 135 GLU B N 1
ATOM 2835 C CA . GLU B 1 135 ? -9.656 9.227 -3.916 1 87.25 135 GLU B CA 1
ATOM 2836 C C . GLU B 1 135 ? -10.828 10.141 -4.254 1 87.25 135 GLU B C 1
ATOM 2838 O O . GLU B 1 135 ? -10.945 11.234 -3.705 1 87.25 135 GLU B O 1
ATOM 2843 N N . ALA B 1 136 ? -11.68 9.688 -5.152 1 84.62 136 ALA B N 1
ATOM 2844 C CA . ALA B 1 136 ? -12.836 10.5 -5.555 1 84.62 136 ALA B CA 1
ATOM 2845 C C . ALA B 1 136 ? -13.766 10.75 -4.371 1 84.62 136 ALA B C 1
ATOM 2847 O O . ALA B 1 136 ? -14.328 11.844 -4.238 1 84.62 136 ALA B O 1
ATOM 2848 N N . GLU B 1 137 ? -13.891 9.797 -3.572 1 81.25 137 GLU B N 1
ATOM 2849 C CA . GLU B 1 137 ? -14.727 9.945 -2.385 1 81.25 137 GLU B CA 1
ATOM 2850 C C . GLU B 1 137 ? -14.164 11.008 -1.443 1 81.25 137 GLU B C 1
ATOM 2852 O O . GLU B 1 137 ? -14.906 11.844 -0.929 1 81.25 137 GLU B O 1
ATOM 2857 N N . LEU B 1 138 ? -12.906 10.977 -1.257 1 87.62 138 LEU B N 1
ATOM 2858 C CA . LEU B 1 138 ? -12.258 11.914 -0.35 1 87.62 138 LEU B CA 1
ATOM 2859 C C . LEU B 1 138 ? -12.195 13.312 -0.964 1 87.62 138 LEU B C 1
ATOM 2861 O O . LEU B 1 138 ? -12.242 14.312 -0.247 1 87.62 138 LEU B O 1
ATOM 2865 N N . GLU B 1 139 ? -12.055 13.289 -2.279 1 88.12 139 GLU B N 1
ATOM 2866 C CA . GLU B 1 139 ? -11.969 14.57 -2.984 1 88.12 139 GLU B CA 1
ATOM 2867 C C . GLU B 1 139 ? -13.203 15.422 -2.736 1 88.12 139 GLU B C 1
ATOM 2869 O O . GLU B 1 139 ? -13.094 16.625 -2.5 1 88.12 139 GLU B O 1
ATOM 2874 N N . ARG B 1 140 ? -14.328 14.828 -2.727 1 84.12 140 ARG B N 1
ATOM 2875 C CA . ARG B 1 140 ? -15.578 15.547 -2.475 1 84.12 140 ARG B CA 1
ATOM 2876 C C . ARG B 1 140 ? -15.609 16.109 -1.062 1 84.12 140 ARG B C 1
ATOM 2878 O O . ARG B 1 140 ? -16.031 17.25 -0.854 1 84.12 140 ARG B O 1
ATOM 2885 N N . SER B 1 141 ? -15.133 15.32 -0.176 1 84.38 141 SER B N 1
ATOM 2886 C CA . SER B 1 141 ? -15.102 15.758 1.215 1 84.38 141 SER B CA 1
ATOM 2887 C C . SER B 1 141 ? -14.109 16.906 1.411 1 84.38 141 SER B C 1
ATOM 2889 O O . SER B 1 141 ? -14.398 17.859 2.123 1 84.38 141 SER B O 1
ATOM 2891 N N . LEU B 1 142 ? -12.969 16.859 0.796 1 86.81 142 LEU B N 1
ATOM 2892 C CA . LEU B 1 142 ? -11.938 17.875 0.955 1 86.81 142 LEU B CA 1
ATOM 2893 C C . LEU B 1 142 ? -12.375 19.188 0.303 1 86.81 142 LEU B C 1
ATOM 2895 O O . LEU B 1 142 ? -12.078 20.266 0.817 1 86.81 142 LEU B O 1
ATOM 2899 N N . GLU B 1 143 ? -13.039 19.078 -0.818 1 85.38 143 GLU B N 1
ATOM 2900 C CA . GLU B 1 143 ? -13.57 20.266 -1.479 1 85.38 143 GLU B CA 1
ATOM 2901 C C . GLU B 1 143 ? -14.57 21 -0.585 1 85.38 143 GLU B C 1
ATOM 2903 O O . GLU B 1 143 ? -14.57 22.234 -0.522 1 85.38 143 GLU B O 1
ATOM 2908 N N . ARG B 1 144 ? -15.344 20.266 0.035 1 83.38 144 ARG B N 1
ATOM 2909 C CA . ARG B 1 144 ? -16.281 20.859 0.988 1 83.38 144 ARG B CA 1
ATOM 2910 C C . ARG B 1 144 ? -15.539 21.547 2.125 1 83.38 144 ARG B C 1
ATOM 2912 O O . ARG B 1 144 ? -15.945 22.625 2.57 1 83.38 144 ARG B O 1
ATOM 2919 N N . GLY B 1 145 ? -14.477 20.922 2.596 1 86.31 145 GLY B N 1
ATOM 2920 C CA . GLY B 1 145 ? -13.656 21.531 3.631 1 86.31 145 GLY B CA 1
ATOM 2921 C C . GLY B 1 145 ? -13 22.828 3.193 1 86.31 145 GLY B C 1
ATOM 2922 O O . GLY B 1 145 ? -12.883 23.766 3.982 1 86.31 145 GLY B O 1
ATOM 2923 N N . ILE B 1 146 ? -12.664 22.875 1.979 1 86.75 146 ILE B N 1
ATOM 2924 C CA . ILE B 1 146 ? -12.07 24.094 1.417 1 86.75 146 ILE B CA 1
ATOM 2925 C C . ILE B 1 146 ? -13.133 25.188 1.316 1 86.75 146 ILE B C 1
ATOM 2927 O O . ILE B 1 146 ? -12.898 26.328 1.731 1 86.75 146 ILE B O 1
ATOM 2931 N N . ARG B 1 147 ? -14.234 24.844 0.822 1 84.81 147 ARG B N 1
ATOM 2932 C CA . ARG B 1 147 ? -15.336 25.797 0.66 1 84.81 147 ARG B CA 1
ATOM 2933 C C . ARG B 1 147 ? -15.766 26.375 2.006 1 84.81 147 ARG B C 1
ATOM 2935 O O . ARG B 1 147 ? -16.125 27.547 2.098 1 84.81 147 ARG B O 1
ATOM 2942 N N . ARG B 1 148 ? -15.625 25.625 3.033 1 87.25 148 ARG B N 1
ATOM 2943 C CA . ARG B 1 148 ? -16.047 26.031 4.367 1 87.25 148 ARG B CA 1
ATOM 2944 C C . ARG B 1 148 ? -14.93 26.75 5.105 1 87.25 148 ARG B C 1
ATOM 2946 O O . ARG B 1 148 ? -15.109 27.203 6.242 1 87.25 148 ARG B O 1
ATOM 2953 N N . GLY B 1 149 ? -13.766 26.703 4.539 1 88.81 149 GLY B N 1
ATOM 2954 C CA . GLY B 1 149 ? -12.641 27.422 5.129 1 88.81 149 GLY B CA 1
ATOM 2955 C C . GLY B 1 149 ? -11.859 26.578 6.117 1 88.81 149 GLY B C 1
ATOM 2956 O O . GLY B 1 149 ? -10.961 27.094 6.797 1 88.81 149 GLY B O 1
ATOM 2957 N N . ALA B 1 150 ? -12.148 25.328 6.227 1 89.31 150 ALA B N 1
ATOM 2958 C CA . ALA B 1 150 ? -11.445 24.438 7.141 1 89.31 150 ALA B CA 1
ATOM 2959 C C . ALA B 1 150 ? -10.062 24.078 6.602 1 89.31 150 ALA B C 1
ATOM 2961 O O . ALA B 1 150 ? -9.125 23.875 7.371 1 89.31 150 ALA B O 1
ATOM 2962 N N . ILE B 1 151 ? -9.977 24.016 5.309 1 89.5 151 ILE B N 1
ATOM 2963 C CA . ILE B 1 151 ? -8.727 23.641 4.648 1 89.5 151 ILE B CA 1
ATOM 2964 C C . ILE B 1 151 ? -8.133 24.859 3.941 1 89.5 151 ILE B C 1
ATOM 2966 O O . ILE B 1 151 ? -8.859 25.641 3.328 1 89.5 151 ILE B O 1
ATOM 2970 N N . SER B 1 152 ? -6.844 24.984 4.051 1 89.5 152 SER B N 1
ATOM 2971 C CA . SER B 1 152 ? -6.133 26.109 3.465 1 89.5 152 SER B CA 1
ATOM 2972 C C . SER B 1 152 ? -6.309 26.156 1.95 1 89.5 152 SER B C 1
ATOM 2974 O O . SER B 1 152 ? -6.262 25.109 1.287 1 89.5 152 SER B O 1
ATOM 2976 N N . LYS B 1 153 ? -6.418 27.344 1.363 1 84.88 153 LYS B N 1
ATOM 2977 C CA . LYS B 1 153 ? -6.566 27.547 -0.076 1 84.88 153 LYS B CA 1
ATOM 2978 C C . LYS B 1 153 ? -5.238 27.344 -0.798 1 84.88 153 LYS B C 1
ATOM 2980 O O . LYS B 1 153 ? -5.207 27.219 -2.023 1 84.88 153 LYS B O 1
ATOM 2985 N N . ASP B 1 154 ? -4.203 27.266 -0.031 1 81.75 154 ASP B N 1
ATOM 2986 C CA . ASP B 1 154 ? -2.867 27.172 -0.614 1 81.75 154 ASP B CA 1
ATOM 2987 C C . ASP B 1 154 ? -2.498 25.719 -0.926 1 81.75 154 ASP B C 1
ATOM 2989 O O . ASP B 1 154 ? -1.465 25.453 -1.544 1 81.75 154 ASP B O 1
ATOM 2993 N N . VAL B 1 155 ? -3.4 24.906 -0.561 1 81.44 155 VAL B N 1
ATOM 2994 C CA . VAL B 1 155 ? -3.102 23.5 -0.794 1 81.44 155 VAL B CA 1
ATOM 2995 C C . VAL B 1 155 ? -3.691 23.062 -2.133 1 81.44 155 VAL B C 1
ATOM 2997 O O . VAL B 1 155 ? -4.824 23.406 -2.467 1 81.44 155 VAL B O 1
ATOM 3000 N N . ASP B 1 156 ? -2.9 22.328 -2.881 1 84.12 156 ASP B N 1
ATOM 3001 C CA . ASP B 1 156 ? -3.445 21.688 -4.07 1 84.12 156 ASP B CA 1
ATOM 3002 C C . ASP B 1 156 ? -4.383 20.547 -3.695 1 84.12 156 ASP B C 1
ATOM 3004 O O . ASP B 1 156 ? -3.947 19.547 -3.113 1 84.12 156 ASP B O 1
ATOM 3008 N N . PRO B 1 157 ? -5.629 20.703 -4.031 1 85.19 157 PRO B N 1
ATOM 3009 C CA . PRO B 1 157 ? -6.605 19.703 -3.582 1 85.19 157 PRO B CA 1
ATOM 3010 C C . PRO B 1 157 ? -6.285 18.297 -4.074 1 85.19 157 PRO B C 1
ATOM 3012 O O . PRO B 1 157 ? -6.531 17.328 -3.361 1 85.19 157 PRO B O 1
ATOM 3015 N N . LYS B 1 158 ? -5.77 18.141 -5.246 1 85.25 158 LYS B N 1
ATOM 3016 C CA . LYS B 1 158 ? -5.453 16.828 -5.785 1 85.25 158 LYS B CA 1
ATOM 3017 C C . LYS B 1 158 ? -4.332 16.156 -4.996 1 85.25 158 LYS B C 1
ATOM 3019 O O . LYS B 1 158 ? -4.402 14.969 -4.684 1 85.25 158 LYS B O 1
ATOM 3024 N N . ILE B 1 159 ? -3.402 16.922 -4.691 1 83.69 159 ILE B N 1
ATOM 3025 C CA . ILE B 1 159 ? -2.27 16.406 -3.936 1 83.69 159 ILE B CA 1
ATOM 3026 C C . ILE B 1 159 ? -2.699 16.109 -2.5 1 83.69 159 ILE B C 1
ATOM 3028 O O . ILE B 1 159 ? -2.297 15.094 -1.922 1 83.69 159 ILE B O 1
ATOM 3032 N N . ALA B 1 160 ? -3.553 17 -1.989 1 88.56 160 ALA B N 1
ATOM 3033 C CA . ALA B 1 160 ? -4.082 16.781 -0.648 1 88.56 160 ALA B CA 1
ATOM 3034 C C . ALA B 1 160 ? -4.84 15.453 -0.575 1 88.56 160 ALA B C 1
ATOM 3036 O O . ALA B 1 160 ? -4.668 14.688 0.372 1 88.56 160 ALA B O 1
ATOM 3037 N N . VAL B 1 161 ? -5.625 15.211 -1.576 1 91.44 161 VAL B N 1
ATOM 3038 C CA . VAL B 1 161 ? -6.41 13.977 -1.631 1 91.44 161 VAL B CA 1
ATOM 3039 C C . VAL B 1 161 ? -5.477 12.773 -1.645 1 91.44 161 VAL B C 1
ATOM 3041 O O . VAL B 1 161 ? -5.711 11.789 -0.938 1 91.44 161 VAL B O 1
ATOM 3044 N N . HIS B 1 162 ? -4.438 12.859 -2.352 1 89.25 162 HIS B N 1
ATOM 3045 C CA . HIS B 1 162 ? -3.49 11.75 -2.441 1 89.25 162 HIS B CA 1
ATOM 3046 C C . HIS B 1 162 ? -2.854 11.461 -1.086 1 89.25 162 HIS B C 1
ATOM 3048 O O . HIS B 1 162 ? -2.795 10.305 -0.659 1 89.25 162 HIS B O 1
ATOM 3054 N N . PHE B 1 163 ? -2.436 12.438 -0.476 1 88.12 163 PHE B N 1
ATOM 3055 C CA . PHE B 1 163 ? -1.69 12.242 0.762 1 88.12 163 PHE B CA 1
ATOM 3056 C C . PHE B 1 163 ? -2.623 11.828 1.896 1 88.12 163 PHE B C 1
ATOM 3058 O O . PHE B 1 163 ? -2.268 10.992 2.725 1 88.12 163 PHE B O 1
ATOM 3065 N N . VAL B 1 164 ? -3.852 12.422 1.948 1 91.88 164 VAL B N 1
ATOM 3066 C CA . VAL B 1 164 ? -4.809 12.016 2.969 1 91.88 164 VAL B CA 1
ATOM 3067 C C . VAL B 1 164 ? -5.223 10.562 2.732 1 91.88 164 VAL B C 1
ATOM 3069 O O . VAL B 1 164 ? -5.359 9.789 3.682 1 91.88 164 VAL B O 1
ATOM 3072 N N . THR B 1 165 ? -5.359 10.219 1.489 1 92.19 165 THR B N 1
ATOM 3073 C CA . THR B 1 165 ? -5.684 8.836 1.153 1 92.19 165 THR B CA 1
ATOM 3074 C C . THR B 1 165 ? -4.559 7.898 1.583 1 92.19 165 THR B C 1
ATOM 3076 O O . THR B 1 165 ? -4.812 6.805 2.088 1 92.19 165 THR B O 1
ATOM 3079 N N . ALA B 1 166 ? -3.35 8.312 1.379 1 92 166 ALA B N 1
ATOM 3080 C CA . ALA B 1 166 ? -2.211 7.496 1.789 1 92 166 ALA B CA 1
ATOM 3081 C C . ALA B 1 166 ? -2.207 7.277 3.299 1 92 166 ALA B C 1
ATOM 3083 O O . ALA B 1 166 ? -1.894 6.184 3.775 1 92 166 ALA B O 1
ATOM 3084 N N . ILE B 1 167 ? -2.561 8.266 4.016 1 93 167 ILE B N 1
ATOM 3085 C CA . ILE B 1 167 ? -2.576 8.195 5.473 1 93 167 ILE B CA 1
ATOM 3086 C C . ILE B 1 167 ? -3.744 7.332 5.938 1 93 167 ILE B C 1
ATOM 3088 O O . ILE B 1 167 ? -3.568 6.434 6.766 1 93 167 ILE B O 1
ATOM 3092 N N . THR B 1 168 ? -4.922 7.551 5.352 1 91.25 168 THR B N 1
ATOM 3093 C CA . THR B 1 168 ? -6.137 6.926 5.867 1 91.25 168 THR B CA 1
ATOM 3094 C C . THR B 1 168 ? -6.34 5.551 5.242 1 91.25 168 THR B C 1
ATOM 3096 O O . THR B 1 168 ? -7.184 4.773 5.699 1 91.25 168 THR B O 1
ATOM 3099 N N . GLY B 1 169 ? -5.609 5.23 4.27 1 89.81 169 GLY B N 1
ATOM 3100 C CA . GLY B 1 169 ? -5.633 3.918 3.645 1 89.81 169 GLY B CA 1
ATOM 3101 C C . GLY B 1 169 ? -4.516 3.008 4.121 1 89.81 169 GLY B C 1
ATOM 3102 O O . GLY B 1 169 ? -4.609 2.418 5.199 1 89.81 169 GLY B O 1
ATOM 3103 N N . PRO B 1 170 ? -3.467 2.955 3.355 1 87.75 170 PRO B N 1
ATOM 3104 C CA . PRO B 1 170 ? -2.354 2.088 3.746 1 87.75 170 PRO B CA 1
ATOM 3105 C C . PRO B 1 170 ? -1.694 2.527 5.051 1 87.75 170 PRO B C 1
ATOM 3107 O O . PRO B 1 170 ? -1.194 1.689 5.805 1 87.75 170 PRO B O 1
ATOM 3110 N N . GLY B 1 171 ? -1.659 3.77 5.301 1 89.81 171 GLY B N 1
ATOM 3111 C CA . GLY B 1 171 ? -1.069 4.258 6.539 1 89.81 171 GLY B CA 1
ATOM 3112 C C . GLY B 1 171 ? -1.781 3.752 7.777 1 89.81 171 GLY B C 1
ATOM 3113 O O . GLY B 1 171 ? -1.143 3.258 8.711 1 89.81 171 GLY B O 1
ATOM 3114 N N . LEU B 1 172 ? -3.074 3.875 7.805 1 90.38 172 LEU B N 1
ATOM 3115 C CA . LEU B 1 172 ? -3.846 3.404 8.953 1 90.38 172 LEU B CA 1
ATOM 3116 C C . LEU B 1 172 ? -3.791 1.883 9.055 1 90.38 172 LEU B C 1
ATOM 3118 O O . LEU B 1 172 ? -3.754 1.331 10.156 1 90.38 172 LEU B O 1
ATOM 3122 N N . THR B 1 173 ? -3.867 1.246 7.895 1 89.38 173 THR B N 1
ATOM 3123 C CA . THR B 1 173 ? -3.756 -0.208 7.883 1 89.38 173 THR B CA 1
ATOM 3124 C C . THR B 1 173 ? -2.465 -0.655 8.562 1 89.38 173 THR B C 1
ATOM 3126 O O . THR B 1 173 ? -2.486 -1.515 9.445 1 89.38 173 THR B O 1
ATOM 3129 N N . ASN B 1 174 ? -1.366 -0.06 8.234 1 87.81 174 ASN B N 1
ATOM 3130 C CA . ASN B 1 174 ? -0.071 -0.441 8.789 1 87.81 174 ASN B CA 1
ATOM 3131 C C . ASN B 1 174 ? 0.011 -0.143 10.281 1 87.81 174 ASN B C 1
ATOM 3133 O O . ASN B 1 174 ? 0.584 -0.923 11.047 1 87.81 174 ASN B O 1
ATOM 3137 N N . VAL B 1 175 ? -0.556 0.977 10.672 1 88.62 175 VAL B N 1
ATOM 3138 C CA . VAL B 1 175 ? -0.542 1.336 12.086 1 88.62 175 VAL B CA 1
ATOM 3139 C C . VAL B 1 175 ? -1.318 0.296 12.891 1 88.62 175 VAL B C 1
ATOM 3141 O O . VAL B 1 175 ? -0.879 -0.12 13.969 1 88.62 175 VAL B O 1
ATOM 3144 N N . VAL B 1 176 ? -2.436 -0.113 12.391 1 90.19 176 VAL B N 1
ATOM 3145 C CA . VAL B 1 176 ? -3.271 -1.089 13.078 1 90.19 176 VAL B CA 1
ATOM 3146 C C . VAL B 1 176 ? -2.547 -2.432 13.156 1 90.19 176 VAL B C 1
ATOM 3148 O O . VAL B 1 176 ? -2.525 -3.076 14.203 1 90.19 176 VAL B O 1
ATOM 3151 N N . LEU B 1 177 ? -1.94 -2.848 12.07 1 88.62 177 LEU B N 1
ATOM 3152 C CA . LEU B 1 177 ? -1.212 -4.113 12.055 1 88.62 177 LEU B CA 1
ATOM 3153 C C . LEU B 1 177 ? -0.054 -4.09 13.047 1 88.62 177 LEU B C 1
ATOM 3155 O O . LEU B 1 177 ? 0.172 -5.062 13.766 1 88.62 177 LEU B O 1
ATOM 3159 N N . GLN B 1 178 ? 0.603 -3.029 13.07 1 86.44 178 GLN B N 1
ATOM 3160 C CA . GLN B 1 178 ? 1.728 -2.902 13.984 1 86.44 178 GLN B CA 1
ATOM 3161 C C . GLN B 1 178 ? 1.254 -2.9 15.438 1 86.44 178 GLN B C 1
ATOM 3163 O O . GLN B 1 178 ? 1.879 -3.52 16.297 1 86.44 178 GLN B O 1
ATOM 3168 N N . GLU B 1 179 ? 0.202 -2.184 15.664 1 86.75 179 GLU B N 1
ATOM 3169 C CA . GLU B 1 179 ? -0.356 -2.121 17.016 1 86.75 179 GLU B CA 1
ATOM 3170 C C . GLU B 1 179 ? -0.774 -3.506 17.5 1 86.75 179 GLU B C 1
ATOM 3172 O O . GLU B 1 179 ? -0.606 -3.83 18.672 1 86.75 179 GLU B O 1
ATOM 3177 N N . LEU B 1 180 ? -1.249 -4.293 16.625 1 89.75 180 LEU B N 1
ATOM 3178 C CA . LEU B 1 180 ? -1.744 -5.617 16.984 1 89.75 180 LEU B CA 1
ATOM 3179 C C . LEU B 1 180 ? -0.622 -6.648 16.938 1 89.75 180 LEU B C 1
ATOM 3181 O O . LEU B 1 180 ? -0.78 -7.77 17.422 1 89.75 180 LEU B O 1
ATOM 3185 N N . GLY B 1 181 ? 0.491 -6.23 16.344 1 86 181 GLY B N 1
ATOM 3186 C CA . GLY B 1 181 ? 1.577 -7.184 16.172 1 86 181 GLY B CA 1
ATOM 3187 C C . GLY B 1 181 ? 1.199 -8.367 15.297 1 86 181 GLY B C 1
ATOM 3188 O O . GLY B 1 181 ? 1.562 -9.508 15.594 1 86 181 GLY B O 1
ATOM 3189 N N . ALA B 1 182 ? 0.27 -8.156 14.305 1 86.69 182 ALA B N 1
ATOM 3190 C CA . ALA B 1 182 ? -0.272 -9.211 13.453 1 86.69 182 ALA B CA 1
ATOM 3191 C C . ALA B 1 182 ? -0.404 -8.742 12.008 1 86.69 182 ALA B C 1
ATOM 3193 O O . ALA B 1 182 ? -0.467 -7.535 11.75 1 86.69 182 ALA B O 1
ATOM 3194 N N . ASP B 1 183 ? -0.316 -9.641 11.133 1 84 183 ASP B N 1
ATOM 3195 C CA . ASP B 1 183 ? -0.621 -9.305 9.75 1 84 183 ASP B CA 1
ATOM 3196 C C . ASP B 1 183 ? -2.1 -9.539 9.438 1 84 183 ASP B C 1
ATOM 3198 O O . ASP B 1 183 ? -2.854 -9.992 10.305 1 84 183 ASP B O 1
ATOM 3202 N N . LEU B 1 184 ? -2.5 -9.172 8.281 1 84.44 184 LEU B N 1
ATOM 3203 C CA . LEU B 1 184 ? -3.912 -9.211 7.914 1 84.44 184 LEU B CA 1
ATOM 3204 C C . LEU B 1 184 ? -4.438 -10.641 7.941 1 84.44 184 LEU B C 1
ATOM 3206 O O . LEU B 1 184 ? -5.609 -10.875 8.258 1 84.44 184 LEU B O 1
ATOM 3210 N N . HIS B 1 185 ? -3.562 -11.555 7.621 1 84 185 HIS B N 1
ATOM 3211 C CA . HIS B 1 185 ? -3.971 -12.953 7.645 1 84 185 HIS B CA 1
ATOM 3212 C C . HIS B 1 185 ? -4.246 -13.43 9.07 1 84 185 HIS B C 1
ATOM 3214 O O . HIS B 1 185 ? -5.207 -14.156 9.312 1 84 185 HIS B O 1
ATOM 3220 N N . GLU B 1 186 ? -3.357 -13.047 9.93 1 86.81 186 GLU B N 1
ATOM 3221 C CA . GLU B 1 186 ? -3.529 -13.391 11.336 1 86.81 186 GLU B CA 1
ATOM 3222 C C . GLU B 1 186 ? -4.801 -12.773 11.906 1 86.81 186 GLU B C 1
ATOM 3224 O O . GLU B 1 186 ? -5.523 -13.414 12.672 1 86.81 186 GLU B O 1
ATOM 3229 N N . ILE B 1 187 ? -5.066 -11.57 11.57 1 87.81 187 ILE B N 1
ATOM 3230 C CA . ILE B 1 187 ? -6.254 -10.867 12.047 1 87.81 187 ILE B CA 1
ATOM 3231 C C . ILE B 1 187 ? -7.512 -11.57 11.539 1 87.81 187 ILE B C 1
ATOM 3233 O O . ILE B 1 187 ? -8.484 -11.727 12.273 1 87.81 187 ILE B O 1
ATOM 3237 N N . LEU B 1 188 ? -7.469 -11.977 10.281 1 84.5 188 LEU B N 1
ATOM 3238 C CA . LEU B 1 188 ? -8.586 -12.703 9.688 1 84.5 188 LEU B CA 1
ATOM 3239 C C . LEU B 1 188 ? -8.844 -14.008 10.422 1 84.5 188 LEU B C 1
ATOM 3241 O O . LEU B 1 188 ? -10 -14.414 10.594 1 84.5 188 LEU B O 1
ATOM 3245 N N . ALA B 1 189 ? -7.789 -14.617 10.938 1 86 189 ALA B N 1
ATOM 3246 C CA . ALA B 1 189 ? -7.879 -15.969 11.492 1 86 189 ALA B CA 1
ATOM 3247 C C . ALA B 1 189 ? -8.188 -15.93 12.984 1 86 189 ALA B C 1
ATOM 3249 O O . ALA B 1 189 ? -8.516 -16.953 13.586 1 86 189 ALA B O 1
ATOM 3250 N N . SER B 1 190 ? -8.094 -14.773 13.625 1 91.06 190 SER B N 1
ATOM 3251 C CA . SER B 1 190 ? -8.133 -14.75 15.086 1 91.06 190 SER B CA 1
ATOM 3252 C C . SER B 1 190 ? -9.117 -13.695 15.594 1 91.06 190 SER B C 1
ATOM 3254 O O . SER B 1 190 ? -8.82 -12.5 15.562 1 91.06 190 SER B O 1
ATOM 3256 N N . ASP B 1 191 ? -10.133 -14.125 16.25 1 87.62 191 ASP B N 1
ATOM 3257 C CA . ASP B 1 191 ? -11.086 -13.219 16.891 1 87.62 191 ASP B CA 1
ATOM 3258 C C . ASP B 1 191 ? -10.43 -12.477 18.047 1 87.62 191 ASP B C 1
ATOM 3260 O O . ASP B 1 191 ? -10.758 -11.312 18.312 1 87.62 191 ASP B O 1
ATOM 3264 N N . GLU B 1 192 ? -9.57 -13.133 18.656 1 89.5 192 GLU B N 1
ATOM 3265 C CA . GLU B 1 192 ? -8.875 -12.539 19.797 1 89.5 192 GLU B CA 1
ATOM 3266 C C . GLU B 1 192 ? -8.078 -11.312 19.375 1 89.5 192 GLU B C 1
ATOM 3268 O O . GLU B 1 192 ? -8.102 -10.281 20.047 1 89.5 192 GLU B O 1
ATOM 3273 N N . LEU B 1 193 ? -7.441 -11.422 18.281 1 89.12 193 LEU B N 1
ATOM 3274 C CA . LEU B 1 193 ? -6.648 -10.305 17.797 1 89.12 193 LEU B CA 1
ATOM 3275 C C . LEU B 1 193 ? -7.539 -9.117 17.438 1 89.12 193 LEU B C 1
ATOM 3277 O O . LEU B 1 193 ? -7.195 -7.969 17.703 1 89.12 193 LEU B O 1
ATOM 3281 N N . ARG B 1 194 ? -8.625 -9.414 16.891 1 85.56 194 ARG B N 1
ATOM 3282 C CA . ARG B 1 194 ? -9.547 -8.359 16.469 1 85.56 194 ARG B CA 1
ATOM 3283 C C . ARG B 1 194 ? -10.086 -7.594 17.672 1 85.56 194 ARG B C 1
ATOM 3285 O O . ARG B 1 194 ? -10.305 -6.383 17.594 1 85.56 194 ARG B O 1
ATOM 3292 N N . ARG B 1 195 ? -10.172 -8.219 18.781 1 87.69 195 ARG B N 1
ATOM 3293 C CA . ARG B 1 195 ? -10.711 -7.609 19.984 1 87.69 195 ARG B CA 1
ATOM 3294 C C . ARG B 1 195 ? -9.641 -6.805 20.719 1 87.69 195 ARG B C 1
ATOM 3296 O O . ARG B 1 195 ? -9.961 -5.996 21.594 1 87.69 195 ARG B O 1
ATOM 3303 N N . LYS B 1 196 ? -8.398 -7.008 20.297 1 86.69 196 LYS B N 1
ATOM 3304 C CA . LYS B 1 196 ? -7.297 -6.34 20.984 1 86.69 196 LYS B CA 1
ATOM 3305 C C . LYS B 1 196 ? -7.254 -4.855 20.641 1 86.69 196 LYS B C 1
ATOM 3307 O O . LYS B 1 196 ? -6.641 -4.062 21.359 1 86.69 196 LYS B O 1
ATOM 3312 N N . LEU B 1 197 ? -7.848 -4.523 19.547 1 89.75 197 LEU B N 1
ATOM 3313 C CA . LEU B 1 197 ? -7.898 -3.104 19.219 1 89.75 197 LEU B CA 1
ATOM 3314 C C . LEU B 1 197 ? -9.141 -2.453 19.812 1 89.75 197 LEU B C 1
ATOM 3316 O O . LEU B 1 197 ? -10.148 -2.271 19.125 1 89.75 197 LEU B O 1
ATOM 3320 N N . ASP B 1 198 ? -8.938 -2.016 21 1 89.25 198 ASP B N 1
ATOM 3321 C CA . ASP B 1 198 ? -10.102 -1.473 21.703 1 89.25 198 ASP B CA 1
ATOM 3322 C C . ASP B 1 198 ? -10.414 -0.056 21.219 1 89.25 198 ASP B C 1
ATOM 3324 O O . ASP B 1 198 ? -9.57 0.602 20.625 1 89.25 198 ASP B O 1
ATOM 3328 N N . PRO B 1 199 ? -11.547 0.401 21.562 1 90.88 199 PRO B N 1
ATOM 3329 C CA . PRO B 1 199 ? -12.016 1.711 21.109 1 90.88 199 PRO B CA 1
ATOM 3330 C C . PRO B 1 199 ? -11.141 2.859 21.609 1 90.88 199 PRO B C 1
ATOM 3332 O O . PRO B 1 199 ? -10.953 3.852 20.906 1 90.88 199 PRO B O 1
ATOM 3335 N N . ARG B 1 200 ? -10.539 2.77 22.766 1 91.94 200 ARG B N 1
ATOM 3336 C CA . ARG B 1 200 ? -9.703 3.844 23.297 1 91.94 200 ARG B CA 1
ATOM 3337 C C . ARG B 1 200 ? -8.43 4 22.469 1 91.94 200 ARG B C 1
ATOM 3339 O O . ARG B 1 200 ? -8.016 5.121 22.172 1 91.94 200 ARG B O 1
ATOM 3346 N N . ARG B 1 201 ? -7.852 2.857 22.156 1 89.5 201 ARG B N 1
ATOM 3347 C CA . ARG B 1 201 ? -6.641 2.885 21.344 1 89.5 201 ARG B CA 1
ATOM 3348 C C . ARG B 1 201 ? -6.938 3.395 19.938 1 89.5 201 ARG B C 1
ATOM 3350 O O . ARG B 1 201 ? -6.168 4.184 19.375 1 89.5 201 ARG B O 1
ATOM 3357 N N . ARG B 1 202 ? -8.047 2.941 19.406 1 92.81 202 ARG B N 1
ATOM 3358 C CA . ARG B 1 202 ? -8.453 3.387 18.078 1 92.81 202 ARG B CA 1
ATOM 3359 C C . ARG B 1 202 ? -8.664 4.895 18.047 1 92.81 202 ARG B C 1
ATOM 3361 O O . ARG B 1 202 ? -8.234 5.566 17.094 1 92.81 202 ARG B O 1
ATOM 3368 N N . ARG B 1 203 ? -9.281 5.426 19.062 1 93.88 203 ARG B N 1
ATOM 3369 C CA . ARG B 1 203 ? -9.539 6.859 19.156 1 93.88 203 ARG B CA 1
ATOM 3370 C C . ARG B 1 203 ? -8.242 7.648 19.266 1 93.88 203 ARG B C 1
ATOM 3372 O O . ARG B 1 203 ? -8.102 8.711 18.656 1 93.88 203 ARG B O 1
ATOM 3379 N N . ARG B 1 204 ? -7.34 7.105 20.031 1 90.94 204 ARG B N 1
ATOM 3380 C CA . ARG B 1 204 ? -6.047 7.77 20.188 1 90.94 204 ARG B CA 1
ATOM 3381 C C . ARG B 1 204 ? -5.309 7.844 18.844 1 90.94 204 ARG B C 1
ATOM 3383 O O . ARG B 1 204 ? -4.781 8.898 18.484 1 90.94 204 ARG B O 1
ATOM 3390 N N . LEU B 1 205 ? -5.301 6.754 18.141 1 90.75 205 LEU B N 1
ATOM 3391 C CA . LEU B 1 205 ? -4.637 6.695 16.844 1 90.75 205 LEU B CA 1
ATOM 3392 C C . LEU B 1 205 ? -5.312 7.633 15.844 1 90.75 205 LEU B C 1
ATOM 3394 O O . LEU B 1 205 ? -4.637 8.328 15.086 1 90.75 205 LEU B O 1
ATOM 3398 N N . ALA B 1 206 ? -6.633 7.637 15.891 1 93.75 206 ALA B N 1
ATOM 3399 C CA . ALA B 1 206 ? -7.395 8.508 15 1 93.75 206 ALA B CA 1
ATOM 3400 C C . ALA B 1 206 ? -7.09 9.977 15.273 1 93.75 206 ALA B C 1
ATOM 3402 O O . ALA B 1 206 ? -6.93 10.766 14.336 1 93.75 206 ALA B O 1
ATOM 3403 N N . LYS B 1 207 ? -6.992 10.328 16.531 1 93.12 207 LYS B N 1
ATOM 3404 C CA . LYS B 1 207 ? -6.691 11.703 16.906 1 93.12 207 LYS B CA 1
ATOM 3405 C C . LYS B 1 207 ? -5.301 12.117 16.422 1 93.12 207 LYS B C 1
ATOM 3407 O O . LYS B 1 207 ? -5.102 13.25 15.984 1 93.12 207 LYS B O 1
ATOM 3412 N N . GLN B 1 208 ? -4.395 11.203 16.531 1 89.75 208 GLN B N 1
ATOM 3413 C CA . GLN B 1 208 ? -3.033 11.5 16.094 1 89.75 208 GLN B CA 1
ATOM 3414 C C . GLN B 1 208 ? -2.965 11.68 14.586 1 89.75 208 GLN B C 1
ATOM 3416 O O . GLN B 1 208 ? -2.289 12.586 14.094 1 89.75 208 GLN B O 1
ATOM 3421 N N . ALA B 1 209 ? -3.633 10.797 13.875 1 92.19 209 ALA B N 1
ATOM 3422 C CA . ALA B 1 209 ? -3.695 10.938 12.422 1 92.19 209 ALA B CA 1
ATOM 3423 C C . ALA B 1 209 ? -4.355 12.25 12.016 1 92.19 209 ALA B C 1
ATOM 3425 O O . ALA B 1 209 ? -3.863 12.953 11.133 1 92.19 209 ALA B O 1
ATOM 3426 N N . LEU B 1 210 ? -5.426 12.539 12.703 1 92.88 210 LEU B N 1
ATOM 3427 C CA . LEU B 1 210 ? -6.16 13.766 12.391 1 92.88 210 LEU B CA 1
ATOM 3428 C C . LEU B 1 210 ? -5.297 14.992 12.641 1 92.88 210 LEU B C 1
ATOM 3430 O O . LEU B 1 210 ? -5.332 15.953 11.867 1 92.88 210 LEU B O 1
ATOM 3434 N N . LEU B 1 211 ? -4.609 14.977 13.742 1 90.31 211 LEU B N 1
ATOM 3435 C CA . LEU B 1 211 ? -3.764 16.109 14.086 1 90.31 211 LEU B CA 1
ATOM 3436 C C . LEU B 1 211 ? -2.764 16.406 12.977 1 90.31 211 LEU B C 1
ATOM 3438 O O . LEU B 1 211 ? -2.588 17.562 12.578 1 90.31 211 LEU B O 1
ATOM 3442 N N . LEU B 1 212 ? -2.154 15.391 12.438 1 89 212 LEU B N 1
ATOM 3443 C CA . LEU B 1 212 ? -1.202 15.547 11.344 1 89 212 LEU B CA 1
ATOM 3444 C C . LEU B 1 212 ? -1.885 16.125 10.109 1 89 212 LEU B C 1
ATOM 3446 O O . LEU B 1 212 ? -1.379 17.062 9.492 1 89 212 LEU B O 1
ATOM 3450 N N . ILE B 1 213 ? -3.035 15.586 9.758 1 91.62 213 ILE B N 1
ATOM 3451 C CA . ILE B 1 213 ? -3.756 16 8.555 1 91.62 213 ILE B CA 1
ATOM 3452 C C . ILE B 1 213 ? -4.258 17.438 8.727 1 91.62 213 ILE B C 1
ATOM 3454 O O . ILE B 1 213 ? -4.102 18.266 7.824 1 91.62 213 ILE B O 1
ATOM 3458 N N . GLN B 1 214 ? -4.805 17.672 9.867 1 91.75 214 GLN B N 1
ATOM 3459 C CA . GLN B 1 214 ? -5.391 18.984 10.133 1 91.75 214 GLN B CA 1
ATOM 3460 C C . GLN B 1 214 ? -4.32 20.078 10.141 1 91.75 214 GLN B C 1
ATOM 3462 O O . GLN B 1 214 ? -4.504 21.125 9.539 1 91.75 214 GLN B O 1
ATOM 3467 N N . ARG B 1 215 ? -3.236 19.844 10.766 1 89.56 215 ARG B N 1
ATOM 3468 C CA . ARG B 1 215 ? -2.143 20.812 10.758 1 89.56 215 ARG B CA 1
ATOM 3469 C C . ARG B 1 215 ? -1.562 20.969 9.359 1 89.56 215 ARG B C 1
ATOM 3471 O O . ARG B 1 215 ? -1.179 22.078 8.969 1 89.56 215 ARG B O 1
ATOM 3478 N N . GLY B 1 216 ? -1.511 19.906 8.648 1 89.12 216 GLY B N 1
ATOM 3479 C CA . GLY B 1 216 ? -0.946 19.922 7.305 1 89.12 216 GLY B CA 1
ATOM 3480 C C . GLY B 1 216 ? -1.8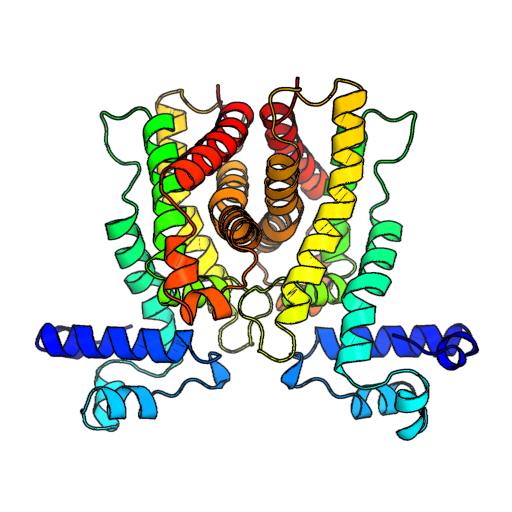11 20.672 6.305 1 89.12 216 GLY B C 1
ATOM 3481 O O . GLY B 1 216 ? -1.294 21.344 5.414 1 89.12 216 GLY B O 1
ATOM 3482 N N . LEU B 1 217 ? -3.105 20.562 6.531 1 89.31 217 LEU B N 1
ATOM 3483 C CA . LEU B 1 217 ? -4.004 21.078 5.504 1 89.31 217 LEU B CA 1
ATOM 3484 C C . LEU B 1 217 ? -4.77 22.297 6.012 1 89.31 217 LEU B C 1
ATOM 3486 O O . LEU B 1 217 ? -5.359 23.031 5.223 1 89.31 217 LEU B O 1
ATOM 3490 N N . GLY B 1 218 ? -4.758 22.344 7.242 1 86 218 GLY B N 1
ATOM 3491 C CA . GLY B 1 218 ? -5.637 23.328 7.848 1 86 218 GLY B CA 1
ATOM 3492 C C . GLY B 1 218 ? -5.281 24.75 7.473 1 86 218 GLY B C 1
ATOM 3493 O O . GLY B 1 218 ? -4.156 25.031 7.055 1 86 218 GLY B O 1
ATOM 3494 N N . ALA B 1 219 ? -6.324 25.562 7.492 1 75.94 219 ALA B N 1
ATOM 3495 C CA . ALA B 1 219 ? -6.184 27 7.234 1 75.94 219 ALA B CA 1
ATOM 3496 C C . ALA B 1 219 ? -5.586 27.719 8.438 1 75.94 219 ALA B C 1
ATOM 3498 O O . ALA B 1 219 ? -5.762 27.281 9.578 1 75.94 219 ALA B O 1
#

Radius of gyration: 22.47 Å; Cα contacts (8 Å, |Δi|>4): 503; chains: 2; bounding box: 68×53×46 Å

pLDDT: mean 88.74, std 6.04, range [59.19, 97.12]

InterPro domains:
  IPR001647 DNA-binding HTH domain, TetR-type [PF00440] (18-60)
  IPR001647 DNA-binding HTH domain, TetR-type [PR00455] (17-30)
  IPR001647 DNA-binding HTH domain, TetR-type [PR00455] (38-61)
  IPR001647 DNA-binding HTH domain, TetR-type [PS50977] (11-71)
  IPR009057 Homedomain-like superfamily [SSF46689] (3-83)
  IPR023772 DNA-binding HTH domain, TetR-type, conserved site [PS01081] (29-59)
  IPR036271 Tetracyclin repressor-like, C-terminal domain superfamily [SSF48498] (85-166)
  IPR050109 HTH-type, TetR-like transcriptional regulator [PTHR30055] (10-218)

Solvent-accessible surface area (backbone atoms only — not comparable to full-atom values): 23056 Å² total; per-residue (Å²): 81,75,34,71,61,43,70,67,42,57,67,70,60,42,51,45,43,51,50,38,46,46,49,40,48,42,77,28,54,75,88,72,38,51,68,64,59,34,27,58,71,61,67,50,62,72,71,50,54,58,58,24,20,83,44,68,63,30,46,51,47,38,40,61,67,45,50,49,50,48,55,45,39,70,70,33,52,72,72,67,57,87,84,52,56,62,65,62,40,49,33,48,32,46,30,34,46,54,46,43,43,51,76,37,34,49,62,42,42,39,51,54,49,45,60,32,74,68,46,56,78,92,52,42,74,46,23,57,52,43,51,47,54,59,36,52,58,46,40,57,41,50,52,51,28,40,76,72,54,54,27,32,85,85,53,55,64,70,59,50,31,46,40,51,44,16,32,70,41,66,19,43,51,50,52,50,30,58,73,65,71,40,53,62,64,53,44,63,75,26,70,67,56,37,61,67,67,38,70,68,59,41,48,52,52,20,51,53,54,40,48,32,50,44,45,28,40,36,92,80,74,35,74,62,43,72,68,42,57,66,70,59,44,50,45,42,51,50,38,45,46,51,41,48,42,76,29,55,75,87,72,37,51,70,64,58,35,28,58,73,64,69,51,62,72,72,50,54,59,58,25,20,83,44,68,64,30,47,51,47,37,41,60,67,44,51,50,50,48,55,45,39,71,70,33,54,72,72,67,58,88,84,52,56,62,66,62,40,51,34,49,33,47,30,34,45,55,47,43,44,53,75,36,33,48,62,42,42,40,51,53,48,45,59,34,73,68,47,55,79,90,51,41,73,46,21,59,52,42,52,50,52,59,37,52,59,47,40,56,40,50,51,51,27,39,76,70,54,55,28,31,85,86,54,57,65,70,60,49,31,44,41,52,44,16,32,71,41,64,19,44,51,51,51,51,30,58,73,66,72,39,52,62,64,52,43,60,74,28,72,67,57,37,63,67,67,39,69,67,61,42,46,52,53,21,50,54,54,40,47,33,52,44,45,27,41,37,92

Organism: NCBI:txid927083

Sequence (438 aa):
MPTPTFFRLPDEKRERFVDEAINEFADRSYAEASLSQIVKRVGIAKGSVYQYFADKLDLYRWLLIEEVPRRRREFVGVIDDADTDFWAALETQIERGMAFLVEHPKLARITAAAADPTAHEEVRGLHRAVCQAGEAELERSLERGIRRGAISKDVDPKIAVHFVTAITGPGLTNVVLQELGADLHEILASDELRRKLDPRRRRRLAKQALLLIQRGLGAMPTPTFFRLPDEKRERFVDEAINEFADRSYAEASLSQIVKRVGIAKGSVYQYFADKLDLYRWLLIEEVPRRRREFVGVIDDADTDFWAALETQIERGMAFLVEHPKLARITAAAADPTAHEEVRGLHRAVCQAGEAELERSLERGIRRGAISKDVDPKIAVHFVTAITGPGLTNVVLQELGADLHEILASDELRRKLDPRRRRRLAKQALLLIQRGLGA